Protein AF-0000000072291687 (afdb_homodimer)

pLDDT: mean 76.89, std 29.48, range [15.44, 98.45]

Foldseek 3Di:
DDDDDDDDDDDDDDDDDDDDDDPPDDPDPPPPPPPPPPPPVPPDPPPPQDDPCLVVADWEWEQEEPVRDIDIHGLVLLVVFVQSVVQCVVCVVPPPHHYHYHHQHDPVLVVQVSCCSNPVGGPQGWDQDPVVRDIATDDPPDDPPQQWDQHDVVRDIEGSLLSNLLVCVVRVNVSSNVVSLVNVVRDDDDDPLRLVVSLQVNQVRDDPPDCRVNVVSLVVCLVVVVVLVPDPNNVVDVVVDPGCSVVVSVVVVVVVVVVVVVVPPPPPPPD/DDDDDDDDDDDDDDDDDDDDDDDPPDPPPPPPPPPPPPPPVPDDPPPPQDDPCLVVADWEWEQEEPVRDIDIHGLVLLVVFVQSVVQCVVCVVPPPHHYHYHHQHDPVLVVQVSCCSNPVGGPQGWDQDPVVRDIATDDPPDDPPQQWDQHDVVRDIEGSLLSNLLVCVVRVNVSSNVVSLVRVVRDDDDDPLRLVVSLQVNQVRDDPPDCRVNVVSLVVCLVVVVVLVPDPNNVVDVVVDPGCSVVVSVVVVVVVVVVVVVVPPPPPPPD

Structure (mmCIF, N/CA/C/O backbone):
data_AF-0000000072291687-model_v1
#
loop_
_entity.id
_entity.type
_entity.pdbx_description
1 polymer 'BTB domain-containing protein'
#
loop_
_atom_site.group_PDB
_atom_site.id
_atom_site.type_symbol
_atom_site.label_atom_id
_atom_site.label_alt_id
_atom_site.label_comp_id
_atom_site.label_asym_id
_atom_site.label_entity_id
_atom_site.label_seq_id
_atom_site.pdbx_PDB_ins_code
_atom_site.Cartn_x
_atom_site.Cartn_y
_atom_site.Cartn_z
_atom_site.occupancy
_atom_site.B_iso_or_equiv
_atom_site.auth_seq_id
_atom_site.auth_comp_id
_atom_site.auth_asym_id
_atom_site.auth_atom_id
_atom_site.pdbx_PDB_model_num
ATOM 1 N N . MET A 1 1 ? -52.415 26.848 13.066 1 16.09 1 MET A N 1
ATOM 2 C CA . MET A 1 1 ? -53.725 26.246 12.83 1 16.09 1 MET A CA 1
ATOM 3 C C . MET A 1 1 ? -53.958 25.065 13.766 1 16.09 1 MET A C 1
ATOM 5 O O . MET A 1 1 ? -53.026 24.59 14.417 1 16.09 1 MET A O 1
ATOM 9 N N . PHE A 1 2 ? -54.597 23.696 13.298 1 17.64 2 PHE A N 1
ATOM 10 C CA . PHE A 1 2 ? -55.666 22.745 13.576 1 17.64 2 PHE A CA 1
ATOM 11 C C . PHE A 1 2 ? -55.208 21.695 14.582 1 17.64 2 PHE A C 1
ATOM 13 O O . PHE A 1 2 ? -54.086 21.193 14.495 1 17.64 2 PHE A O 1
ATOM 20 N N . THR A 1 3 ? -55.909 21.308 15.734 1 17.59 3 THR A N 1
ATOM 21 C CA . THR A 1 3 ? -56.22 20.593 16.967 1 17.59 3 THR A CA 1
ATOM 22 C C . THR A 1 3 ? -56.489 19.118 16.684 1 17.59 3 THR A C 1
ATOM 24 O O . THR A 1 3 ? -56.69 18.329 17.61 1 17.59 3 THR A O 1
ATOM 27 N N . LYS A 1 4 ? -56.872 18.709 15.518 1 16.57 4 LYS A N 1
ATOM 28 C CA . LYS A 1 4 ? -57.803 17.586 15.56 1 16.57 4 LYS A CA 1
ATOM 29 C C . LYS A 1 4 ? -57.243 16.439 16.397 1 16.57 4 LYS A C 1
ATOM 31 O O . LYS A 1 4 ? -56.049 16.141 16.332 1 16.57 4 LYS A O 1
ATOM 36 N N . SER A 1 5 ? -57.987 15.614 17.25 1 17.82 5 SER A N 1
ATOM 37 C CA . SER A 1 5 ? -58.426 14.696 18.296 1 17.82 5 SER A CA 1
ATOM 38 C C . SER A 1 5 ? -58.199 13.244 17.889 1 17.82 5 SER A C 1
ATOM 40 O O . SER A 1 5 ? -58.378 12.331 18.698 1 17.82 5 SER A O 1
ATOM 42 N N . PHE A 1 6 ? -57.964 12.847 16.653 1 17.03 6 PHE A N 1
ATOM 43 C CA . PHE A 1 6 ? -58.664 11.614 16.314 1 17.03 6 PHE A CA 1
ATOM 44 C C . PHE A 1 6 ? -58.152 10.452 17.157 1 17.03 6 PHE A C 1
ATOM 46 O O . PHE A 1 6 ? -56.945 10.32 17.374 1 17.03 6 PHE A O 1
ATOM 53 N N . ASN A 1 7 ? -58.977 9.404 17.735 1 16.18 7 ASN A N 1
ATOM 54 C CA . ASN A 1 7 ? -59.504 8.377 18.627 1 16.18 7 ASN A CA 1
ATOM 55 C C . ASN A 1 7 ? -58.896 7.009 18.33 1 16.18 7 ASN A C 1
ATOM 57 O O . ASN A 1 7 ? -58.738 6.186 19.233 1 16.18 7 ASN A O 1
ATOM 61 N N . LYS A 1 8 ? -58.891 6.444 17.078 1 16.14 8 LYS A N 1
ATOM 62 C CA . LYS A 1 8 ? -59.51 5.126 16.96 1 16.14 8 LYS A CA 1
ATOM 63 C C . LYS A 1 8 ? -58.697 4.069 17.701 1 16.14 8 LYS A C 1
ATOM 65 O O . LYS A 1 8 ? -57.499 4.248 17.931 1 16.14 8 LYS A O 1
ATOM 70 N N . SER A 1 9 ? -58.683 2.774 17.216 1 16.66 9 SER A N 1
ATOM 71 C CA . SER A 1 9 ? -59.31 1.509 17.586 1 16.66 9 SER A CA 1
ATOM 72 C C . SER A 1 9 ? -58.279 0.513 18.107 1 16.66 9 SER A C 1
ATOM 74 O O . SER A 1 9 ? -58.463 -0.078 19.173 1 16.66 9 SER A O 1
ATOM 76 N N . GLN A 1 10 ? -57.358 -0.099 17.217 1 16.01 10 GLN A N 1
ATOM 77 C CA . GLN A 1 10 ? -57.559 -1.537 17.075 1 16.01 10 GLN A CA 1
ATOM 78 C C . GLN A 1 10 ? -56.796 -2.308 18.148 1 16.01 10 GLN A C 1
ATOM 80 O O . GLN A 1 10 ? -57.378 -3.123 18.868 1 16.01 10 GLN A O 1
ATOM 85 N N . THR A 1 11 ? -55.622 -3.12 17.7 1 16.82 11 THR A N 1
ATOM 86 C CA . THR A 1 11 ? -55.753 -4.572 17.663 1 16.82 11 THR A CA 1
ATOM 87 C C . THR A 1 11 ? -55.253 -5.194 18.963 1 16.82 11 THR A C 1
ATOM 89 O O . THR A 1 11 ? -55.955 -5.993 19.586 1 16.82 11 THR A O 1
ATOM 92 N N . THR A 1 12 ? -54.041 -5.944 18.934 1 17.72 12 THR A N 1
ATOM 93 C CA . THR A 1 12 ? -53.848 -7.39 18.938 1 17.72 12 THR A CA 1
ATOM 94 C C . THR A 1 12 ? -53.255 -7.853 20.265 1 17.72 12 THR A C 1
ATOM 96 O O . THR A 1 12 ? -52.164 -7.425 20.646 1 17.72 12 THR A O 1
ATOM 99 N N . GLU A 1 13 ? -54.039 -8.499 21.06 1 16.94 13 GLU A N 1
ATOM 100 C CA . GLU A 1 13 ? -53.969 -8.944 22.449 1 16.94 13 GLU A CA 1
ATOM 101 C C . GLU A 1 13 ? -52.984 -10.099 22.609 1 16.94 13 GLU A C 1
ATOM 103 O O . GLU A 1 13 ? -52.506 -10.365 23.714 1 16.94 13 GLU A O 1
ATOM 108 N N . SER A 1 14 ? -52.532 -10.904 21.606 1 18.55 14 SER A N 1
ATOM 109 C CA . SER A 1 14 ? -52.694 -12.269 22.096 1 18.55 14 SER A CA 1
ATOM 110 C C . SER A 1 14 ? -51.606 -12.629 23.102 1 18.55 14 SER A C 1
ATOM 112 O O . SER A 1 14 ? -50.465 -12.18 22.977 1 18.55 14 SER A O 1
ATOM 114 N N . PHE A 1 15 ? -51.909 -13.488 24.141 1 17.69 15 PHE A N 1
ATOM 115 C CA . PHE A 1 15 ? -51.623 -13.839 25.527 1 17.69 15 PHE A CA 1
ATOM 116 C C . PHE A 1 15 ? -50.553 -14.922 25.602 1 17.69 15 PHE A C 1
ATOM 118 O O . PHE A 1 15 ? -49.91 -15.095 26.639 1 17.69 15 PHE A O 1
ATOM 125 N N . SER A 1 16 ? -50.178 -15.812 24.642 1 17.46 16 SER A N 1
ATOM 126 C CA . SER A 1 16 ? -50.197 -17.155 25.213 1 17.46 16 SER A CA 1
ATOM 127 C C . SER A 1 16 ? -48.937 -17.427 26.028 1 17.46 16 SER A C 1
ATOM 129 O O . SER A 1 16 ? -47.823 -17.203 25.551 1 17.46 16 SER A O 1
ATOM 131 N N . ARG A 1 17 ? -48.976 -17.828 27.346 1 17.62 17 ARG A N 1
ATOM 132 C CA . ARG A 1 17 ? -48.138 -17.861 28.541 1 17.62 17 ARG A CA 1
ATOM 133 C C . ARG A 1 17 ? -47.175 -19.043 28.502 1 17.62 17 ARG A C 1
ATOM 135 O O . ARG A 1 17 ? -45.973 -18.879 28.718 1 17.62 17 ARG A O 1
ATOM 142 N N . SER A 1 18 ? -47.614 -20.384 28.59 1 16.05 18 SER A N 1
ATOM 143 C CA . SER A 1 18 ? -47.315 -21.009 29.874 1 16.05 18 SER A CA 1
ATOM 144 C C . SER A 1 18 ? -45.963 -21.713 29.845 1 16.05 18 SER A C 1
ATOM 146 O O . SER A 1 18 ? -45.083 -21.414 30.655 1 16.05 18 SER A O 1
ATOM 148 N N . ARG A 1 19 ? -45.944 -23.186 29.878 1 16.29 19 ARG A N 1
ATOM 149 C CA . ARG A 1 19 ? -45.578 -24.125 30.933 1 16.29 19 ARG A CA 1
ATOM 150 C C . ARG A 1 19 ? -44.17 -24.669 30.719 1 16.29 19 ARG A C 1
ATOM 152 O O . ARG A 1 19 ? -43.694 -24.744 29.584 1 16.29 19 ARG A O 1
ATOM 159 N N . ARG A 1 20 ? -43.437 -25.2 31.852 1 17.71 20 ARG A N 1
ATOM 160 C CA . ARG A 1 20 ? -42.16 -25.392 32.532 1 17.71 20 ARG A CA 1
ATOM 161 C C . ARG A 1 20 ? -41.549 -26.743 32.179 1 17.71 20 ARG A C 1
ATOM 163 O O . ARG A 1 20 ? -40.347 -26.952 32.354 1 17.71 20 ARG A O 1
ATOM 170 N N . HIS A 1 21 ? -42.297 -27.806 31.681 1 17.1 21 HIS A N 1
ATOM 171 C CA . HIS A 1 21 ? -41.945 -29.037 32.379 1 17.1 21 HIS A CA 1
ATOM 172 C C . HIS A 1 21 ? -40.557 -29.523 31.974 1 17.1 21 HIS A C 1
ATOM 174 O O . HIS A 1 21 ? -40.084 -29.217 30.877 1 17.1 21 HIS A O 1
ATOM 180 N N . LYS A 1 22 ? -39.761 -30.319 32.892 1 21.1 22 LYS A N 1
ATOM 181 C CA . LYS A 1 22 ? -38.493 -30.751 33.473 1 21.1 22 LYS A CA 1
ATOM 182 C C . LYS A 1 22 ? -37.927 -31.956 32.726 1 21.1 22 LYS A C 1
ATOM 184 O O . LYS A 1 22 ? -36.855 -32.459 33.07 1 21.1 22 LYS A O 1
ATOM 189 N N . GLY A 1 23 ? -38.553 -32.471 31.663 1 16.73 23 GLY A N 1
ATOM 190 C CA . GLY A 1 23 ? -38.318 -33.905 31.612 1 16.73 23 GLY A CA 1
ATOM 191 C C . GLY A 1 23 ? -36.858 -34.264 31.408 1 16.73 23 GLY A C 1
ATOM 192 O O . GLY A 1 23 ? -36.159 -33.62 30.622 1 16.73 23 GLY A O 1
ATOM 193 N N . LYS A 1 24 ? -36.21 -34.952 32.377 1 21.79 24 LYS A N 1
ATOM 194 C CA . LYS A 1 24 ? -34.9 -35.467 32.763 1 21.79 24 LYS A CA 1
ATOM 195 C C . LYS A 1 24 ? -34.385 -36.479 31.745 1 21.79 24 LYS A C 1
ATOM 197 O O . LYS A 1 24 ? -33.36 -37.127 31.969 1 21.79 24 LYS A O 1
ATOM 202 N N . SER A 1 25 ? -34.918 -36.514 30.46 1 18.02 25 SER A N 1
ATOM 203 C CA . SER A 1 25 ? -34.762 -37.825 29.838 1 18.02 25 SER A CA 1
ATOM 204 C C . SER A 1 25 ? -33.294 -38.227 29.755 1 18.02 25 SER A C 1
ATOM 206 O O . SER A 1 25 ? -32.417 -37.371 29.625 1 18.02 25 SER A O 1
ATOM 208 N N . SER A 1 26 ? -32.973 -39.516 30.131 1 22.14 26 SER A N 1
ATOM 209 C CA . SER A 1 26 ? -31.995 -40.563 30.407 1 22.14 26 SER A CA 1
ATOM 210 C C . SER A 1 26 ? -31.094 -40.81 29.202 1 22.14 26 SER A C 1
ATOM 212 O O . SER A 1 26 ? -31.571 -41.187 28.13 1 22.14 26 SER A O 1
ATOM 214 N N . PHE A 1 27 ? -30.193 -39.816 28.911 1 20.43 27 PHE A N 1
ATOM 215 C CA . PHE A 1 27 ? -29.347 -39.843 27.724 1 20.43 27 PHE A CA 1
ATOM 216 C C . PHE A 1 27 ? -28.501 -41.11 27.689 1 20.43 27 PHE A C 1
ATOM 218 O O . PHE A 1 27 ? -27.635 -41.307 28.544 1 20.43 27 PHE A O 1
ATOM 225 N N . ARG A 1 28 ? -29.17 -42.215 27.197 1 23.21 28 ARG A N 1
ATOM 226 C CA . ARG A 1 28 ? -28.617 -43.546 26.972 1 23.21 28 ARG A CA 1
ATOM 227 C C . ARG A 1 28 ? -27.241 -43.464 26.318 1 23.21 28 ARG A C 1
ATOM 229 O O . ARG A 1 28 ? -27.001 -42.6 25.473 1 23.21 28 ARG A O 1
ATOM 236 N N . GLU A 1 29 ? -26.211 -44.117 26.957 1 23.95 29 GLU A N 1
ATOM 237 C CA . GLU A 1 29 ? -24.79 -44.447 26.906 1 23.95 29 GLU A CA 1
ATOM 238 C C . GLU A 1 29 ? -24.416 -45.069 25.563 1 23.95 29 GLU A C 1
ATOM 240 O O . GLU A 1 29 ? -24.541 -46.281 25.378 1 23.95 29 GLU A O 1
ATOM 245 N N . HIS A 1 30 ? -25.098 -44.599 24.373 1 21.49 30 HIS A N 1
ATOM 246 C CA . HIS A 1 30 ? -24.883 -45.456 23.212 1 21.49 30 HIS A CA 1
ATOM 247 C C . HIS A 1 30 ? -23.396 -45.69 22.968 1 21.49 30 HIS A C 1
ATOM 249 O O . HIS A 1 30 ? -22.607 -44.742 22.958 1 21.49 30 HIS A O 1
ATOM 255 N N . ALA A 1 31 ? -22.962 -46.947 23.197 1 21.84 31 ALA A N 1
ATOM 256 C CA . ALA A 1 31 ? -21.783 -47.801 23.079 1 21.84 31 ALA A CA 1
ATOM 257 C C . ALA A 1 31 ? -21.14 -47.66 21.702 1 21.84 31 ALA A C 1
ATOM 259 O O . ALA A 1 31 ? -21.715 -48.082 20.696 1 21.84 31 ALA A O 1
ATOM 260 N N . VAL A 1 32 ? -20.585 -46.447 21.451 1 24.54 32 VAL A N 1
ATOM 261 C CA . VAL A 1 32 ? -19.893 -46.127 20.206 1 24.54 32 VAL A CA 1
ATOM 262 C C . VAL A 1 32 ? -18.921 -47.25 19.852 1 24.54 32 VAL A C 1
ATOM 264 O O . VAL A 1 32 ? -17.992 -47.538 20.611 1 24.54 32 VAL A O 1
ATOM 267 N N . SER A 1 33 ? -19.518 -48.269 19.296 1 20.64 33 SER A N 1
ATOM 268 C CA . SER A 1 33 ? -18.748 -49.392 18.773 1 20.64 33 SER A CA 1
ATOM 269 C C . SER A 1 33 ? -17.505 -48.912 18.031 1 20.64 33 SER A C 1
ATOM 271 O O . SER A 1 33 ? -17.565 -47.944 17.27 1 20.64 33 SER A O 1
ATOM 273 N N . LYS A 1 34 ? -16.3 -49.202 18.607 1 24.32 34 LYS A N 1
ATOM 274 C CA . LYS A 1 34 ? -14.882 -49.11 18.272 1 24.32 34 LYS A CA 1
ATOM 275 C C . LYS A 1 34 ? -14.616 -49.622 16.859 1 24.32 34 LYS A C 1
ATOM 277 O O . LYS A 1 34 ? -14.283 -50.794 16.671 1 24.32 34 LYS A O 1
ATOM 282 N N . HIS A 1 35 ? -15.606 -49.395 15.905 1 23.59 35 HIS A N 1
ATOM 283 C CA . HIS A 1 35 ? -15.271 -50.088 14.666 1 23.59 35 HIS A CA 1
ATOM 284 C C . HIS A 1 35 ? -13.866 -49.728 14.195 1 23.59 35 HIS A C 1
ATOM 286 O O . HIS A 1 35 ? -13.499 -48.551 14.167 1 23.59 35 HIS A O 1
ATOM 292 N N . ARG A 1 36 ? -12.934 -50.627 14.453 1 25.16 36 ARG A N 1
ATOM 293 C CA . ARG A 1 36 ? -11.556 -50.821 14.013 1 25.16 36 ARG A CA 1
ATOM 294 C C . ARG A 1 36 ? -11.407 -50.512 12.527 1 25.16 36 ARG A C 1
ATOM 296 O O . ARG A 1 36 ? -11.949 -51.227 11.681 1 25.16 36 ARG A O 1
ATOM 303 N N . HIS A 1 37 ? -11.655 -49.228 12.253 1 23.78 37 HIS A N 1
ATOM 304 C CA . HIS A 1 37 ? -11.431 -48.965 10.836 1 23.78 37 HIS A CA 1
ATOM 305 C C . HIS A 1 37 ? -10.087 -49.521 10.378 1 23.78 37 HIS A C 1
ATOM 307 O O . HIS A 1 37 ? -9.054 -49.24 10.989 1 23.78 37 HIS A O 1
ATOM 313 N N . GLU A 1 38 ? -10.123 -50.685 9.908 1 25.28 38 GLU A N 1
ATOM 314 C CA . GLU A 1 38 ? -9.017 -51.324 9.202 1 25.28 38 GLU A CA 1
ATOM 315 C C . GLU A 1 38 ? -8.307 -50.336 8.28 1 25.28 38 GLU A C 1
ATOM 317 O O . GLU A 1 38 ? -8.951 -49.644 7.489 1 25.28 38 GLU A O 1
ATOM 322 N N . LYS A 1 39 ? -7.176 -49.889 8.746 1 24.25 39 LYS A N 1
ATOM 323 C CA . LYS A 1 39 ? -6.143 -49.101 8.079 1 24.25 39 LYS A CA 1
ATOM 324 C C . LYS A 1 39 ? -5.924 -49.581 6.648 1 24.25 39 LYS A C 1
ATOM 326 O O . LYS A 1 39 ? -5.343 -50.646 6.427 1 24.25 39 LYS A O 1
ATOM 331 N N . THR A 1 40 ? -7.038 -49.507 5.872 1 23.64 40 THR A N 1
ATOM 332 C CA . THR A 1 40 ? -6.625 -49.865 4.519 1 23.64 40 THR A CA 1
ATOM 333 C C . THR A 1 40 ? -5.348 -49.127 4.13 1 23.64 40 THR A C 1
ATOM 335 O O . THR A 1 40 ? -5.309 -47.895 4.14 1 23.64 40 THR A O 1
ATOM 338 N N . THR A 1 41 ? -4.22 -49.656 4.514 1 26.89 41 THR A N 1
ATOM 339 C CA . THR A 1 41 ? -2.889 -49.302 4.032 1 26.89 41 THR A CA 1
ATOM 340 C C . THR A 1 41 ? -2.923 -48.975 2.542 1 26.89 41 THR A C 1
ATOM 342 O O . THR A 1 41 ? -3.075 -49.871 1.708 1 26.89 41 THR A O 1
ATOM 345 N N . ARG A 1 42 ? -3.644 -47.997 2.229 1 26.99 42 ARG A N 1
ATOM 346 C CA . ARG A 1 42 ? -3.519 -47.708 0.804 1 26.99 42 ARG A CA 1
ATOM 347 C C . ARG A 1 42 ? -2.063 -47.775 0.357 1 26.99 42 ARG A C 1
ATOM 349 O O . ARG A 1 42 ? -1.194 -47.142 0.96 1 26.99 42 ARG A O 1
ATOM 356 N N . LYS A 1 43 ? -1.657 -48.797 -0.111 1 27.63 43 LYS A N 1
ATOM 357 C CA . LYS A 1 43 ? -0.358 -48.979 -0.751 1 27.63 43 LYS A CA 1
ATOM 358 C C . LYS A 1 43 ? 0.064 -47.722 -1.507 1 27.63 43 LYS A C 1
ATOM 360 O O . LYS A 1 43 ? -0.758 -47.084 -2.169 1 27.63 43 LYS A O 1
ATOM 365 N N . PRO A 1 44 ? 1.067 -47.063 -1.028 1 30.03 44 PRO A N 1
ATOM 366 C CA . PRO A 1 44 ? 1.581 -45.963 -1.848 1 30.03 44 PRO A CA 1
ATOM 367 C C . PRO A 1 44 ? 1.399 -46.207 -3.345 1 30.03 44 PRO A C 1
ATOM 369 O O . PRO A 1 44 ? 1.408 -47.357 -3.792 1 30.03 44 PRO A O 1
ATOM 372 N N . PRO A 1 45 ? 0.575 -45.44 -3.966 1 32.33 45 PRO A N 1
ATOM 373 C CA . PRO A 1 45 ? 0.493 -45.701 -5.405 1 32.33 45 PRO A CA 1
ATOM 374 C C . PRO A 1 45 ? 1.829 -46.135 -6.003 1 32.33 45 PRO A C 1
ATOM 376 O O . PRO A 1 45 ? 2.868 -45.547 -5.694 1 32.33 45 PRO A O 1
ATOM 379 N N . THR A 1 46 ? 2.167 -47.385 -6.085 1 31.73 46 THR A N 1
ATOM 380 C CA . THR A 1 46 ? 3.219 -47.88 -6.966 1 31.73 46 THR A CA 1
ATOM 381 C C . THR A 1 46 ? 3.413 -46.945 -8.156 1 31.73 46 THR A C 1
ATOM 383 O O . THR A 1 46 ? 2.443 -46.553 -8.808 1 31.73 46 THR A O 1
ATOM 386 N N . GLU A 1 47 ? 4.469 -46.215 -8.239 1 35.15 47 GLU A N 1
ATOM 387 C CA . GLU A 1 47 ? 4.986 -45.583 -9.449 1 35.15 47 GLU A CA 1
ATOM 388 C C . GLU A 1 47 ? 4.65 -46.406 -10.689 1 35.15 47 GLU A C 1
ATOM 390 O O . GLU A 1 47 ? 5.304 -47.412 -10.969 1 35.15 47 GLU A O 1
ATOM 395 N N . GLN A 1 48 ? 3.41 -46.872 -10.853 1 34.95 48 GLN A N 1
ATOM 396 C CA . GLN A 1 48 ? 3.106 -47.42 -12.17 1 34.95 48 GLN A CA 1
ATOM 397 C C . GLN A 1 48 ? 3.76 -46.594 -13.274 1 34.95 48 GLN A C 1
ATOM 399 O O . GLN A 1 48 ? 3.347 -45.463 -13.539 1 34.95 48 GLN A O 1
ATOM 404 N N . ILE A 1 49 ? 5.049 -46.544 -13.393 1 38.25 49 ILE A N 1
ATOM 405 C CA . ILE A 1 49 ? 5.655 -46.246 -14.686 1 38.25 49 ILE A CA 1
ATOM 406 C C . ILE A 1 49 ? 4.704 -46.658 -15.808 1 38.25 49 ILE A C 1
ATOM 408 O O . ILE A 1 49 ? 4.131 -47.749 -15.775 1 38.25 49 ILE A O 1
ATOM 412 N N . SER A 1 50 ? 4.236 -45.798 -16.679 1 39.06 50 SER A N 1
ATOM 413 C CA . SER A 1 50 ? 3.459 -45.853 -17.913 1 39.06 50 SER A CA 1
ATOM 414 C C . SER A 1 50 ? 3.723 -47.147 -18.675 1 39.06 50 SER A C 1
ATOM 416 O O . SER A 1 50 ? 4.86 -47.621 -18.73 1 39.06 50 SER A O 1
ATOM 418 N N . SER A 1 51 ? 2.755 -47.986 -18.879 1 42.12 51 SER A N 1
ATOM 419 C CA . SER A 1 51 ? 2.475 -49.098 -19.781 1 42.12 51 SER A CA 1
ATOM 420 C C . SER A 1 51 ? 3.191 -48.921 -21.116 1 42.12 51 SER A C 1
ATOM 422 O O . SER A 1 51 ? 3.377 -47.795 -21.582 1 42.12 51 SER A O 1
ATOM 424 N N . PRO A 1 52 ? 3.967 -49.824 -21.711 1 44.97 52 PRO A N 1
ATOM 425 C CA . PRO A 1 52 ? 4.442 -49.882 -23.095 1 44.97 52 PRO A CA 1
ATOM 426 C C . PRO A 1 52 ? 3.504 -49.177 -24.072 1 44.97 52 PRO A C 1
ATOM 428 O O . PRO A 1 52 ? 3.843 -49.007 -25.246 1 44.97 52 PRO A O 1
ATOM 431 N N . ASN A 1 53 ? 2.269 -49.018 -23.728 1 47.21 53 ASN A N 1
ATOM 432 C CA . ASN A 1 53 ? 1.244 -48.51 -24.633 1 47.21 53 ASN A CA 1
ATOM 433 C C . ASN A 1 53 ? 1.406 -47.013 -24.88 1 47.21 53 ASN A C 1
ATOM 435 O O . ASN A 1 53 ? 0.62 -46.411 -25.614 1 47.21 53 ASN A O 1
ATOM 439 N N . THR A 1 54 ? 2.112 -46.164 -24.063 1 55.24 54 THR A N 1
ATOM 440 C CA . THR A 1 54 ? 2.288 -44.745 -24.355 1 55.24 54 THR A CA 1
ATOM 441 C C . THR A 1 54 ? 2.996 -44.553 -25.693 1 55.24 54 THR A C 1
ATOM 443 O O . THR A 1 54 ? 2.676 -43.629 -26.444 1 55.24 54 THR A O 1
ATOM 446 N N . LEU A 1 55 ? 3.942 -45.55 -26.018 1 56.21 55 LEU A N 1
ATOM 447 C CA . LEU A 1 55 ? 4.726 -45.431 -27.243 1 56.21 55 LEU A CA 1
ATOM 448 C C . LEU A 1 55 ? 3.861 -45.697 -28.47 1 56.21 55 LEU A C 1
ATOM 450 O O . LEU A 1 55 ? 4.24 -45.348 -29.59 1 56.21 55 LEU A O 1
ATOM 454 N N . THR A 1 56 ? 2.678 -46.182 -28.232 1 64.77 56 THR A N 1
ATOM 455 C CA . THR A 1 56 ? 1.833 -46.455 -29.389 1 64.77 56 THR A CA 1
ATOM 456 C C . THR A 1 56 ? 0.831 -45.325 -29.607 1 64.77 56 THR A C 1
ATOM 458 O O . THR A 1 56 ? 0.138 -45.29 -30.626 1 64.77 56 THR A O 1
ATOM 461 N N . SER A 1 57 ? 0.92 -44.356 -28.656 1 75.57 57 SER A N 1
ATOM 462 C CA . SER A 1 57 ? -0.039 -43.265 -28.789 1 75.57 57 SER A CA 1
ATOM 463 C C . SER A 1 57 ? 0.4 -42.27 -29.859 1 75.57 57 SER A C 1
ATOM 465 O O . SER A 1 57 ? 1.594 -42.136 -30.136 1 75.57 57 SER A O 1
ATOM 467 N N . SER A 1 58 ? -0.618 -41.64 -30.624 1 85.82 58 SER A N 1
ATOM 468 C CA . SER A 1 58 ? -0.356 -40.649 -31.662 1 85.82 58 SER A CA 1
ATOM 469 C C . SER A 1 58 ? 0.487 -39.497 -31.127 1 85.82 58 SER A C 1
ATOM 471 O O . SER A 1 58 ? 0.363 -39.12 -29.959 1 85.82 58 SER A O 1
ATOM 473 N N . ILE A 1 59 ? 1.411 -39.083 -31.889 1 89.93 59 ILE A N 1
ATOM 474 C CA . ILE A 1 59 ? 2.267 -37.952 -31.549 1 89.93 59 ILE A CA 1
ATOM 475 C C . ILE A 1 59 ? 1.598 -36.65 -31.983 1 89.93 59 ILE A C 1
ATOM 477 O O . ILE A 1 59 ? 1.135 -36.531 -33.12 1 89.93 59 ILE A O 1
ATOM 481 N N . ILE A 1 60 ? 1.536 -35.78 -31.079 1 92.34 60 ILE A N 1
ATOM 482 C CA . ILE A 1 60 ? 0.953 -34.467 -31.333 1 92.34 60 ILE A CA 1
ATOM 483 C C . ILE A 1 60 ? 2.053 -33.408 -31.343 1 92.34 60 ILE A C 1
ATOM 485 O O . ILE A 1 60 ? 2.948 -33.425 -30.495 1 92.34 60 ILE A O 1
ATOM 489 N N . THR A 1 61 ? 2.015 -32.521 -32.332 1 94.3 61 THR A N 1
ATOM 490 C CA . THR A 1 61 ? 2.939 -31.395 -32.409 1 94.3 61 THR A CA 1
ATOM 491 C C . THR A 1 61 ? 2.357 -30.169 -31.712 1 94.3 61 THR A C 1
ATOM 493 O O . THR A 1 61 ? 1.224 -29.77 -31.989 1 94.3 61 THR A O 1
ATOM 496 N N . ILE A 1 62 ? 3.154 -29.61 -30.822 1 95.5 62 ILE A N 1
ATOM 497 C CA . ILE A 1 62 ? 2.725 -28.418 -30.099 1 95.5 62 ILE A CA 1
ATOM 498 C C . ILE A 1 62 ? 3.624 -27.24 -30.468 1 95.5 62 ILE A C 1
ATOM 500 O O . ILE A 1 62 ? 4.848 -27.322 -30.343 1 95.5 62 ILE A O 1
ATOM 504 N N . VAL A 1 63 ? 3.021 -26.155 -30.938 1 96.88 63 VAL A N 1
ATOM 505 C CA . VAL A 1 63 ? 3.736 -24.932 -31.288 1 96.88 63 VAL A CA 1
ATOM 506 C C . VAL A 1 63 ? 3.628 -23.926 -30.144 1 96.88 63 VAL A C 1
ATOM 508 O O . VAL A 1 63 ? 2.53 -23.479 -29.803 1 96.88 63 VAL A O 1
ATOM 511 N N . VAL A 1 64 ? 4.802 -23.517 -29.597 1 97.41 64 VAL A N 1
ATOM 512 C CA . VAL A 1 64 ? 4.752 -22.768 -28.346 1 97.41 64 VAL A CA 1
ATOM 513 C C . VAL A 1 64 ? 5.445 -21.419 -28.522 1 97.41 64 VAL A C 1
ATOM 515 O O . VAL A 1 64 ? 6.573 -21.354 -29.015 1 97.41 64 VAL A O 1
ATOM 518 N N . GLY A 1 65 ? 4.756 -20.336 -28.06 1 95.6 65 GLY A N 1
ATOM 519 C CA . GLY A 1 65 ? 5.357 -19.021 -27.898 1 95.6 65 GLY A CA 1
ATOM 520 C C . GLY A 1 65 ? 5.46 -18.248 -29.199 1 95.6 65 GLY A C 1
ATOM 521 O O . GLY A 1 65 ? 5 -18.715 -30.243 1 95.6 65 GLY A O 1
ATOM 522 N N . ARG A 1 66 ? 6.13 -17.125 -29.059 1 91.97 66 ARG A N 1
ATOM 523 C CA . ARG A 1 66 ? 6.307 -16.216 -30.187 1 91.97 66 ARG A CA 1
ATOM 524 C C . ARG A 1 66 ? 7.319 -16.771 -31.184 1 91.97 66 ARG A C 1
ATOM 526 O O . ARG A 1 66 ? 7.201 -16.541 -32.39 1 91.97 66 ARG A O 1
ATOM 533 N N . GLU A 1 67 ? 8.18 -17.509 -30.689 1 91.06 67 GLU A N 1
ATOM 534 C CA . GLU A 1 67 ? 9.207 -18.094 -31.546 1 91.06 67 GLU A CA 1
ATOM 535 C C . GLU A 1 67 ? 8.707 -19.373 -32.212 1 91.06 67 GLU A C 1
ATOM 537 O O . GLU A 1 67 ? 9.398 -19.953 -33.052 1 91.06 67 GLU A O 1
ATOM 542 N N . GLN A 1 68 ? 7.613 -19.846 -31.867 1 95.37 68 GLN A N 1
ATOM 543 C CA . GLN A 1 68 ? 6.973 -21.019 -32.452 1 95.37 68 GLN A CA 1
ATOM 544 C C . GLN A 1 68 ? 7.845 -22.261 -32.287 1 95.37 68 GLN A C 1
ATOM 546 O O . GLN A 1 68 ? 8.055 -23.01 -33.244 1 95.37 68 GLN A O 1
ATOM 551 N N . ARG A 1 69 ? 8.327 -22.423 -31.06 1 97.18 69 ARG A N 1
ATOM 552 C CA . ARG A 1 69 ? 9.106 -23.623 -30.77 1 97.18 69 ARG A CA 1
ATOM 553 C C . ARG A 1 69 ? 8.235 -24.872 -30.846 1 97.18 69 ARG A C 1
ATOM 555 O O . ARG A 1 69 ? 7.099 -24.874 -30.366 1 97.18 69 ARG A O 1
ATOM 562 N N . LEU A 1 70 ? 8.811 -25.925 -31.453 1 96.52 70 LEU A N 1
ATOM 563 C CA . LEU A 1 70 ? 8.041 -27.146 -31.666 1 96.52 70 LEU A CA 1
ATOM 564 C C . LEU A 1 70 ? 8.341 -28.174 -30.58 1 96.52 70 LEU A C 1
ATOM 566 O O . LEU A 1 70 ? 9.5 -28.371 -30.209 1 96.52 70 LEU A O 1
ATOM 570 N N . PHE A 1 71 ? 7.25 -28.716 -30.066 1 96.39 71 PHE A N 1
ATOM 571 C CA . PHE A 1 71 ? 7.33 -29.829 -29.127 1 96.39 71 PHE A CA 1
ATOM 572 C C . PHE A 1 71 ? 6.517 -31.017 -29.625 1 96.39 71 PHE A C 1
ATOM 574 O O . PHE A 1 71 ? 5.495 -30.841 -30.293 1 96.39 71 PHE A O 1
ATOM 581 N N . ALA A 1 72 ? 7.056 -32.161 -29.338 1 94.42 72 ALA A N 1
ATOM 582 C CA . ALA A 1 72 ? 6.326 -33.392 -29.633 1 94.42 72 ALA A CA 1
ATOM 583 C C . ALA A 1 72 ? 5.973 -34.141 -28.351 1 94.42 72 ALA A C 1
ATOM 585 O O . ALA A 1 72 ? 6.793 -34.237 -27.435 1 94.42 72 ALA A O 1
ATOM 586 N N . ALA A 1 73 ? 4.709 -34.525 -28.301 1 94.52 73 ALA A N 1
ATOM 587 C CA . ALA A 1 73 ? 4.273 -35.254 -27.112 1 94.52 73 ALA A CA 1
ATOM 588 C C . ALA A 1 73 ? 3.263 -36.339 -27.474 1 94.52 73 ALA A C 1
ATOM 590 O O . ALA A 1 73 ? 2.546 -36.222 -28.47 1 94.52 73 ALA A O 1
ATOM 591 N N . HIS A 1 74 ? 3.299 -37.382 -26.71 1 93.5 74 HIS A N 1
ATOM 592 C CA . HIS A 1 74 ? 2.293 -38.423 -26.889 1 93.5 74 HIS A CA 1
ATOM 593 C C . HIS A 1 74 ? 0.92 -37.948 -26.428 1 93.5 74 HIS A C 1
ATOM 595 O O . HIS A 1 74 ? 0.792 -37.349 -25.357 1 93.5 74 HIS A O 1
ATOM 601 N N . GLU A 1 75 ? -0.053 -38.227 -27.236 1 92.1 75 GLU A N 1
ATOM 602 C CA . GLU A 1 75 ? -1.418 -37.799 -26.944 1 92.1 75 GLU A CA 1
ATOM 603 C C . GLU A 1 75 ? -1.869 -38.289 -25.571 1 92.1 75 GLU A C 1
ATOM 605 O O . GLU A 1 75 ? -2.526 -37.556 -24.829 1 92.1 75 GLU A O 1
ATOM 610 N N . ASP A 1 76 ? -1.546 -39.509 -25.207 1 92.59 76 ASP A N 1
ATOM 611 C CA . ASP A 1 76 ? -1.97 -40.098 -23.94 1 92.59 76 ASP A CA 1
ATOM 612 C C . ASP A 1 76 ? -1.379 -39.336 -22.755 1 92.59 76 ASP A C 1
ATOM 614 O O . ASP A 1 76 ? -2.017 -39.217 -21.707 1 92.59 76 ASP A O 1
ATOM 618 N N . VAL A 1 77 ? -0.22 -38.884 -22.941 1 95.3 77 VAL A N 1
ATOM 619 C CA . VAL A 1 77 ? 0.455 -38.129 -21.89 1 95.3 77 VAL A CA 1
ATOM 620 C C . VAL A 1 77 ? -0.173 -36.742 -21.766 1 95.3 77 VAL A C 1
ATOM 622 O O . VAL A 1 77 ? -0.458 -36.28 -20.658 1 95.3 77 VAL A O 1
ATOM 625 N N . LEU A 1 78 ? -0.436 -36.132 -22.856 1 94.76 78 LEU A N 1
ATOM 626 C CA . LEU A 1 78 ? -1.038 -34.803 -22.871 1 94.76 78 LEU A CA 1
ATOM 627 C C . LEU A 1 78 ? -2.43 -34.83 -22.249 1 94.76 78 LEU A C 1
ATOM 629 O O . LEU A 1 78 ? -2.829 -33.882 -21.569 1 94.76 78 LEU A O 1
ATOM 633 N N . CYS A 1 79 ? -3.083 -35.915 -22.409 1 93.63 79 CYS A N 1
ATOM 634 C CA . CYS A 1 79 ? -4.484 -36 -22.014 1 93.63 79 CYS A CA 1
ATOM 635 C C . CYS A 1 79 ? -4.617 -36.172 -20.506 1 93.63 79 CYS A C 1
ATOM 637 O O . CYS A 1 79 ? -5.727 -36.161 -19.971 1 93.63 79 CYS A O 1
ATOM 639 N N . LEU A 1 80 ? -3.464 -36.244 -19.806 1 94.64 80 LEU A N 1
ATOM 640 C CA . LEU A 1 80 ? -3.487 -36.156 -18.35 1 94.64 80 LEU A CA 1
ATOM 641 C C . LEU A 1 80 ? -3.945 -34.774 -17.896 1 94.64 80 LEU A C 1
ATOM 643 O O . LEU A 1 80 ? -4.379 -34.603 -16.754 1 94.64 80 LEU A O 1
ATOM 647 N N . SER A 1 81 ? -3.831 -33.873 -18.743 1 96.57 81 SER A N 1
ATOM 648 C CA . SER A 1 81 ? -4.324 -32.512 -18.558 1 96.57 81 SER A CA 1
ATOM 649 C C . SER A 1 81 ? -5.701 -32.333 -19.189 1 96.57 81 SER A C 1
ATOM 651 O O . SER A 1 81 ? -5.91 -32.693 -20.349 1 96.57 81 SER A O 1
ATOM 653 N N . SER A 1 82 ? -6.614 -31.791 -18.423 1 95.33 82 SER A N 1
ATOM 654 C CA . SER A 1 82 ? -7.955 -31.56 -18.95 1 95.33 82 SER A CA 1
ATOM 655 C C . SER A 1 82 ? -7.931 -30.572 -20.111 1 95.33 82 SER A C 1
ATOM 657 O O . SER A 1 82 ? -8.734 -30.678 -21.04 1 95.33 82 SER A O 1
ATOM 659 N N . PHE A 1 83 ? -7.077 -29.626 -20.073 1 95.66 83 PHE A N 1
ATOM 660 C CA . PHE A 1 83 ? -6.922 -28.646 -21.142 1 95.66 83 PHE A CA 1
ATOM 661 C C . PHE A 1 83 ? -6.537 -29.328 -22.45 1 95.66 83 PHE A C 1
ATOM 663 O O . PHE A 1 83 ? -7.164 -29.095 -23.485 1 95.66 83 PHE A O 1
ATOM 670 N N . PHE A 1 84 ? -5.594 -30.215 -22.434 1 94.71 84 PHE A N 1
ATOM 671 C CA . PHE A 1 84 ? -5.091 -30.868 -23.636 1 94.71 84 PHE A CA 1
ATOM 672 C C . PHE A 1 84 ? -6.054 -31.952 -24.106 1 94.71 84 PHE A C 1
ATOM 674 O O . PHE A 1 84 ? -6.181 -32.199 -25.307 1 94.71 84 PHE A O 1
ATOM 681 N N . GLN A 1 85 ? -6.639 -32.507 -23.163 1 93.16 85 GLN A N 1
ATOM 682 C CA . GLN A 1 85 ? -7.677 -33.465 -23.527 1 93.16 85 GLN A CA 1
ATOM 683 C C . GLN A 1 85 ? -8.742 -32.815 -24.406 1 93.16 85 GLN A C 1
ATOM 685 O O . GLN A 1 85 ? -9.131 -33.372 -25.435 1 93.16 85 GLN A O 1
ATOM 690 N N . SER A 1 86 ? -9.187 -31.65 -23.985 1 93.15 86 SER A N 1
ATOM 691 C CA . SER A 1 86 ? -10.191 -30.908 -24.74 1 93.15 86 SER A CA 1
ATOM 692 C C . SER A 1 86 ? -9.643 -30.453 -26.089 1 93.15 86 SER A C 1
ATOM 694 O O . SER A 1 86 ? -10.345 -30.509 -27.101 1 93.15 86 SER A O 1
ATOM 696 N N . ALA A 1 87 ? -8.445 -30.056 -26.116 1 90.87 87 ALA A N 1
ATOM 697 C CA . ALA A 1 87 ? -7.814 -29.577 -27.344 1 90.87 87 ALA A CA 1
ATOM 698 C C . ALA A 1 87 ? -7.675 -30.703 -28.364 1 90.87 87 ALA A C 1
ATOM 700 O O . ALA A 1 87 ? -7.835 -30.482 -29.567 1 90.87 87 ALA A O 1
ATOM 701 N N . CYS A 1 88 ? -7.37 -31.919 -27.925 1 87.68 88 CYS A N 1
ATOM 702 C CA . CYS A 1 88 ? -7.206 -33.073 -28.802 1 87.68 88 CYS A CA 1
ATOM 703 C C . CYS A 1 88 ? -8.551 -33.545 -29.34 1 87.68 88 CYS A C 1
ATOM 705 O O . CYS A 1 88 ? -8.648 -33.976 -30.49 1 87.68 88 CYS A O 1
ATOM 707 N N . ARG A 1 89 ? -9.499 -33.441 -28.494 1 84.63 89 ARG A N 1
ATOM 708 C CA . ARG A 1 89 ? -10.84 -33.85 -28.9 1 84.63 89 ARG A CA 1
ATOM 709 C C . ARG A 1 89 ? -11.387 -32.929 -29.986 1 84.63 89 ARG A C 1
ATOM 711 O O . ARG A 1 89 ? -12.104 -33.377 -30.884 1 84.63 89 ARG A O 1
ATOM 718 N N . ASN A 1 90 ? -11.041 -31.689 -29.843 1 81.57 90 ASN A N 1
ATOM 719 C CA . ASN A 1 90 ? -11.507 -30.719 -30.829 1 81.57 90 ASN A CA 1
ATOM 720 C C . ASN A 1 90 ? -10.874 -30.962 -32.196 1 81.57 90 ASN A C 1
ATOM 722 O O . ASN A 1 90 ? -11.385 -30.493 -33.214 1 81.57 90 ASN A O 1
ATOM 726 N N . GLN A 1 91 ? -9.836 -31.653 -32.191 1 73.51 91 GLN A N 1
ATOM 727 C CA . GLN A 1 91 ? -9.156 -31.949 -33.447 1 73.51 91 GLN A CA 1
ATOM 728 C C . GLN A 1 91 ? -9.417 -33.386 -33.89 1 73.51 91 GLN A C 1
ATOM 730 O O . GLN A 1 91 ? -8.633 -33.96 -34.648 1 73.51 91 GLN A O 1
ATOM 735 N N . TYR A 1 92 ? -10.384 -33.954 -33.318 1 64.04 92 TYR A N 1
ATOM 736 C CA . TYR A 1 92 ? -10.651 -35.381 -33.459 1 64.04 92 TYR A CA 1
ATOM 737 C C . TYR A 1 92 ? -10.712 -35.782 -34.928 1 64.04 92 TYR A C 1
ATOM 739 O O . TYR A 1 92 ? -10.305 -36.887 -35.294 1 64.04 92 TYR A O 1
ATOM 747 N N . MET A 1 93 ? -11.123 -34.87 -35.61 1 60.07 93 MET A N 1
ATOM 748 C CA . MET A 1 93 ? -11.289 -35.244 -37.012 1 60.07 93 MET A CA 1
ATOM 749 C C . MET A 1 93 ? -9.941 -35.307 -37.721 1 60.07 93 MET A C 1
ATOM 751 O O . MET A 1 93 ? -9.831 -35.886 -38.804 1 60.07 93 MET A O 1
ATOM 755 N N . GLU A 1 94 ? -9 -34.723 -37.082 1 60.17 94 GLU A N 1
ATOM 756 C CA . GLU A 1 94 ? -7.688 -34.741 -37.722 1 60.17 94 GLU A CA 1
ATOM 757 C C . GLU A 1 94 ? -6.814 -35.859 -37.16 1 60.17 94 GLU A C 1
ATOM 759 O O . GLU A 1 94 ? -6.638 -35.964 -35.944 1 60.17 94 GLU A O 1
ATOM 764 N N . THR A 1 95 ? -6.9 -37.065 -37.78 1 57.77 95 THR A N 1
ATOM 765 C CA . THR A 1 95 ? -6.198 -38.257 -37.317 1 57.77 95 THR A CA 1
ATOM 766 C C . THR A 1 95 ? -4.688 -38.078 -37.442 1 57.77 95 THR A C 1
ATOM 768 O O . THR A 1 95 ? -3.924 -38.622 -36.642 1 57.77 95 THR A O 1
ATOM 771 N N . ILE A 1 96 ? -4.364 -37.297 -38.544 1 62.89 96 ILE A N 1
ATOM 772 C CA . ILE A 1 96 ? -2.94 -37.205 -38.847 1 62.89 96 ILE A CA 1
ATOM 773 C C . ILE A 1 96 ? -2.461 -35.769 -38.646 1 62.89 96 ILE A C 1
ATOM 775 O O . ILE A 1 96 ? -3.141 -34.82 -39.045 1 62.89 96 ILE A O 1
ATOM 779 N N . ASN A 1 97 ? -1.528 -35.55 -37.835 1 72.36 97 ASN A N 1
ATOM 780 C CA . ASN A 1 97 ? -0.779 -34.306 -37.693 1 72.36 97 ASN A CA 1
ATOM 781 C C . ASN A 1 97 ? -1.497 -33.32 -36.776 1 72.36 97 ASN A C 1
ATOM 783 O O . ASN A 1 97 ? -1.735 -32.173 -37.156 1 72.36 97 ASN A O 1
ATOM 787 N N . LYS A 1 98 ? -2.094 -33.865 -35.733 1 84.37 98 LYS A N 1
ATOM 788 C CA . LYS A 1 98 ? -2.707 -32.967 -34.758 1 84.37 98 LYS A CA 1
ATOM 789 C C . LYS A 1 98 ? -1.709 -31.92 -34.272 1 84.37 98 LYS A C 1
ATOM 791 O O . LYS A 1 98 ? -0.539 -32.231 -34.039 1 84.37 98 LYS A O 1
ATOM 796 N N . ARG A 1 99 ? -2.23 -30.672 -34.333 1 88.93 99 ARG A N 1
ATOM 797 C CA . ARG A 1 99 ? -1.363 -29.565 -33.943 1 88.93 99 ARG A CA 1
ATOM 798 C C . ARG A 1 99 ? -2.054 -28.66 -32.929 1 88.93 99 ARG A C 1
ATOM 800 O O . ARG A 1 99 ? -3.226 -28.315 -33.094 1 88.93 99 ARG A O 1
ATOM 807 N N . ILE A 1 100 ? -1.414 -28.427 -31.849 1 93.21 100 ILE A N 1
ATOM 808 C CA . ILE A 1 100 ? -1.907 -27.496 -30.84 1 93.21 100 ILE A CA 1
ATOM 809 C C . ILE A 1 100 ? -0.987 -26.279 -30.767 1 93.21 100 ILE A C 1
ATOM 811 O O . ILE A 1 100 ? 0.238 -26.419 -30.76 1 93.21 100 ILE A O 1
ATOM 815 N N . THR A 1 101 ? -1.534 -25.026 -30.745 1 94.55 101 THR A N 1
ATOM 816 C CA . THR A 1 101 ? -0.752 -23.796 -30.698 1 94.55 101 THR A CA 1
ATOM 817 C C . THR A 1 101 ? -0.954 -23.076 -29.368 1 94.55 101 THR A C 1
ATOM 819 O O . THR A 1 101 ? -2.09 -22.871 -28.934 1 94.55 101 THR A O 1
ATOM 822 N N . LEU A 1 102 ? 0.119 -22.796 -28.73 1 95.95 102 LEU A N 1
ATOM 823 C CA . LEU A 1 102 ? 0.141 -22.029 -27.489 1 95.95 102 LEU A CA 1
ATOM 824 C C . LEU A 1 102 ? 0.968 -20.758 -27.65 1 95.95 102 LEU A C 1
ATOM 826 O O . LEU A 1 102 ? 2.074 -20.659 -27.114 1 95.95 102 LEU A O 1
ATOM 830 N N . PRO A 1 103 ? 0.448 -19.711 -28.204 1 94.2 103 PRO A N 1
ATOM 831 C CA . PRO A 1 103 ? 1.221 -18.527 -28.584 1 94.2 103 PRO A CA 1
ATOM 832 C C . PRO A 1 103 ? 1.67 -17.704 -27.379 1 94.2 103 PRO A C 1
ATOM 834 O O . PRO A 1 103 ? 2.7 -17.028 -27.438 1 94.2 103 PRO A O 1
ATOM 837 N N . ASP A 1 104 ? 1.011 -17.809 -26.219 1 92.08 104 ASP A N 1
ATOM 838 C CA . ASP A 1 104 ? 1.309 -16.937 -25.087 1 92.08 104 ASP A CA 1
ATOM 839 C C . ASP A 1 104 ? 2.162 -17.66 -24.048 1 92.08 104 ASP A C 1
ATOM 841 O O . ASP A 1 104 ? 2.533 -17.076 -23.027 1 92.08 104 ASP A O 1
ATOM 845 N N . GLU A 1 105 ? 2.458 -18.898 -24.402 1 94.77 105 GLU A N 1
ATOM 846 C CA . GLU A 1 105 ? 3.217 -19.7 -23.447 1 94.77 105 GLU A CA 1
ATOM 847 C C . GLU A 1 105 ? 4.718 -19.569 -23.685 1 94.77 105 GLU A C 1
ATOM 849 O O . GLU A 1 105 ? 5.161 -19.429 -24.827 1 94.77 105 GLU A O 1
ATOM 854 N N . GLU A 1 106 ? 5.484 -19.597 -22.586 1 95.62 106 GLU A N 1
ATOM 855 C CA . GLU A 1 106 ? 6.939 -19.639 -22.699 1 95.62 106 GLU A CA 1
ATOM 856 C C . GLU A 1 106 ? 7.433 -21.061 -22.95 1 95.62 106 GLU A C 1
ATOM 858 O O . GLU A 1 106 ? 7.092 -21.982 -22.206 1 95.62 106 GLU A O 1
ATOM 863 N N . PRO A 1 107 ? 8.28 -21.193 -23.95 1 96.63 107 PRO A N 1
ATOM 864 C CA . PRO A 1 107 ? 8.763 -22.541 -24.26 1 96.63 107 PRO A CA 1
ATOM 865 C C . PRO A 1 107 ? 9.436 -23.215 -23.067 1 96.63 107 PRO A C 1
ATOM 867 O O . PRO A 1 107 ? 9.258 -24.417 -22.851 1 96.63 107 PRO A O 1
ATOM 870 N N . GLU A 1 108 ? 10.199 -22.473 -22.327 1 95.21 108 GLU A N 1
ATOM 871 C CA . GLU A 1 108 ? 10.886 -23.039 -21.17 1 95.21 108 GLU A CA 1
ATOM 872 C C . GLU A 1 108 ? 9.891 -23.56 -20.137 1 95.21 108 GLU A C 1
ATOM 874 O O . GLU A 1 108 ? 10.124 -24.596 -19.511 1 95.21 108 GLU A O 1
ATOM 879 N N . ILE A 1 109 ? 8.854 -22.9 -19.986 1 97.41 109 ILE A N 1
ATOM 880 C CA . ILE A 1 109 ? 7.828 -23.284 -19.023 1 97.41 109 ILE A CA 1
ATOM 881 C C . ILE A 1 109 ? 7.088 -24.522 -19.525 1 97.41 109 ILE A C 1
ATOM 883 O O . ILE A 1 109 ? 6.869 -25.471 -18.769 1 97.41 109 ILE A O 1
ATOM 887 N N . PHE A 1 110 ? 6.742 -24.506 -20.752 1 97.63 110 PHE A N 1
ATOM 888 C CA . PHE A 1 110 ? 6.038 -25.66 -21.3 1 97.63 110 PHE A CA 1
ATOM 889 C C . PHE A 1 110 ? 6.909 -26.908 -21.231 1 97.63 110 PHE A C 1
ATOM 891 O O . PHE A 1 110 ? 6.409 -28.009 -20.99 1 97.63 110 PHE A O 1
ATOM 898 N N . SER A 1 111 ? 8.185 -26.67 -21.506 1 97.29 111 SER A N 1
ATOM 899 C CA . SER A 1 111 ? 9.12 -27.783 -21.379 1 97.29 111 SER A CA 1
ATOM 900 C C . SER A 1 111 ? 9.061 -28.398 -19.985 1 97.29 111 SER A C 1
ATOM 902 O O . SER A 1 111 ? 9.094 -29.622 -19.839 1 97.29 111 SER A O 1
ATOM 904 N N . SER A 1 112 ? 8.963 -27.616 -18.996 1 97.48 112 SER A N 1
ATOM 905 C CA . SER A 1 112 ? 8.865 -28.089 -17.619 1 97.48 112 SER A CA 1
ATOM 906 C C . SER A 1 112 ? 7.543 -28.811 -17.376 1 97.48 112 SER A C 1
ATOM 908 O O . SER A 1 112 ? 7.504 -29.826 -16.677 1 97.48 112 SER A O 1
ATOM 910 N N . VAL A 1 113 ? 6.494 -28.313 -17.946 1 98.11 113 VAL A N 1
ATOM 911 C CA . VAL A 1 113 ? 5.184 -28.943 -17.818 1 98.11 113 VAL A CA 1
ATOM 912 C C . VAL A 1 113 ? 5.211 -30.329 -18.458 1 98.11 113 VAL A C 1
ATOM 914 O O . VAL A 1 113 ? 4.724 -31.299 -17.874 1 98.11 113 VAL A O 1
ATOM 917 N N . LEU A 1 114 ? 5.817 -30.362 -19.626 1 97.82 114 LEU A N 1
ATOM 918 C CA . LEU A 1 114 ? 5.924 -31.635 -20.33 1 97.82 114 LEU A CA 1
ATOM 919 C C . LEU A 1 114 ? 6.773 -32.625 -19.539 1 97.82 114 LEU A C 1
ATOM 921 O O . LEU A 1 114 ? 6.431 -33.806 -19.446 1 97.82 114 LEU A O 1
ATOM 925 N N . GLU A 1 115 ? 7.851 -32.103 -19.039 1 97.8 115 GLU A N 1
ATOM 926 C CA . GLU A 1 115 ? 8.702 -32.947 -18.206 1 97.8 115 GLU A CA 1
ATOM 927 C C . GLU A 1 115 ? 7.917 -33.54 -17.039 1 97.8 115 GLU A C 1
ATOM 929 O O . GLU A 1 115 ? 8.054 -34.726 -16.731 1 97.8 115 GLU A O 1
ATOM 934 N N . TYR A 1 116 ? 7.192 -32.754 -16.417 1 98.14 116 TYR A N 1
ATOM 935 C CA . TYR A 1 116 ? 6.351 -33.21 -15.316 1 98.14 116 TYR A CA 1
ATOM 936 C C . TYR A 1 116 ? 5.375 -34.284 -15.784 1 98.14 116 TYR A C 1
ATOM 938 O O . TYR A 1 116 ? 5.164 -35.283 -15.093 1 98.14 116 TYR A O 1
ATOM 946 N N . LEU A 1 117 ? 4.729 -34.116 -16.887 1 97.61 117 LEU A N 1
ATOM 947 C CA . LEU A 1 117 ? 3.739 -35.062 -17.39 1 97.61 117 LEU A CA 1
ATOM 948 C C . LEU A 1 117 ? 4.375 -36.422 -17.659 1 97.61 117 LEU A C 1
ATOM 950 O O . LEU A 1 117 ? 3.735 -37.46 -17.469 1 97.61 117 LEU A O 1
ATOM 954 N N . TYR A 1 118 ? 5.647 -36.363 -17.987 1 96.99 118 TYR A N 1
ATOM 955 C CA . TYR A 1 118 ? 6.32 -37.612 -18.327 1 96.99 118 TYR A CA 1
ATOM 956 C C . TYR A 1 118 ? 6.982 -38.227 -17.1 1 96.99 118 TYR A C 1
ATOM 958 O O . TYR A 1 118 ? 7.055 -39.451 -16.974 1 96.99 118 TYR A O 1
ATOM 966 N N . LYS A 1 119 ? 7.514 -37.358 -16.173 1 96.37 119 LYS A N 1
ATOM 967 C CA . LYS A 1 119 ? 8.407 -37.86 -15.133 1 96.37 119 LYS A CA 1
ATOM 968 C C . LYS A 1 119 ? 7.825 -37.617 -13.744 1 96.37 119 LYS A C 1
ATOM 970 O O . LYS A 1 119 ? 8.347 -38.123 -12.748 1 96.37 119 LYS A O 1
ATOM 975 N N . GLY A 1 120 ? 6.766 -36.811 -13.638 1 96.72 120 GLY A N 1
ATOM 976 C CA . GLY A 1 120 ? 6.154 -36.515 -12.353 1 96.72 120 GLY A CA 1
ATOM 977 C C . GLY A 1 120 ? 6.84 -35.384 -11.611 1 96.72 120 GLY A C 1
ATOM 978 O O . GLY A 1 120 ? 6.463 -35.055 -10.484 1 96.72 120 GLY A O 1
ATOM 979 N N . ASP A 1 121 ? 7.917 -34.881 -12.214 1 97.25 121 ASP A N 1
ATOM 980 C CA . ASP A 1 121 ? 8.683 -33.765 -11.669 1 97.25 121 ASP A CA 1
ATOM 981 C C . ASP A 1 121 ? 9.357 -32.966 -12.782 1 97.25 121 ASP A C 1
ATOM 983 O O . ASP A 1 121 ? 9.281 -33.339 -13.955 1 97.25 121 ASP A O 1
ATOM 987 N N . TYR A 1 122 ? 9.75 -31.766 -12.502 1 96.19 122 TYR A N 1
ATOM 988 C CA . TYR A 1 122 ? 10.505 -30.955 -13.449 1 96.19 122 TYR A CA 1
ATOM 989 C C . TYR A 1 122 ? 11.787 -30.428 -12.816 1 96.19 122 TYR A C 1
ATOM 991 O O . TYR A 1 122 ? 11.929 -30.432 -11.591 1 96.19 122 TYR A O 1
ATOM 999 N N . TYR A 1 123 ? 12.65 -30.043 -13.609 1 93.06 123 TYR A N 1
ATOM 1000 C CA . TYR A 1 123 ? 13.943 -29.578 -13.119 1 93.06 123 TYR A CA 1
ATOM 1001 C C . TYR A 1 123 ? 13.837 -28.166 -12.556 1 93.06 123 TYR A C 1
ATOM 1003 O O . TYR A 1 123 ? 13.231 -27.288 -13.174 1 93.06 123 TYR A O 1
ATOM 1011 N N . PRO A 1 124 ? 14.496 -27.793 -11.493 1 93.39 124 PRO A N 1
ATOM 1012 C CA . PRO A 1 124 ? 15.238 -28.68 -10.594 1 93.39 124 PRO A CA 1
ATOM 1013 C C . PRO A 1 124 ? 14.323 -29.572 -9.758 1 93.39 124 PRO A C 1
ATOM 1015 O O . PRO A 1 124 ? 13.277 -29.12 -9.285 1 93.39 124 PRO A O 1
ATOM 1018 N N . ARG A 1 125 ? 14.724 -30.809 -9.525 1 94.02 125 ARG A N 1
ATOM 1019 C CA . ARG A 1 125 ? 13.878 -31.809 -8.882 1 94.02 125 ARG A CA 1
ATOM 1020 C C . ARG A 1 125 ? 13.978 -31.717 -7.363 1 94.02 125 ARG A C 1
ATOM 1022 O O . ARG A 1 125 ? 14.954 -31.183 -6.831 1 94.02 125 ARG A O 1
ATOM 1029 N N . LEU A 1 126 ? 12.92 -32.174 -6.747 1 93.19 126 LEU A N 1
ATOM 1030 C CA . LEU A 1 126 ? 12.927 -32.29 -5.293 1 93.19 126 LEU A CA 1
ATOM 1031 C C . LEU A 1 126 ? 13.722 -33.514 -4.85 1 93.19 126 LEU A C 1
ATOM 1033 O O . LEU A 1 126 ? 13.462 -34.628 -5.311 1 93.19 126 LEU A O 1
ATOM 1037 N N . VAL A 1 127 ? 14.717 -33.225 -4.036 1 92.98 127 VAL A N 1
ATOM 1038 C CA . VAL A 1 127 ? 15.55 -34.306 -3.52 1 92.98 127 VAL A CA 1
ATOM 1039 C C . VAL A 1 127 ? 15.468 -34.34 -1.996 1 92.98 127 VAL A C 1
ATOM 1041 O O . VAL A 1 127 ? 15.548 -33.299 -1.34 1 92.98 127 VAL A O 1
ATOM 1044 N N . HIS A 1 128 ? 15.231 -35.491 -1.515 1 92.34 128 HIS A N 1
ATOM 1045 C CA . HIS A 1 128 ? 15.157 -35.649 -0.067 1 92.34 128 HIS A CA 1
ATOM 1046 C C . HIS A 1 128 ? 16.545 -35.824 0.54 1 92.34 128 HIS A C 1
ATOM 1048 O O . HIS A 1 128 ? 17.297 -36.713 0.135 1 92.34 128 HIS A O 1
ATOM 1054 N N . ASN A 1 129 ? 16.912 -34.966 1.414 1 91.22 129 ASN A N 1
ATOM 1055 C CA . ASN A 1 129 ? 18.133 -35.092 2.203 1 91.22 129 ASN A CA 1
ATOM 1056 C C . ASN A 1 129 ? 17.927 -35.996 3.414 1 91.22 129 ASN A C 1
ATOM 1058 O O . ASN A 1 129 ? 17.353 -35.574 4.419 1 91.22 129 ASN A O 1
ATOM 1062 N N . LYS A 1 130 ? 18.42 -37.141 3.427 1 92.45 130 LYS A N 1
ATOM 1063 C CA . LYS A 1 130 ? 18.183 -38.155 4.451 1 92.45 130 LYS A CA 1
ATOM 1064 C C . LYS A 1 130 ? 18.83 -37.76 5.776 1 92.45 130 LYS A C 1
ATOM 1066 O O . LYS A 1 130 ? 18.263 -37.997 6.845 1 92.45 130 LYS A O 1
ATOM 1071 N N . ARG A 1 131 ? 20.012 -37.188 5.69 1 93.63 131 ARG A N 1
ATOM 1072 C CA . ARG A 1 131 ? 20.738 -36.797 6.894 1 93.63 131 ARG A CA 1
ATOM 1073 C C . ARG A 1 131 ? 19.962 -35.748 7.685 1 93.63 131 ARG A C 1
ATOM 1075 O O . ARG A 1 131 ? 19.831 -35.855 8.906 1 93.63 131 ARG A O 1
ATOM 1082 N N . LYS A 1 132 ? 19.388 -34.789 6.992 1 92.35 132 LYS A N 1
ATOM 1083 C CA . LYS A 1 132 ? 18.681 -33.685 7.636 1 92.35 132 LYS A CA 1
ATOM 1084 C C . LYS A 1 132 ? 17.175 -33.928 7.646 1 92.35 132 LYS A C 1
ATOM 1086 O O . LYS A 1 132 ? 16.425 -33.185 8.284 1 92.35 132 LYS A O 1
ATOM 1091 N N . ASN A 1 133 ? 16.73 -34.973 6.954 1 93.96 133 ASN A N 1
ATOM 1092 C CA . ASN A 1 133 ? 15.318 -35.29 6.773 1 93.96 133 ASN A CA 1
ATOM 1093 C C . ASN A 1 133 ? 14.539 -34.094 6.234 1 93.96 133 ASN A C 1
ATOM 1095 O O . ASN A 1 133 ? 13.485 -33.744 6.766 1 93.96 133 ASN A O 1
ATOM 1099 N N . THR A 1 134 ? 15.095 -33.4 5.279 1 92.8 134 THR A N 1
ATOM 1100 C CA . THR A 1 134 ? 14.472 -32.251 4.632 1 92.8 134 THR A CA 1
ATOM 1101 C C . THR A 1 134 ? 14.467 -32.421 3.115 1 92.8 134 THR A C 1
ATOM 1103 O O . THR A 1 134 ? 15.229 -33.223 2.573 1 92.8 134 THR A O 1
ATOM 1106 N N . TRP A 1 135 ? 13.541 -31.769 2.527 1 92.11 135 TRP A N 1
ATOM 1107 C CA . TRP A 1 135 ? 13.506 -31.726 1.069 1 92.11 135 TRP A CA 1
ATOM 1108 C C . TRP A 1 135 ? 14.263 -30.513 0.541 1 92.11 135 TRP A C 1
ATOM 1110 O O . TRP A 1 135 ? 14.191 -29.427 1.122 1 92.11 135 TRP A O 1
ATOM 1120 N N . GLU A 1 136 ? 14.999 -30.739 -0.558 1 92.63 136 GLU A N 1
ATOM 1121 C CA . GLU A 1 136 ? 15.78 -29.677 -1.184 1 92.63 136 GLU A CA 1
ATOM 1122 C C . GLU A 1 136 ? 15.713 -29.767 -2.706 1 92.63 136 GLU A C 1
ATOM 1124 O O . GLU A 1 136 ? 15.293 -30.788 -3.255 1 92.63 136 GLU A O 1
ATOM 1129 N N . LEU A 1 137 ? 16.072 -28.713 -3.335 1 90.83 137 LEU A N 1
ATOM 1130 C CA . LEU A 1 137 ? 16.13 -28.716 -4.792 1 90.83 137 LEU A CA 1
ATOM 1131 C C . LEU A 1 137 ? 17.48 -29.232 -5.281 1 90.83 137 LEU A C 1
ATOM 1133 O O . LEU A 1 137 ? 18.519 -28.913 -4.699 1 90.83 137 LEU A O 1
ATOM 1137 N N . GLU A 1 138 ? 17.415 -30.019 -6.252 1 87.86 138 GLU A N 1
ATOM 1138 C CA . GLU A 1 138 ? 18.63 -30.583 -6.832 1 87.86 138 GLU A CA 1
ATOM 1139 C C . GLU A 1 138 ? 19.571 -29.484 -7.318 1 87.86 138 GLU A C 1
ATOM 1141 O O . GLU A 1 138 ? 19.128 -28.494 -7.904 1 87.86 138 GLU A O 1
ATOM 1146 N N . SER A 1 139 ? 20.852 -29.401 -6.716 1 74.81 139 SER A N 1
ATOM 1147 C CA . SER A 1 139 ? 21.846 -28.401 -7.09 1 74.81 139 SER A CA 1
ATOM 1148 C C . SER A 1 139 ? 22.509 -28.749 -8.418 1 74.81 139 SER A C 1
ATOM 1150 O O . SER A 1 139 ? 22.996 -29.867 -8.601 1 74.81 139 SER A O 1
ATOM 1152 N N . GLY A 1 140 ? 22.035 -28.583 -9.519 1 57.76 140 GLY A N 1
ATOM 1153 C CA . GLY A 1 140 ? 22.77 -28.916 -10.729 1 57.76 140 GLY A CA 1
ATOM 1154 C C . GLY A 1 140 ? 24.18 -28.357 -10.743 1 57.76 140 GLY A C 1
ATOM 1155 O O . GLY A 1 140 ? 24.515 -27.481 -9.941 1 57.76 140 GLY A O 1
ATOM 1156 N N . ASP A 1 141 ? 25.233 -29.139 -11.19 1 52.14 141 ASP A N 1
ATOM 1157 C CA . ASP A 1 141 ? 26.607 -28.679 -11.371 1 52.14 141 ASP A CA 1
ATOM 1158 C C . ASP A 1 141 ? 26.653 -27.174 -11.626 1 52.14 141 ASP A C 1
ATOM 1160 O O . ASP A 1 141 ? 27.725 -26.567 -11.592 1 52.14 141 ASP A O 1
ATOM 1164 N N . GLY A 1 142 ? 25.836 -26.558 -12.472 1 45.26 142 GLY A N 1
ATOM 1165 C CA . GLY A 1 142 ? 25.995 -25.179 -12.906 1 45.26 142 GLY A CA 1
ATOM 1166 C C . GLY A 1 142 ? 25.364 -24.178 -11.957 1 45.26 142 GLY A C 1
ATOM 1167 O O . GLY A 1 142 ? 24.628 -24.559 -11.044 1 45.26 142 GLY A O 1
ATOM 1168 N N . ASP A 1 143 ? 25.72 -22.818 -11.987 1 46.32 143 ASP A N 1
ATOM 1169 C CA . ASP A 1 143 ? 25.445 -21.596 -11.238 1 46.32 143 ASP A CA 1
ATOM 1170 C C . ASP A 1 143 ? 23.975 -21.521 -10.832 1 46.32 143 ASP A C 1
ATOM 1172 O O . ASP A 1 143 ? 23.111 -22.097 -11.496 1 46.32 143 ASP A O 1
ATOM 1176 N N . GLY A 1 144 ? 23.466 -20.846 -9.654 1 49.12 144 GLY A N 1
ATOM 1177 C CA . GLY A 1 144 ? 22.384 -20.185 -8.942 1 49.12 144 GLY A CA 1
ATOM 1178 C C . GLY A 1 144 ? 21.183 -19.891 -9.82 1 49.12 144 GLY A C 1
ATOM 1179 O O . GLY A 1 144 ? 20.291 -19.136 -9.429 1 49.12 144 GLY A O 1
ATOM 1180 N N . LYS A 1 145 ? 21.319 -20.047 -11.194 1 53.63 145 LYS A N 1
ATOM 1181 C CA . LYS A 1 145 ? 20.675 -19.372 -12.317 1 53.63 145 LYS A CA 1
ATOM 1182 C C . LYS A 1 145 ? 19.28 -19.936 -12.571 1 53.63 145 LYS A C 1
ATOM 1184 O O . LYS A 1 145 ? 18.468 -19.312 -13.258 1 53.63 145 LYS A O 1
ATOM 1189 N N . GLU A 1 146 ? 18.793 -21.097 -11.874 1 69 146 GLU A N 1
ATOM 1190 C CA . GLU A 1 146 ? 17.639 -21.766 -12.467 1 69 146 GLU A CA 1
ATOM 1191 C C . GLU A 1 146 ? 16.349 -21.386 -11.746 1 69 146 GLU A C 1
ATOM 1193 O O . GLU A 1 146 ? 15.26 -21.801 -12.149 1 69 146 GLU A O 1
ATOM 1198 N N . SER A 1 147 ? 16.393 -20.466 -10.97 1 86.64 147 SER A N 1
ATOM 1199 C CA . SER A 1 147 ? 15.19 -20.177 -10.196 1 86.64 147 SER A CA 1
ATOM 1200 C C . SER A 1 147 ? 14.336 -19.113 -10.877 1 86.64 147 SER A C 1
ATOM 1202 O O . SER A 1 147 ? 13.147 -18.979 -10.58 1 86.64 147 SER A O 1
ATOM 1204 N N . THR A 1 148 ? 14.918 -18.534 -11.947 1 93.65 148 THR A N 1
ATOM 1205 C CA . THR A 1 148 ? 14.186 -17.453 -12.597 1 93.65 148 THR A CA 1
ATOM 1206 C C . THR A 1 148 ? 14.146 -17.658 -14.108 1 93.65 148 THR A C 1
ATOM 1208 O O . THR A 1 148 ? 14.943 -18.421 -14.658 1 93.65 148 THR A O 1
ATOM 1211 N N . ILE A 1 149 ? 13.212 -17.09 -14.73 1 94.32 149 ILE A N 1
ATOM 1212 C CA . ILE A 1 149 ? 13.082 -17.098 -16.183 1 94.32 149 ILE A CA 1
ATOM 1213 C C . ILE A 1 149 ? 12.747 -15.693 -16.679 1 94.32 149 ILE A C 1
ATOM 1215 O O . ILE A 1 149 ? 12.152 -14.896 -15.95 1 94.32 149 ILE A O 1
ATOM 1219 N N . HIS A 1 150 ? 13.269 -15.459 -17.838 1 93.22 150 HIS A N 1
ATOM 1220 C CA . HIS A 1 150 ? 12.822 -14.242 -18.506 1 93.22 150 HIS A CA 1
ATOM 1221 C C . HIS A 1 150 ? 11.438 -14.427 -19.12 1 93.22 150 HIS A C 1
ATOM 1223 O O . HIS A 1 150 ? 11.196 -15.403 -19.833 1 93.22 150 HIS A O 1
ATOM 1229 N N . HIS A 1 151 ? 10.559 -13.572 -18.87 1 94.07 151 HIS A N 1
ATOM 1230 C CA . HIS A 1 151 ? 9.198 -13.669 -19.386 1 94.07 151 HIS A CA 1
ATOM 1231 C C . HIS A 1 151 ? 8.858 -12.474 -20.27 1 94.07 151 HIS A C 1
ATOM 1233 O O . HIS A 1 151 ? 9.081 -11.325 -19.882 1 94.07 151 HIS A O 1
ATOM 1239 N N . HIS A 1 152 ? 8.229 -12.666 -21.335 1 91.02 152 HIS A N 1
ATOM 1240 C CA . HIS A 1 152 ? 8.018 -11.657 -22.368 1 91.02 152 HIS A CA 1
ATOM 1241 C C . HIS A 1 152 ? 6.98 -10.629 -21.93 1 91.02 152 HIS A C 1
ATOM 1243 O O . HIS A 1 152 ? 7.05 -9.463 -22.324 1 91.02 152 HIS A O 1
ATOM 1249 N N . SER A 1 153 ? 6.022 -11.017 -21.156 1 89.2 153 SER A N 1
ATOM 1250 C CA . SER A 1 153 ? 4.919 -10.132 -20.795 1 89.2 153 SER A CA 1
ATOM 1251 C C . SER A 1 153 ? 5.393 -8.995 -19.896 1 89.2 153 SER A C 1
ATOM 1253 O O . SER A 1 153 ? 4.793 -7.918 -19.88 1 89.2 153 SER A O 1
ATOM 1255 N N . ILE A 1 154 ? 6.431 -9.22 -19.143 1 89.69 154 ILE A N 1
ATOM 1256 C CA . ILE A 1 154 ? 6.865 -8.181 -18.215 1 89.69 154 ILE A CA 1
ATOM 1257 C C . ILE A 1 154 ? 8.267 -7.707 -18.591 1 89.69 154 ILE A C 1
ATOM 1259 O O . ILE A 1 154 ? 8.797 -6.774 -17.983 1 89.69 154 ILE A O 1
ATOM 1263 N N . ASP A 1 155 ? 8.846 -8.308 -19.607 1 88.85 155 ASP A N 1
ATOM 1264 C CA . ASP A 1 155 ? 10.207 -8.006 -20.041 1 88.85 155 ASP A CA 1
ATOM 1265 C C . ASP A 1 155 ? 11.167 -7.972 -18.854 1 88.85 155 ASP A C 1
ATOM 1267 O O . ASP A 1 155 ? 11.89 -6.992 -18.662 1 88.85 155 ASP A O 1
ATOM 1271 N N . GLY A 1 156 ? 11.075 -9.015 -18.04 1 91.97 156 GLY A N 1
ATOM 1272 C CA . GLY A 1 156 ? 11.882 -9.127 -16.835 1 91.97 156 GLY A CA 1
ATOM 1273 C C . GLY A 1 156 ? 11.95 -10.542 -16.292 1 91.97 156 GLY A C 1
ATOM 1274 O O . GLY A 1 156 ? 11.587 -11.496 -16.983 1 91.97 156 GLY A O 1
ATOM 1275 N N . GLU A 1 157 ? 12.493 -10.64 -15.038 1 94.75 157 GLU A N 1
ATOM 1276 C CA . GLU A 1 157 ? 12.723 -11.954 -14.445 1 94.75 157 GLU A CA 1
ATOM 1277 C C . GLU A 1 157 ? 11.603 -12.328 -13.478 1 94.75 157 GLU A C 1
ATOM 1279 O O . GLU A 1 157 ? 11.125 -11.483 -12.717 1 94.75 157 GLU A O 1
ATOM 1284 N N . LEU A 1 158 ? 11.166 -13.578 -13.667 1 97 158 LEU A N 1
ATOM 1285 C CA . LEU A 1 158 ? 10.185 -14.164 -12.76 1 97 158 LEU A CA 1
ATOM 1286 C C . LEU A 1 158 ? 10.705 -15.468 -12.165 1 97 158 LEU A C 1
ATOM 1288 O O . LEU A 1 158 ? 11.595 -16.103 -12.734 1 97 158 LEU A O 1
ATOM 1292 N N . LEU A 1 159 ? 10.175 -15.743 -11.062 1 97.1 159 LEU A N 1
ATOM 1293 C CA . LEU A 1 159 ? 10.461 -17.071 -10.53 1 97.1 159 LEU A CA 1
ATOM 1294 C C . LEU A 1 159 ? 9.828 -18.153 -11.4 1 97.1 159 LEU A C 1
ATOM 1296 O O . LEU A 1 159 ? 8.637 -18.085 -11.713 1 97.1 159 LEU A O 1
ATOM 1300 N N . LYS A 1 160 ? 10.639 -19.1 -11.716 1 96.76 160 LYS A N 1
ATOM 1301 C CA . LYS A 1 160 ? 10.213 -20.17 -12.613 1 96.76 160 LYS A CA 1
ATOM 1302 C C . LYS A 1 160 ? 9.009 -20.916 -12.046 1 96.76 160 LYS A C 1
ATOM 1304 O O . LYS A 1 160 ? 8.024 -21.143 -12.751 1 96.76 160 LYS A O 1
ATOM 1309 N N . ASP A 1 161 ? 9.051 -21.264 -10.786 1 97.46 161 ASP A N 1
ATOM 1310 C CA . ASP A 1 161 ? 8.004 -22.056 -10.148 1 97.46 161 ASP A CA 1
ATOM 1311 C C . ASP A 1 161 ? 6.688 -21.284 -10.091 1 97.46 161 ASP A C 1
ATOM 1313 O O . ASP A 1 161 ? 5.61 -21.882 -10.096 1 97.46 161 ASP A O 1
ATOM 1317 N N . THR A 1 162 ? 6.775 -19.969 -10.072 1 98.18 162 THR A N 1
ATOM 1318 C CA . THR A 1 162 ? 5.57 -19.149 -10.109 1 98.18 162 THR A CA 1
ATOM 1319 C C . THR A 1 162 ? 4.865 -19.284 -11.455 1 98.18 162 THR A C 1
ATOM 1321 O O . THR A 1 162 ? 3.651 -19.492 -11.508 1 98.18 162 THR A O 1
ATOM 1324 N N . VAL A 1 163 ? 5.627 -19.166 -12.46 1 98.24 163 VAL A N 1
ATOM 1325 C CA . VAL A 1 163 ? 5.064 -19.254 -13.803 1 98.24 163 VAL A CA 1
ATOM 1326 C C . VAL A 1 163 ? 4.516 -20.659 -14.043 1 98.24 163 VAL A C 1
ATOM 1328 O O . VAL A 1 163 ? 3.452 -20.823 -14.644 1 98.24 163 VAL A O 1
ATOM 1331 N N . ILE A 1 164 ? 5.193 -21.662 -13.501 1 98.26 164 ILE A N 1
ATOM 1332 C CA . ILE A 1 164 ? 4.742 -23.041 -13.647 1 98.26 164 ILE A CA 1
ATOM 1333 C C . ILE A 1 164 ? 3.445 -23.245 -12.867 1 98.26 164 ILE A C 1
ATOM 1335 O O . ILE A 1 164 ? 2.524 -23.912 -13.345 1 98.26 164 ILE A O 1
ATOM 1339 N N . TYR A 1 165 ? 3.41 -22.677 -11.727 1 98.45 165 TYR A N 1
ATOM 1340 C CA . TYR A 1 165 ? 2.189 -22.744 -10.932 1 98.45 165 TYR A CA 1
ATOM 1341 C C . TYR A 1 165 ? 0.997 -22.208 -11.715 1 98.45 165 TYR A C 1
ATOM 1343 O O . TYR A 1 165 ? -0.061 -22.84 -11.757 1 98.45 165 TYR A O 1
ATOM 1351 N N . CYS A 1 166 ? 1.163 -21.123 -12.321 1 98.07 166 CYS A N 1
ATOM 1352 C CA . CYS A 1 166 ? 0.08 -20.483 -13.06 1 98.07 166 CYS A CA 1
ATOM 1353 C C . CYS A 1 166 ? -0.283 -21.288 -14.302 1 98.07 166 CYS A C 1
ATOM 1355 O O . CYS A 1 166 ? -1.463 -21.462 -14.612 1 98.07 166 CYS A O 1
ATOM 1357 N N . ALA A 1 167 ? 0.703 -21.79 -14.96 1 97.58 167 ALA A N 1
ATOM 1358 C CA . ALA A 1 167 ? 0.462 -22.635 -16.126 1 97.58 167 ALA A CA 1
ATOM 1359 C C . ALA A 1 167 ? -0.286 -23.907 -15.736 1 97.58 167 ALA A C 1
ATOM 1361 O O . ALA A 1 167 ? -1.187 -24.349 -16.454 1 97.58 167 ALA A O 1
ATOM 1362 N N . ALA A 1 168 ? 0.145 -24.479 -14.634 1 97.96 168 ALA A N 1
ATOM 1363 C CA . ALA A 1 168 ? -0.508 -25.689 -14.141 1 97.96 168 ALA A CA 1
ATOM 1364 C C . ALA A 1 168 ? -1.997 -25.452 -13.904 1 97.96 168 ALA A C 1
ATOM 1366 O O . ALA A 1 168 ? -2.823 -26.323 -14.185 1 97.96 168 ALA A O 1
ATOM 1367 N N . GLY A 1 169 ? -2.28 -24.285 -13.359 1 96.61 169 GLY A N 1
ATOM 1368 C CA . GLY A 1 169 ? -3.679 -23.924 -13.191 1 96.61 169 GLY A CA 1
ATOM 1369 C C . GLY A 1 169 ? -4.435 -23.841 -14.504 1 96.61 169 GLY A C 1
ATOM 1370 O O . GLY A 1 169 ? -5.544 -24.366 -14.622 1 96.61 169 GLY A O 1
ATOM 1371 N N . LYS A 1 170 ? -3.834 -23.27 -15.45 1 95.79 170 LYS A N 1
ATOM 1372 C CA . LYS A 1 170 ? -4.414 -23.117 -16.782 1 95.79 170 LYS A CA 1
ATOM 1373 C C . LYS A 1 170 ? -4.641 -24.474 -17.441 1 95.79 170 LYS A C 1
ATOM 1375 O O . LYS A 1 170 ? -5.647 -24.678 -18.125 1 95.79 170 LYS A O 1
ATOM 1380 N N . TYR A 1 171 ? -3.75 -25.418 -17.203 1 97.24 171 TYR A N 1
ATOM 1381 C CA . TYR A 1 171 ? -3.787 -26.708 -17.883 1 97.24 171 TYR A CA 1
ATOM 1382 C C . TYR A 1 171 ? -4.527 -27.744 -17.046 1 97.24 171 TYR A C 1
ATOM 1384 O O . TYR A 1 171 ? -4.613 -28.914 -17.428 1 97.24 171 TYR A O 1
ATOM 1392 N N . GLY A 1 172 ? -4.997 -27.354 -15.883 1 96.84 172 GLY A N 1
ATOM 1393 C CA . GLY A 1 172 ? -5.767 -28.259 -15.045 1 96.84 172 GLY A CA 1
ATOM 1394 C C . GLY A 1 172 ? -4.918 -29.334 -14.392 1 96.84 172 GLY A C 1
ATOM 1395 O O . GLY A 1 172 ? -5.334 -30.491 -14.3 1 96.84 172 GLY A O 1
ATOM 1396 N N . LEU A 1 173 ? -3.736 -29.004 -14.046 1 97.88 173 LEU A N 1
ATOM 1397 C CA . LEU A 1 173 ? -2.816 -29.935 -13.401 1 97.88 173 LEU A CA 1
ATOM 1398 C C . LEU A 1 173 ? -2.628 -29.582 -11.929 1 97.88 173 LEU A C 1
ATOM 1400 O O . LEU A 1 173 ? -1.633 -28.955 -11.559 1 97.88 173 LEU A O 1
ATOM 1404 N N . GLU A 1 174 ? -3.42 -30.079 -11.075 1 96.68 174 GLU A N 1
ATOM 1405 C CA . GLU A 1 174 ? -3.457 -29.71 -9.663 1 96.68 174 GLU A CA 1
ATOM 1406 C C . GLU A 1 174 ? -2.205 -30.189 -8.934 1 96.68 174 GLU A C 1
ATOM 1408 O O . GLU A 1 174 ? -1.647 -29.465 -8.107 1 96.68 174 GLU A O 1
ATOM 1413 N N . GLU A 1 175 ? -1.839 -31.393 -9.257 1 97.72 175 GLU A N 1
ATOM 1414 C CA . GLU A 1 175 ? -0.675 -31.943 -8.569 1 97.72 175 GLU A CA 1
ATOM 1415 C C . GLU A 1 175 ? 0.595 -31.18 -8.936 1 97.72 175 GLU A C 1
ATOM 1417 O O . GLU A 1 175 ? 1.496 -31.031 -8.109 1 97.72 175 GLU A O 1
ATOM 1422 N N . LEU A 1 176 ? 0.638 -30.73 -10.185 1 98.24 176 LEU A N 1
ATOM 1423 C CA . LEU A 1 176 ? 1.769 -29.9 -10.584 1 98.24 176 LEU A CA 1
ATOM 1424 C C . LEU A 1 176 ? 1.756 -28.569 -9.839 1 98.24 176 LEU A C 1
ATOM 1426 O O . LEU A 1 176 ? 2.811 -28.053 -9.463 1 98.24 176 LEU A O 1
ATOM 1430 N N . GLN A 1 177 ? 0.627 -27.989 -9.636 1 97.47 177 GLN A N 1
ATOM 1431 C CA . GLN A 1 177 ? 0.506 -26.761 -8.857 1 97.47 177 GLN A CA 1
ATOM 1432 C C . GLN A 1 177 ? 1.056 -26.949 -7.446 1 97.47 177 GLN A C 1
ATOM 1434 O O . GLN A 1 177 ? 1.798 -26.101 -6.945 1 97.47 177 GLN A O 1
ATOM 1439 N N . ARG A 1 178 ? 0.671 -28.024 -6.874 1 97.67 178 ARG A N 1
ATOM 1440 C CA . ARG A 1 178 ? 1.135 -28.328 -5.524 1 97.67 178 ARG A CA 1
ATOM 1441 C C . ARG A 1 178 ? 2.652 -28.473 -5.486 1 97.67 178 ARG A C 1
ATOM 1443 O O . ARG A 1 178 ? 3.307 -27.964 -4.575 1 97.67 178 ARG A O 1
ATOM 1450 N N . LEU A 1 179 ? 3.11 -29.174 -6.469 1 97.85 179 LEU A N 1
ATOM 1451 C CA . LEU A 1 179 ? 4.552 -29.375 -6.567 1 97.85 179 LEU A CA 1
ATOM 1452 C C . LEU A 1 179 ? 5.278 -28.043 -6.721 1 97.85 179 LEU A C 1
ATOM 1454 O O . LEU A 1 179 ? 6.289 -27.802 -6.057 1 97.85 179 LEU A O 1
ATOM 1458 N N . ALA A 1 180 ? 4.784 -27.201 -7.62 1 97.97 180 ALA A N 1
ATOM 1459 C CA . ALA A 1 180 ? 5.389 -25.894 -7.863 1 97.97 180 ALA A CA 1
ATOM 1460 C C . ALA A 1 180 ? 5.384 -25.043 -6.597 1 97.97 180 ALA A C 1
ATOM 1462 O O . ALA A 1 180 ? 6.351 -24.33 -6.317 1 97.97 180 ALA A O 1
ATOM 1463 N N . LEU A 1 181 ? 4.298 -25.131 -5.884 1 97.47 181 LEU A N 1
ATOM 1464 C CA . LEU A 1 181 ? 4.182 -24.371 -4.644 1 97.47 181 LEU A CA 1
ATOM 1465 C C . LEU A 1 181 ? 5.216 -24.836 -3.624 1 97.47 181 LEU A C 1
ATOM 1467 O O . LEU A 1 181 ? 5.841 -24.014 -2.949 1 97.47 181 LEU A O 1
ATOM 1471 N N . ARG A 1 182 ? 5.372 -26.088 -3.509 1 96.49 182 ARG A N 1
ATOM 1472 C CA . ARG A 1 182 ? 6.375 -26.645 -2.607 1 96.49 182 ARG A CA 1
ATOM 1473 C C . ARG A 1 182 ? 7.775 -26.172 -2.986 1 96.49 182 ARG A C 1
ATOM 1475 O O . ARG A 1 182 ? 8.563 -25.791 -2.117 1 96.49 182 ARG A O 1
ATOM 1482 N N . LYS A 1 183 ? 8.072 -26.197 -4.209 1 95.66 183 LYS A N 1
ATOM 1483 C CA . LYS A 1 183 ? 9.387 -25.778 -4.686 1 95.66 183 LYS A CA 1
ATOM 1484 C C . LYS A 1 183 ? 9.603 -24.284 -4.463 1 95.66 183 LYS A C 1
ATOM 1486 O O . LYS A 1 183 ? 10.717 -23.85 -4.163 1 95.66 183 LYS A O 1
ATOM 1491 N N . GLN A 1 184 ? 8.519 -23.543 -4.643 1 94.36 184 GLN A N 1
ATOM 1492 C CA . GLN A 1 184 ? 8.57 -22.108 -4.386 1 94.36 184 GLN A CA 1
ATOM 1493 C C . GLN A 1 184 ? 9.041 -21.82 -2.963 1 94.36 184 GLN A C 1
ATOM 1495 O O . GLN A 1 184 ? 9.803 -20.878 -2.735 1 94.36 184 GLN A O 1
ATOM 1500 N N . GLY A 1 185 ? 8.571 -22.617 -2.063 1 93.37 185 GLY A N 1
ATOM 1501 C CA . GLY A 1 185 ? 8.89 -22.434 -0.656 1 93.37 185 GLY A CA 1
ATOM 1502 C C . GLY A 1 185 ? 10.342 -22.73 -0.331 1 93.37 185 GLY A C 1
ATOM 1503 O O . GLY A 1 185 ? 10.833 -22.355 0.736 1 93.37 185 GLY A O 1
ATOM 1504 N N . LEU A 1 186 ? 11.031 -23.381 -1.2 1 92.74 186 LEU A N 1
ATOM 1505 C CA . LEU A 1 186 ? 12.401 -23.817 -0.952 1 92.74 186 LEU A CA 1
ATOM 1506 C C . LEU A 1 186 ? 13.401 -22.826 -1.536 1 92.74 186 LEU A C 1
ATOM 1508 O O . LEU A 1 186 ? 14.607 -22.946 -1.307 1 92.74 186 LEU A O 1
ATOM 1512 N N . GLN A 1 187 ? 12.87 -21.783 -2.244 1 89.33 187 GLN A N 1
ATOM 1513 C CA . GLN A 1 187 ? 13.745 -20.793 -2.864 1 89.33 187 GLN A CA 1
ATOM 1514 C C . GLN A 1 187 ? 14.263 -19.794 -1.833 1 89.33 187 GLN A C 1
ATOM 1516 O O . GLN A 1 187 ? 13.527 -19.387 -0.932 1 89.33 187 GLN A O 1
ATOM 1521 N N . SER A 1 188 ? 15.504 -19.463 -1.939 1 87.23 188 SER A N 1
ATOM 1522 C CA . SER A 1 188 ? 16.128 -18.5 -1.038 1 87.23 188 SER A CA 1
ATOM 1523 C C . SER A 1 188 ? 17.022 -17.527 -1.8 1 87.23 188 SER A C 1
ATOM 1525 O O . SER A 1 188 ? 17.339 -17.754 -2.97 1 87.23 188 SER A O 1
ATOM 1527 N N . GLY A 1 189 ? 17.317 -16.448 -1.164 1 86.65 189 GLY A N 1
ATOM 1528 C CA . GLY A 1 189 ? 18.256 -15.498 -1.739 1 86.65 189 GLY A CA 1
ATOM 1529 C C . GLY A 1 189 ? 17.711 -14.79 -2.965 1 86.65 189 GLY A C 1
ATOM 1530 O O . GLY A 1 189 ? 18.459 -14.485 -3.897 1 86.65 189 GLY A O 1
ATOM 1531 N N . ILE A 1 190 ? 16.397 -14.626 -3.029 1 91.54 190 ILE A N 1
ATOM 1532 C CA . ILE A 1 190 ? 15.767 -13.984 -4.177 1 91.54 190 ILE A CA 1
ATOM 1533 C C . ILE A 1 190 ? 15.712 -12.474 -3.957 1 91.54 190 ILE A C 1
ATOM 1535 O O . ILE A 1 190 ? 15.421 -12.012 -2.852 1 91.54 190 ILE A O 1
ATOM 1539 N N . GLN A 1 191 ? 15.991 -11.732 -5.002 1 93.34 191 GLN A N 1
ATOM 1540 C CA . GLN A 1 191 ? 15.949 -10.275 -4.929 1 93.34 191 GLN A CA 1
ATOM 1541 C C . GLN A 1 191 ? 14.52 -9.775 -4.739 1 93.34 191 GLN A C 1
ATOM 1543 O O . GLN A 1 191 ? 13.57 -10.393 -5.226 1 93.34 191 GLN A O 1
ATOM 1548 N N . CYS A 1 192 ? 14.421 -8.571 -4.113 1 94.49 192 CYS A N 1
ATOM 1549 C CA . CYS A 1 192 ? 13.116 -7.973 -3.855 1 94.49 192 CYS A CA 1
ATOM 1550 C C . CYS A 1 192 ? 12.374 -7.701 -5.158 1 94.49 192 CYS A C 1
ATOM 1552 O O . CYS A 1 192 ? 11.166 -7.929 -5.248 1 94.49 192 CYS A O 1
ATOM 1554 N N . SER A 1 193 ? 13.08 -7.26 -6.117 1 95.2 193 SER A N 1
ATOM 1555 C CA . SER A 1 193 ? 12.467 -6.936 -7.4 1 95.2 193 SER A CA 1
ATOM 1556 C C . SER A 1 193 ? 11.833 -8.168 -8.037 1 95.2 193 SER A C 1
ATOM 1558 O O . SER A 1 193 ? 10.717 -8.101 -8.556 1 95.2 193 SER A O 1
ATO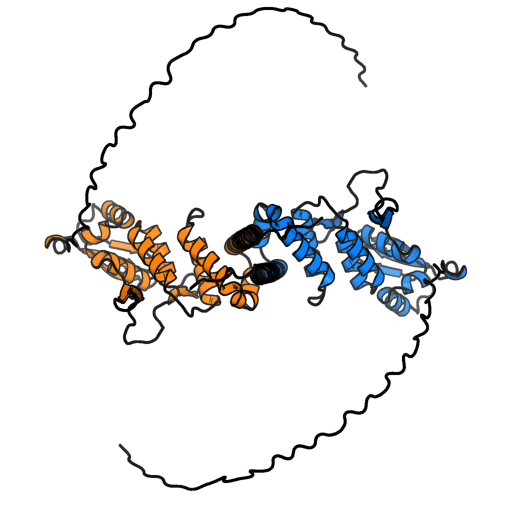M 1560 N N . THR A 1 194 ? 12.513 -9.302 -7.949 1 96.36 194 THR A N 1
ATOM 1561 C CA . THR A 1 194 ? 12.011 -10.548 -8.517 1 96.36 194 THR A CA 1
ATOM 1562 C C . THR A 1 194 ? 10.793 -11.043 -7.742 1 96.36 194 THR A C 1
ATOM 1564 O O . THR A 1 194 ? 9.828 -11.529 -8.337 1 96.36 194 THR A O 1
ATOM 1567 N N . ILE A 1 195 ? 10.884 -10.916 -6.48 1 97.01 195 ILE A N 1
ATOM 1568 C CA . ILE A 1 195 ? 9.761 -11.326 -5.643 1 97.01 195 ILE A CA 1
ATOM 1569 C C . ILE A 1 195 ? 8.523 -10.508 -6.005 1 97.01 195 ILE A C 1
ATOM 1571 O O . ILE A 1 195 ? 7.443 -11.066 -6.214 1 97.01 195 ILE A O 1
ATOM 1575 N N . LEU A 1 196 ? 8.697 -9.247 -6.142 1 97.27 196 LEU A N 1
ATOM 1576 C CA . LEU A 1 196 ? 7.567 -8.365 -6.409 1 97.27 196 LEU A CA 1
ATOM 1577 C C . LEU A 1 196 ? 7.01 -8.603 -7.809 1 97.27 196 LEU A C 1
ATOM 1579 O O . LEU A 1 196 ? 5.792 -8.652 -7.997 1 97.27 196 LEU A O 1
ATOM 1583 N N . SER A 1 197 ? 7.908 -8.72 -8.769 1 97.15 197 SER A N 1
ATOM 1584 C CA . SER A 1 197 ? 7.45 -9.006 -10.125 1 97.15 197 SER A CA 1
ATOM 1585 C C . SER A 1 197 ? 6.708 -10.337 -10.189 1 97.15 197 SER A C 1
ATOM 1587 O O . SER A 1 197 ? 5.688 -10.453 -10.871 1 97.15 197 SER A O 1
ATOM 1589 N N . SER A 1 198 ? 7.211 -11.315 -9.488 1 98.04 198 SER A N 1
ATOM 1590 C CA . SER A 1 198 ? 6.577 -12.629 -9.458 1 98.04 198 SER A CA 1
ATOM 1591 C C . SER A 1 198 ? 5.233 -12.578 -8.74 1 98.04 198 SER A C 1
ATOM 1593 O O . SER A 1 198 ? 4.276 -13.236 -9.155 1 98.04 198 SER A O 1
ATOM 1595 N N . ALA A 1 199 ? 5.208 -11.821 -7.689 1 98.02 199 ALA A N 1
ATOM 1596 C CA . ALA A 1 199 ? 3.947 -11.658 -6.971 1 98.02 199 ALA A CA 1
ATOM 1597 C C . ALA A 1 199 ? 2.894 -10.996 -7.855 1 98.02 199 ALA A C 1
ATOM 1599 O O . ALA A 1 199 ? 1.748 -11.447 -7.91 1 98.02 199 ALA A O 1
ATOM 1600 N N . ARG A 1 200 ? 3.26 -9.957 -8.513 1 97.49 200 ARG A N 1
ATOM 1601 C CA . ARG A 1 200 ? 2.333 -9.274 -9.41 1 97.49 200 ARG A CA 1
ATOM 1602 C C . ARG A 1 200 ? 1.859 -10.206 -10.521 1 97.49 200 ARG A C 1
ATOM 1604 O O . ARG A 1 200 ? 0.686 -10.184 -10.899 1 97.49 200 ARG A O 1
ATOM 1611 N N . TYR A 1 201 ? 2.78 -10.963 -11.043 1 97.32 201 TYR A N 1
ATOM 1612 C CA . TYR A 1 201 ? 2.421 -11.951 -12.054 1 97.32 201 TYR A CA 1
ATOM 1613 C C . TYR A 1 201 ? 1.403 -12.945 -11.508 1 97.32 201 TYR A C 1
ATOM 1615 O O . TYR A 1 201 ? 0.437 -13.292 -12.192 1 97.32 201 TYR A O 1
ATOM 1623 N N . ALA A 1 202 ? 1.647 -13.427 -10.306 1 97.66 202 ALA A N 1
ATOM 1624 C CA . ALA A 1 202 ? 0.725 -14.355 -9.658 1 97.66 202 ALA A CA 1
ATOM 1625 C C . ALA A 1 202 ? -0.669 -13.747 -9.535 1 97.66 202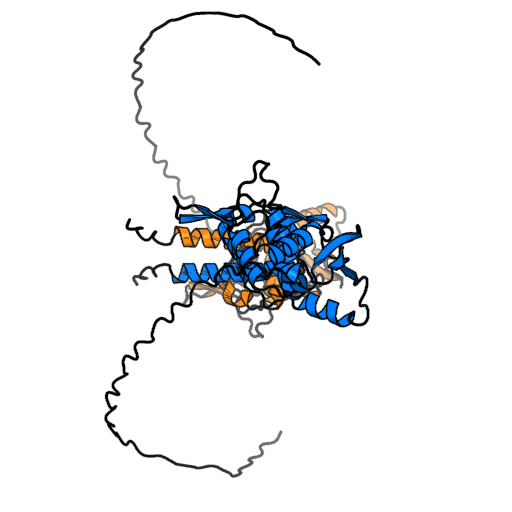 ALA A C 1
ATOM 1627 O O . ALA A 1 202 ? -1.667 -14.396 -9.856 1 97.66 202 ALA A O 1
ATOM 1628 N N . TYR A 1 203 ? -0.721 -12.529 -9.16 1 97.41 203 TYR A N 1
ATOM 1629 C CA . TYR A 1 203 ? -2.004 -11.861 -8.974 1 97.41 203 TYR A CA 1
ATOM 1630 C C . TYR A 1 203 ? -2.717 -11.668 -10.307 1 97.41 203 TYR A C 1
ATOM 1632 O O . TYR A 1 203 ? -3.948 -11.71 -10.372 1 97.41 203 TYR A O 1
ATOM 1640 N N . ALA A 1 204 ? -1.985 -11.524 -11.345 1 96.45 204 ALA A N 1
ATOM 1641 C CA . ALA A 1 204 ? -2.56 -11.269 -12.663 1 96.45 204 ALA A CA 1
ATOM 1642 C C . ALA A 1 204 ? -2.996 -12.569 -13.332 1 96.45 204 ALA A C 1
ATOM 1644 O O . ALA A 1 204 ? -3.815 -12.556 -14.254 1 96.45 204 ALA A O 1
ATOM 1645 N N . ASN A 1 205 ? -2.419 -13.68 -12.835 1 96.47 205 ASN A N 1
ATOM 1646 C CA . ASN A 1 205 ? -2.625 -14.909 -13.593 1 96.47 205 ASN A CA 1
ATOM 1647 C C . ASN A 1 205 ? -3.266 -15.996 -12.735 1 96.47 205 ASN A C 1
ATOM 1649 O O . ASN A 1 205 ? -3.215 -17.177 -13.082 1 96.47 205 ASN A O 1
ATOM 1653 N N . THR A 1 206 ? -3.785 -15.603 -11.574 1 96.69 206 THR A N 1
ATOM 1654 C CA . THR A 1 206 ? -4.592 -16.49 -10.744 1 96.69 206 THR A CA 1
ATOM 1655 C C . THR A 1 206 ? -5.938 -15.85 -10.418 1 96.69 206 THR A C 1
ATOM 1657 O O . THR A 1 206 ? -6.061 -14.623 -10.402 1 96.69 206 THR A O 1
ATOM 1660 N N . PRO A 1 207 ? -6.896 -16.759 -10.275 1 94.17 207 PRO A N 1
ATOM 1661 C CA . PRO A 1 207 ? -8.182 -16.194 -9.86 1 94.17 207 PRO A CA 1
ATOM 1662 C C . PRO A 1 207 ? -8.124 -15.547 -8.478 1 94.17 207 PRO A C 1
ATOM 1664 O O . PRO A 1 207 ? -7.227 -15.85 -7.688 1 94.17 2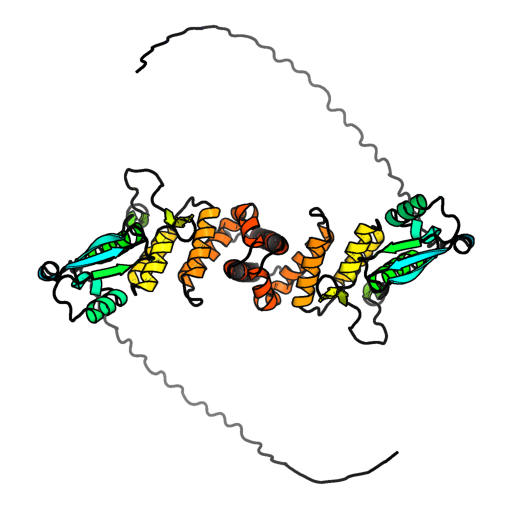07 PRO A O 1
ATOM 1667 N N . ASP A 1 208 ? -9.035 -14.703 -8.14 1 90.82 208 ASP A N 1
ATOM 1668 C CA . ASP A 1 208 ? -9.083 -13.988 -6.869 1 90.82 208 ASP A CA 1
ATOM 1669 C C . ASP A 1 208 ? -9.255 -14.956 -5.7 1 90.82 208 ASP A C 1
ATOM 1671 O O . ASP A 1 208 ? -8.901 -14.635 -4.564 1 90.82 208 ASP A O 1
ATOM 1675 N N . THR A 1 209 ? -9.669 -16.088 -5.991 1 89.6 209 THR A N 1
ATOM 1676 C CA . THR A 1 209 ? -9.953 -17.077 -4.958 1 89.6 209 THR A CA 1
ATOM 1677 C C . THR A 1 209 ? -8.699 -17.876 -4.614 1 89.6 209 THR A C 1
ATOM 1679 O O . THR A 1 209 ? -8.694 -18.653 -3.658 1 89.6 209 THR A O 1
ATOM 1682 N N . ASP A 1 210 ? -7.709 -17.69 -5.4 1 91.19 210 ASP A N 1
ATOM 1683 C CA . ASP A 1 210 ? -6.482 -18.432 -5.123 1 91.19 210 ASP A CA 1
ATOM 1684 C C . ASP A 1 210 ? -5.808 -17.924 -3.851 1 91.19 210 ASP A C 1
ATOM 1686 O O . ASP A 1 210 ? -5.273 -16.814 -3.826 1 91.19 210 ASP A O 1
ATOM 1690 N N . SER A 1 211 ? -5.711 -18.718 -2.863 1 90.4 211 SER A N 1
ATOM 1691 C CA . SER A 1 211 ? -5.146 -18.267 -1.595 1 90.4 211 SER A CA 1
ATOM 1692 C C . SER A 1 211 ? -3.802 -18.933 -1.321 1 90.4 211 SER A C 1
ATOM 1694 O O . SER A 1 211 ? -3.16 -18.653 -0.306 1 90.4 211 SER A O 1
ATOM 1696 N N . LYS A 1 212 ? -3.373 -19.797 -2.25 1 96.19 212 LYS A N 1
ATOM 1697 C CA . LYS A 1 212 ? -2.149 -20.544 -1.975 1 96.19 212 LYS A CA 1
ATOM 1698 C C . LYS A 1 212 ? -0.913 -19.738 -2.365 1 96.19 212 LYS A C 1
ATOM 1700 O O . LYS A 1 212 ? -0.219 -19.199 -1.501 1 96.19 212 LYS A O 1
ATOM 1705 N N . LEU A 1 213 ? -0.826 -19.522 -3.698 1 97.14 213 LEU A N 1
ATOM 1706 C CA . LEU A 1 213 ? 0.366 -18.832 -4.177 1 97.14 213 LEU A CA 1
ATOM 1707 C C . LEU A 1 213 ? 0.377 -17.38 -3.713 1 97.14 213 LEU A C 1
ATOM 1709 O O . LEU A 1 213 ? 1.425 -16.854 -3.328 1 97.14 213 LEU A O 1
ATOM 1713 N N . ARG A 1 214 ? -0.788 -16.752 -3.704 1 97.43 214 ARG A N 1
ATOM 1714 C CA . ARG A 1 214 ? -0.882 -15.37 -3.245 1 97.43 214 ARG A CA 1
ATOM 1715 C C . ARG A 1 214 ? -0.488 -15.253 -1.776 1 97.43 214 ARG A C 1
ATOM 1717 O O . ARG A 1 214 ? 0.298 -14.378 -1.406 1 97.43 214 ARG A O 1
ATOM 1724 N N . ALA A 1 215 ? -1.028 -16.178 -0.998 1 97.39 215 ALA A N 1
ATOM 1725 C CA . ALA A 1 215 ? -0.699 -16.192 0.425 1 97.39 215 ALA A CA 1
ATOM 1726 C C . ALA A 1 215 ? 0.794 -16.423 0.641 1 97.39 215 ALA A C 1
ATOM 1728 O O . ALA A 1 215 ? 1.387 -15.868 1.569 1 97.39 215 ALA A O 1
ATOM 1729 N N . HIS A 1 216 ? 1.337 -17.229 -0.168 1 97.33 216 HIS A N 1
ATOM 1730 C CA . HIS A 1 216 ? 2.768 -17.495 -0.078 1 97.33 216 HIS A CA 1
ATOM 1731 C C . HIS A 1 216 ? 3.577 -16.21 -0.218 1 97.33 216 HIS A C 1
ATOM 1733 O O . HIS A 1 216 ? 4.481 -15.951 0.58 1 97.33 216 HIS A O 1
ATOM 1739 N N . TYR A 1 217 ? 3.258 -15.397 -1.169 1 97.79 217 TYR A N 1
ATOM 1740 C CA . TYR A 1 217 ? 4.007 -14.167 -1.404 1 97.79 217 TYR A CA 1
ATOM 1741 C C . TYR A 1 217 ? 3.774 -13.164 -0.281 1 97.79 217 TYR A C 1
ATOM 1743 O O . TYR A 1 217 ? 4.701 -12.469 0.141 1 97.79 217 TYR A O 1
ATOM 1751 N N . LEU A 1 218 ? 2.538 -13.054 0.151 1 97.75 218 LEU A N 1
ATOM 1752 C CA . LEU A 1 218 ? 2.247 -12.15 1.259 1 97.75 218 LEU A CA 1
ATOM 1753 C C . LEU A 1 218 ? 3.042 -12.539 2.501 1 97.75 218 LEU A C 1
ATOM 1755 O O . LEU A 1 218 ? 3.66 -11.685 3.14 1 97.75 218 LEU A O 1
ATOM 1759 N N . ALA A 1 219 ? 3.057 -13.819 2.79 1 96.99 219 ALA A N 1
ATOM 1760 C CA . ALA A 1 219 ? 3.803 -14.322 3.94 1 96.99 219 ALA A CA 1
ATOM 1761 C C . ALA A 1 219 ? 5.298 -14.061 3.781 1 96.99 219 ALA A C 1
ATOM 1763 O O . ALA A 1 219 ? 5.974 -13.682 4.74 1 96.99 219 ALA A O 1
ATOM 1764 N N . LEU A 1 220 ? 5.758 -14.257 2.653 1 97 220 LEU A N 1
ATOM 1765 C CA . LEU A 1 220 ? 7.172 -14.044 2.368 1 97 220 LEU A CA 1
ATOM 1766 C C . LEU A 1 220 ? 7.558 -12.586 2.593 1 97 220 LEU A C 1
ATOM 1768 O O . LEU A 1 220 ? 8.576 -12.3 3.228 1 97 220 LEU A O 1
ATOM 1772 N N . ILE A 1 221 ? 6.764 -11.661 2.107 1 97.41 221 ILE A N 1
ATOM 1773 C CA . ILE A 1 221 ? 7.05 -10.236 2.231 1 97.41 221 ILE A CA 1
ATOM 1774 C C . ILE A 1 221 ? 6.985 -9.823 3.7 1 97.41 221 ILE A C 1
ATOM 1776 O O . ILE A 1 221 ? 7.823 -9.051 4.172 1 97.41 221 ILE A O 1
ATOM 1780 N N . ILE A 1 222 ? 6.008 -10.305 4.415 1 97.28 222 ILE A N 1
ATOM 1781 C CA . ILE A 1 222 ? 5.856 -9.98 5.829 1 97.28 222 ILE A CA 1
ATOM 1782 C C . ILE A 1 222 ? 7.047 -10.525 6.615 1 97.28 222 ILE A C 1
ATOM 1784 O O . ILE A 1 222 ? 7.61 -9.829 7.463 1 97.28 222 ILE A O 1
ATOM 1788 N N . ARG A 1 223 ? 7.501 -11.706 6.3 1 95.08 223 ARG A N 1
ATOM 1789 C CA . ARG A 1 223 ? 8.646 -12.319 6.966 1 95.08 223 ARG A CA 1
ATOM 1790 C C . ARG A 1 223 ? 9.926 -11.54 6.683 1 95.08 223 ARG A C 1
ATOM 1792 O O . ARG A 1 223 ? 10.783 -11.404 7.559 1 95.08 223 ARG A O 1
ATOM 1799 N N . SER A 1 224 ? 9.996 -11.127 5.533 1 96.42 224 SER A N 1
ATOM 1800 C CA . SER A 1 224 ? 11.185 -10.385 5.126 1 96.42 224 SER A CA 1
ATOM 1801 C C . SER A 1 224 ? 10.94 -8.88 5.174 1 96.42 224 SER A C 1
ATOM 1803 O O . SER A 1 224 ? 11.507 -8.128 4.379 1 96.42 224 SER A O 1
ATOM 1805 N N . ARG A 1 225 ? 10.114 -8.382 6.01 1 96.28 225 ARG A N 1
ATOM 1806 C CA . ARG A 1 225 ? 9.665 -6.993 6.037 1 96.28 225 ARG A CA 1
ATOM 1807 C C . ARG A 1 225 ? 10.837 -6.043 6.262 1 96.28 225 ARG A C 1
ATOM 1809 O O . ARG A 1 225 ? 10.843 -4.924 5.746 1 96.28 225 ARG A O 1
ATOM 1816 N N . SER A 1 226 ? 11.842 -6.447 6.957 1 96.48 226 SER A N 1
ATOM 1817 C CA . SER A 1 226 ? 13.002 -5.599 7.211 1 96.48 226 SER A CA 1
ATOM 1818 C C . SER A 1 226 ? 13.71 -5.227 5.913 1 96.48 226 SER A C 1
ATOM 1820 O O . SER A 1 226 ? 14.232 -4.118 5.781 1 96.48 226 SER A O 1
ATOM 1822 N N . THR A 1 227 ? 13.69 -6.138 5.033 1 96.81 227 THR A N 1
ATOM 1823 C CA . THR A 1 227 ? 14.303 -5.895 3.732 1 96.81 227 THR A CA 1
ATOM 1824 C C . THR A 1 227 ? 13.393 -5.036 2.857 1 96.81 227 THR A C 1
ATOM 1826 O O . THR A 1 227 ? 13.851 -4.081 2.227 1 96.81 227 THR A O 1
ATOM 1829 N N . PHE A 1 228 ? 12.165 -5.312 2.84 1 97.67 228 PHE A N 1
ATOM 1830 C CA . PHE A 1 228 ? 11.224 -4.67 1.93 1 97.67 228 PHE A CA 1
ATOM 1831 C C . PHE A 1 228 ? 10.952 -3.233 2.357 1 97.67 228 PHE A C 1
ATOM 1833 O O . PHE A 1 228 ? 10.709 -2.365 1.516 1 97.67 228 PHE A O 1
ATOM 1840 N N . LYS A 1 229 ? 10.931 -2.944 3.664 1 97.39 229 LYS A N 1
ATOM 1841 C CA . LYS A 1 229 ? 10.64 -1.581 4.099 1 97.39 229 LYS A CA 1
ATOM 1842 C C . LYS A 1 229 ? 11.78 -0.633 3.737 1 97.39 229 LYS A C 1
ATOM 1844 O O . LYS A 1 229 ? 11.621 0.588 3.797 1 97.39 229 LYS A O 1
ATOM 1849 N N . ARG A 1 230 ? 12.979 -1.163 3.313 1 96.96 230 ARG A N 1
ATOM 1850 C CA . ARG A 1 230 ? 14.121 -0.368 2.874 1 96.96 230 ARG A CA 1
ATOM 1851 C C . ARG A 1 230 ? 14.292 -0.444 1.361 1 96.96 230 ARG A C 1
ATOM 1853 O O . ARG A 1 230 ? 15.249 0.105 0.81 1 96.96 230 ARG A O 1
ATOM 1860 N N . SER A 1 231 ? 13.416 -1.093 0.753 1 96.83 231 SER A N 1
ATOM 1861 C CA . SER A 1 231 ? 13.554 -1.387 -0.67 1 96.83 231 SER A CA 1
ATOM 1862 C C . SER A 1 231 ? 13.021 -0.242 -1.525 1 96.83 231 SER A C 1
ATOM 1864 O O . SER A 1 231 ? 11.826 0.061 -1.49 1 96.83 231 SER A O 1
ATOM 1866 N N . GLY A 1 232 ? 13.861 0.308 -2.374 1 97.05 232 GLY A N 1
ATOM 1867 C CA . GLY A 1 232 ? 13.423 1.308 -3.335 1 97.05 232 GLY A CA 1
ATOM 1868 C C . GLY A 1 232 ? 12.444 0.765 -4.358 1 97.05 232 GLY A C 1
ATOM 1869 O O . GLY A 1 232 ? 11.546 1.48 -4.807 1 97.05 232 GLY A O 1
ATOM 1870 N N . THR A 1 233 ? 12.58 -0.482 -4.708 1 96.79 233 THR A N 1
ATOM 1871 C CA . THR A 1 233 ? 11.673 -1.124 -5.653 1 96.79 233 THR A CA 1
ATOM 1872 C C . THR A 1 233 ? 10.257 -1.184 -5.089 1 96.79 233 THR A C 1
ATOM 1874 O O . THR A 1 233 ? 9.289 -0.888 -5.793 1 96.79 233 THR A O 1
ATOM 1877 N N . MET A 1 234 ? 10.206 -1.567 -3.846 1 97.62 234 MET A N 1
ATOM 1878 C CA . MET A 1 234 ? 8.905 -1.627 -3.187 1 97.62 234 MET A CA 1
ATOM 1879 C C . MET A 1 234 ? 8.243 -0.254 -3.164 1 97.62 234 MET A C 1
ATOM 1881 O O . MET A 1 234 ? 7.049 -0.13 -3.443 1 97.62 234 MET A O 1
ATOM 1885 N N . GLN A 1 235 ? 9.002 0.713 -2.863 1 97.67 235 GLN A N 1
ATOM 1886 C CA . GLN A 1 235 ? 8.509 2.086 -2.829 1 97.67 235 GLN A CA 1
ATOM 1887 C C . GLN A 1 235 ? 7.945 2.502 -4.184 1 97.67 235 GLN A C 1
ATOM 1889 O O . GLN A 1 235 ? 6.835 3.033 -4.264 1 97.67 235 GLN A O 1
ATOM 1894 N N . LEU A 1 236 ? 8.677 2.259 -5.209 1 97.73 236 LEU A N 1
ATOM 1895 C CA . LEU A 1 236 ? 8.28 2.644 -6.559 1 97.73 236 LEU A CA 1
ATOM 1896 C C . LEU A 1 236 ? 7.026 1.893 -6.992 1 97.73 236 LEU A C 1
ATOM 1898 O O . LEU A 1 236 ? 6.115 2.482 -7.578 1 97.73 236 LEU A O 1
ATOM 1902 N N . GLU A 1 237 ? 6.956 0.677 -6.722 1 96.4 237 GLU A N 1
ATOM 1903 C CA . GLU A 1 237 ? 5.813 -0.137 -7.126 1 96.4 237 GLU A CA 1
ATOM 1904 C C . GLU A 1 237 ? 4.542 0.302 -6.406 1 96.4 237 GLU A C 1
ATOM 1906 O O . GLU A 1 237 ? 3.463 0.33 -7.001 1 96.4 237 GLU A O 1
ATOM 1911 N N . MET A 1 238 ? 4.697 0.576 -5.159 1 97.44 238 MET A N 1
ATOM 1912 C CA . MET A 1 238 ? 3.534 1.023 -4.397 1 97.44 238 MET A CA 1
ATOM 1913 C C . MET A 1 238 ? 3.065 2.393 -4.874 1 97.44 238 MET A C 1
ATOM 1915 O O . MET A 1 238 ? 1.868 2.684 -4.856 1 97.44 238 MET A O 1
ATOM 1919 N N . LEU A 1 239 ? 3.993 3.175 -5.262 1 97.46 239 LEU A N 1
ATOM 1920 C CA . LEU A 1 239 ? 3.658 4.485 -5.808 1 97.46 239 LEU A CA 1
ATOM 1921 C C . LEU A 1 239 ? 2.892 4.348 -7.119 1 97.46 239 LEU A C 1
ATOM 1923 O O . LEU A 1 239 ? 1.933 5.085 -7.362 1 97.46 239 LEU A O 1
ATOM 1927 N N . GLN A 1 240 ? 3.238 3.415 -7.899 1 95.88 240 GLN A N 1
ATOM 1928 C CA . GLN A 1 240 ? 2.627 3.21 -9.208 1 95.88 240 GLN A CA 1
ATOM 1929 C C . GLN A 1 240 ? 1.271 2.522 -9.081 1 95.88 240 GLN A C 1
ATOM 1931 O O . GLN A 1 240 ? 0.36 2.781 -9.871 1 95.88 240 GLN A O 1
ATOM 1936 N N . GLY A 1 241 ? 1.154 1.669 -8.081 1 95.92 241 GLY A N 1
ATOM 1937 C CA . GLY A 1 241 ? -0.077 0.911 -7.921 1 95.92 241 GLY A CA 1
ATOM 1938 C C . GLY A 1 241 ? -0.323 -0.072 -9.05 1 95.92 241 GLY A C 1
ATOM 1939 O O . GLY A 1 241 ? 0.605 -0.736 -9.516 1 95.92 241 GLY A O 1
ATOM 1940 N N . GLY A 1 242 ? -1.623 -0.385 -9.349 1 94.63 242 GLY A N 1
ATOM 1941 C CA . GLY A 1 242 ? -1.971 -1.203 -10.499 1 94.63 242 GLY A CA 1
ATOM 1942 C C . GLY A 1 242 ? -2.164 -2.668 -10.153 1 94.63 242 GLY A C 1
ATOM 1943 O O . GLY A 1 242 ? -2.282 -3.511 -11.045 1 94.63 242 GLY A O 1
ATOM 1944 N N . SER A 1 243 ? -2.046 -2.99 -8.884 1 95.95 243 SER A N 1
ATOM 1945 C CA . SER A 1 243 ? -2.203 -4.379 -8.464 1 95.95 243 SER A CA 1
ATOM 1946 C C . SER A 1 243 ? -2.93 -4.473 -7.127 1 95.95 243 SER A C 1
ATOM 1948 O O . SER A 1 243 ? -2.687 -3.67 -6.224 1 95.95 243 SER A O 1
ATOM 1950 N N . PRO A 1 244 ? -3.751 -5.481 -6.999 1 96.52 244 PRO A N 1
ATOM 1951 C CA . PRO A 1 244 ? -4.403 -5.7 -5.706 1 96.52 244 PRO A CA 1
ATOM 1952 C C . PRO A 1 244 ? -3.439 -6.218 -4.64 1 96.52 244 PRO A C 1
ATOM 1954 O O . PRO A 1 244 ? -3.802 -6.304 -3.464 1 96.52 244 PRO A O 1
ATOM 1957 N N . LEU A 1 245 ? -2.281 -6.472 -5.035 1 97.59 245 LEU A N 1
ATOM 1958 C CA . LEU A 1 245 ? -1.258 -7.041 -4.165 1 97.59 245 LEU A CA 1
ATOM 1959 C C . LEU A 1 245 ? -1.065 -6.182 -2.92 1 97.59 245 LEU A C 1
ATOM 1961 O O . LEU A 1 245 ? -0.979 -6.706 -1.807 1 97.59 245 LEU A O 1
ATOM 1965 N N . PHE A 1 246 ? -1.117 -4.928 -3.085 1 98.06 246 PHE A N 1
ATOM 1966 C CA . PHE A 1 246 ? -0.695 -4.038 -2.01 1 98.06 246 PHE A CA 1
ATOM 1967 C C . PHE A 1 246 ? -1.796 -3.887 -0.968 1 98.06 246 PHE A C 1
ATOM 1969 O O . PHE A 1 246 ? -1.514 -3.752 0.225 1 98.06 246 PHE A O 1
ATOM 1976 N N . PHE A 1 247 ? -3.03 -3.905 -1.398 1 98.31 247 PHE A N 1
ATOM 1977 C CA . PHE A 1 247 ? -4.104 -3.894 -0.411 1 98.31 247 PHE A CA 1
ATOM 1978 C C . PHE A 1 247 ? -4.137 -5.205 0.366 1 98.31 247 PHE A C 1
ATOM 1980 O O . PHE A 1 247 ? -4.341 -5.206 1.582 1 98.31 247 PHE A O 1
ATOM 1987 N N . ASP A 1 248 ? -3.985 -6.274 -0.339 1 98.01 248 ASP A N 1
ATOM 1988 C CA . ASP A 1 248 ? -3.929 -7.561 0.346 1 98.01 248 ASP A CA 1
ATOM 1989 C C . ASP A 1 248 ? -2.772 -7.604 1.341 1 98.01 248 ASP A C 1
ATOM 1991 O O . ASP A 1 248 ? -2.885 -8.213 2.407 1 98.01 248 ASP A O 1
ATOM 1995 N N . LEU A 1 249 ? -1.668 -7.043 0.947 1 98.25 249 LEU A N 1
ATOM 1996 C CA . LEU A 1 249 ? -0.519 -6.973 1.844 1 98.25 249 LEU A CA 1
ATOM 1997 C C . LEU A 1 249 ? -0.852 -6.162 3.092 1 98.25 249 LEU A C 1
ATOM 1999 O O . LEU A 1 249 ? -0.498 -6.554 4.206 1 98.25 249 LEU A O 1
ATOM 2003 N N . PHE A 1 250 ? -1.519 -5.046 2.948 1 98.38 250 PHE A N 1
ATOM 2004 C CA . PHE A 1 250 ? -1.974 -4.227 4.066 1 98.38 250 PHE A CA 1
ATOM 2005 C C . PHE A 1 250 ? -2.865 -5.036 5.001 1 98.38 250 PHE A C 1
ATOM 2007 O O . PHE A 1 250 ? -2.681 -5.009 6.22 1 98.38 250 PHE A O 1
ATOM 2014 N N . VAL A 1 251 ? -3.837 -5.714 4.413 1 98.25 251 VAL A N 1
ATOM 2015 C CA . VAL A 1 251 ? -4.764 -6.528 5.192 1 98.25 251 VAL A CA 1
ATOM 2016 C C . VAL A 1 251 ? -3.995 -7.61 5.946 1 98.25 251 VAL A C 1
ATOM 2018 O O . VAL A 1 251 ? -4.225 -7.827 7.138 1 98.25 251 VAL A O 1
ATOM 2021 N N . ALA A 1 252 ? -3.082 -8.272 5.265 1 97.79 252 ALA A N 1
ATOM 2022 C CA . ALA A 1 252 ? -2.3 -9.348 5.867 1 97.79 252 ALA A CA 1
ATOM 2023 C C . ALA A 1 252 ? -1.445 -8.828 7.018 1 97.79 252 ALA A C 1
ATOM 2025 O O . ALA A 1 252 ? -1.325 -9.483 8.056 1 97.79 252 ALA A O 1
ATOM 2026 N N . LEU A 1 253 ? -0.863 -7.684 6.823 1 97.16 253 LEU A N 1
ATOM 2027 C CA . LEU A 1 253 ? -0.05 -7.071 7.869 1 97.16 253 LEU A CA 1
ATOM 2028 C C . LEU A 1 253 ? -0.91 -6.681 9.067 1 97.16 253 LEU A C 1
ATOM 2030 O O . LEU A 1 253 ? -0.519 -6.904 10.215 1 97.16 253 LEU A O 1
ATOM 2034 N N . ALA A 1 254 ? -2.029 -6.047 8.765 1 97 254 ALA A N 1
ATOM 2035 C CA . ALA A 1 254 ? -2.961 -5.67 9.825 1 97 254 ALA A CA 1
ATOM 2036 C C . ALA A 1 254 ? -3.393 -6.89 10.634 1 97 254 ALA A C 1
ATOM 2038 O O . ALA A 1 254 ? -3.444 -6.839 11.865 1 97 254 ALA A O 1
ATOM 2039 N N . ASN A 1 255 ? -3.721 -7.938 9.958 1 96.35 255 ASN A N 1
ATOM 2040 C CA . ASN A 1 255 ? -4.095 -9.176 10.633 1 96.35 255 ASN A CA 1
ATOM 2041 C C . ASN A 1 255 ? -2.943 -9.728 11.469 1 96.35 255 ASN A C 1
ATOM 2043 O O . ASN A 1 255 ? -3.159 -10.238 12.569 1 96.35 255 ASN A O 1
ATOM 2047 N N . HIS A 1 256 ? -1.791 -9.668 10.911 1 94.8 256 HIS A N 1
ATOM 2048 C CA . HIS A 1 256 ? -0.611 -10.126 11.636 1 94.8 256 HIS A CA 1
ATOM 2049 C C . HIS A 1 256 ? -0.414 -9.334 12.924 1 94.8 256 HIS A C 1
ATOM 2051 O O . HIS A 1 256 ? -0.078 -9.905 13.964 1 94.8 256 HIS A O 1
ATOM 2057 N N . VAL A 1 257 ? -0.568 -8.056 12.869 1 93.39 257 VAL A N 1
ATOM 2058 C CA . VAL A 1 257 ? -0.497 -7.205 14.052 1 93.39 257 VAL A CA 1
ATOM 2059 C C . VAL A 1 257 ? -1.526 -7.666 15.082 1 93.39 257 VAL A C 1
ATOM 2061 O O . VAL A 1 257 ? -1.206 -7.815 16.264 1 93.39 257 VAL A O 1
ATOM 2064 N N . ASP A 1 258 ? -2.691 -7.88 14.649 1 93.17 258 ASP A N 1
ATOM 2065 C CA . ASP A 1 258 ? -3.765 -8.306 15.541 1 93.17 258 ASP A CA 1
ATOM 2066 C C . ASP A 1 258 ? -3.425 -9.632 16.217 1 93.17 258 ASP A C 1
ATOM 2068 O O . ASP A 1 258 ? -3.698 -9.816 17.405 1 93.17 258 ASP A O 1
ATOM 2072 N N . ASP A 1 259 ? -2.827 -10.476 15.512 1 91.36 259 ASP A N 1
ATOM 2073 C CA . ASP A 1 259 ? -2.448 -11.78 16.045 1 91.36 259 ASP A CA 1
ATOM 2074 C C . ASP A 1 259 ? -1.36 -11.644 17.107 1 91.36 259 ASP A C 1
ATOM 2076 O O . ASP A 1 259 ? -1.407 -12.313 18.142 1 91.36 259 ASP A O 1
ATOM 2080 N N . VAL A 1 260 ? -0.435 -10.8 16.858 1 87.99 260 VAL A N 1
ATOM 2081 C CA . VAL A 1 260 ? 0.672 -10.61 17.789 1 87.99 260 VAL A CA 1
ATOM 2082 C C . VAL A 1 260 ? 0.172 -9.913 19.052 1 87.99 260 VAL A C 1
ATOM 2084 O O . VAL A 1 260 ? 0.574 -10.266 20.164 1 87.99 260 VAL A O 1
ATOM 2087 N N . VAL A 1 261 ? -0.662 -8.935 18.879 1 84.81 261 VAL A N 1
ATOM 2088 C CA . VAL A 1 261 ? -1.225 -8.203 20.009 1 84.81 261 VAL A CA 1
ATOM 2089 C C . VAL A 1 261 ? -2.078 -9.141 20.86 1 84.81 261 VAL A C 1
ATOM 2091 O O . VAL A 1 261 ? -2.026 -9.093 22.091 1 84.81 261 VAL A O 1
ATOM 2094 N N . ALA A 1 262 ? -2.796 -9.98 20.214 1 82.34 262 ALA A N 1
ATOM 2095 C CA . ALA A 1 262 ? -3.644 -10.934 20.926 1 82.34 262 ALA A CA 1
ATOM 2096 C C . ALA A 1 262 ? -2.803 -11.956 21.684 1 82.34 262 ALA A C 1
ATOM 2098 O O . ALA A 1 262 ? -3.206 -12.436 22.746 1 82.34 262 ALA A O 1
ATOM 2099 N N . ALA A 1 263 ? -1.679 -12.297 21.107 1 76.9 263 ALA A N 1
ATOM 2100 C CA . ALA A 1 263 ? -0.807 -13.303 21.71 1 76.9 263 ALA A CA 1
ATOM 2101 C C . ALA A 1 263 ? 0.025 -12.701 22.839 1 76.9 263 ALA A C 1
ATOM 2103 O O . ALA A 1 263 ? 0.57 -13.428 23.672 1 76.9 263 ALA A O 1
ATOM 2104 N N . SER A 1 264 ? 0.202 -11.41 22.886 1 70.87 264 SER A N 1
ATOM 2105 C CA . SER A 1 264 ? 0.985 -10.742 23.92 1 70.87 264 SER A CA 1
ATOM 2106 C C . SER A 1 264 ? 0.228 -10.694 25.243 1 70.87 264 SER A C 1
ATOM 2108 O O . SER A 1 264 ? -0.98 -10.448 25.265 1 70.87 264 SER A O 1
ATOM 2110 N N . PRO A 1 265 ? 0.842 -11.449 26.292 1 61.33 265 PRO A N 1
ATOM 2111 C CA . PRO A 1 265 ? 0.17 -11.474 27.594 1 61.33 265 PRO A CA 1
ATOM 2112 C C . PRO A 1 265 ? -0.317 -10.096 28.034 1 61.33 265 PRO A C 1
ATOM 2114 O O . PRO A 1 265 ? 0.367 -9.094 27.808 1 61.33 265 PRO A O 1
ATOM 2117 N N . LYS A 1 266 ? -1.591 -9.894 28.1 1 54.66 266 LYS A N 1
ATOM 2118 C CA . LYS A 1 266 ? -2.172 -8.673 28.65 1 54.66 266 LYS A CA 1
ATOM 2119 C C . LYS A 1 266 ? -1.451 -8.247 29.926 1 54.66 266 LYS A C 1
ATOM 2121 O O . LYS A 1 266 ? -1.34 -9.029 30.873 1 54.66 266 LYS A O 1
ATOM 2126 N N . SER A 1 267 ? -0.345 -7.565 29.957 1 44.23 267 SER A N 1
ATOM 2127 C CA . SER A 1 267 ? 0.037 -7.06 31.272 1 44.23 267 SER A CA 1
ATOM 2128 C C . SER A 1 267 ? -1.19 -6.693 32.1 1 44.23 267 SER A C 1
ATOM 2130 O O . SER A 1 267 ? -2.18 -6.191 31.565 1 44.23 267 SER A O 1
ATOM 2132 N N . PHE A 1 268 ? -1.436 -7.325 33.283 1 38.98 268 PHE A N 1
ATOM 2133 C CA . PHE A 1 268 ? -2.331 -6.926 34.363 1 38.98 268 PHE A CA 1
ATOM 2134 C C . PHE A 1 268 ? -2.392 -5.407 34.481 1 38.98 268 PHE A C 1
ATOM 2136 O O . PHE A 1 268 ? -1.39 -4.764 34.8 1 38.98 268 PHE A O 1
ATOM 2143 N N . ARG A 1 269 ? -3.051 -4.671 33.831 1 36.75 269 ARG A N 1
ATOM 2144 C CA . ARG A 1 269 ? -3.418 -3.357 34.348 1 36.75 269 ARG A CA 1
ATOM 2145 C C . ARG A 1 269 ? -3.74 -3.424 35.837 1 36.75 269 ARG A C 1
ATOM 2147 O O . ARG A 1 269 ? -4.752 -4.007 36.233 1 36.75 269 ARG A O 1
ATOM 2154 N N . THR A 1 270 ? -2.706 -3.667 36.686 1 31.22 270 THR A N 1
ATOM 2155 C CA . THR A 1 270 ? -2.884 -3.253 38.073 1 31.22 270 THR A CA 1
ATOM 2156 C C . THR A 1 270 ? -3.58 -1.897 38.148 1 31.22 270 THR A C 1
ATOM 2158 O O . THR A 1 270 ? -3.02 -0.883 37.727 1 31.22 270 THR A O 1
ATOM 2161 N N . HIS A 1 271 ? -4.871 -1.747 37.857 1 26.31 271 HIS A N 1
ATOM 2162 C CA . HIS A 1 271 ? -5.449 -0.805 38.81 1 26.31 271 HIS A CA 1
ATOM 2163 C C . HIS A 1 271 ? -5.239 -1.275 40.245 1 26.31 271 HIS A C 1
ATOM 2165 O O . HIS A 1 271 ? -5.359 -2.467 40.537 1 26.31 271 HIS A O 1
ATOM 2171 N N . MET B 1 1 ? 46.808 -15.843 -24.76 1 16.21 1 MET B N 1
ATOM 2172 C CA . MET B 1 1 ? 48.222 -15.541 -24.96 1 16.21 1 MET B CA 1
ATOM 2173 C C . MET B 1 1 ? 49.015 -15.775 -23.679 1 16.21 1 MET B C 1
ATOM 2175 O O . MET B 1 1 ? 50.037 -16.463 -23.693 1 16.21 1 MET B O 1
ATOM 2179 N N . PHE B 1 2 ? 49.289 -14.664 -22.809 1 16.84 2 PHE B N 1
ATOM 2180 C CA . PHE B 1 2 ? 50.521 -14.234 -22.159 1 16.84 2 PHE B CA 1
ATOM 2181 C C . PHE B 1 2 ? 50.695 -14.931 -20.815 1 16.84 2 PHE B C 1
ATOM 2183 O O . PHE B 1 2 ? 49.757 -14.998 -20.018 1 16.84 2 PHE B O 1
ATOM 2190 N N . THR B 1 3 ? 51.888 -15.488 -20.47 1 16.65 3 THR B N 1
ATOM 2191 C CA . THR B 1 3 ? 52.696 -16.357 -19.622 1 16.65 3 THR B CA 1
ATOM 2192 C C . THR B 1 3 ? 53.108 -15.633 -18.343 1 16.65 3 THR B C 1
ATOM 2194 O O . THR B 1 3 ? 53.323 -16.266 -17.307 1 16.65 3 THR B O 1
ATOM 2197 N N . LYS B 1 4 ? 53.509 -14.337 -18.421 1 16.24 4 LYS B N 1
ATOM 2198 C CA . LYS B 1 4 ? 54.772 -14.158 -17.71 1 16.24 4 LYS B CA 1
ATOM 2199 C C . LYS B 1 4 ? 54.593 -14.375 -16.21 1 16.24 4 LYS B C 1
ATOM 2201 O O . LYS B 1 4 ? 53.532 -14.079 -15.656 1 16.24 4 LYS B O 1
ATOM 2206 N N . SER B 1 5 ? 55.699 -14.611 -15.453 1 16.96 5 SER B N 1
ATOM 2207 C CA . SER B 1 5 ? 56.503 -15.234 -14.407 1 16.96 5 SER B CA 1
ATOM 2208 C C . SER B 1 5 ? 56.646 -14.315 -13.198 1 16.96 5 SER B C 1
ATOM 2210 O O . SER B 1 5 ? 57.003 -14.766 -12.108 1 16.96 5 SER B O 1
ATOM 2212 N N . PHE B 1 6 ? 56.448 -12.949 -13.272 1 16.49 6 PHE B N 1
ATOM 2213 C CA . PHE B 1 6 ? 57.541 -12.262 -12.595 1 16.49 6 PHE B CA 1
ATOM 2214 C C . PHE B 1 6 ? 57.463 -12.474 -11.088 1 16.49 6 PHE B C 1
ATOM 2216 O O . PHE B 1 6 ? 56.372 -12.492 -10.514 1 16.49 6 PHE B O 1
ATOM 2223 N N . ASN B 1 7 ? 58.659 -12.381 -10.302 1 15.5 7 ASN B N 1
ATOM 2224 C CA . ASN B 1 7 ? 59.599 -12.797 -9.266 1 15.5 7 ASN B CA 1
ATOM 2225 C C . ASN B 1 7 ? 59.47 -11.935 -8.014 1 15.5 7 ASN B C 1
ATOM 2227 O O . ASN B 1 7 ? 59.859 -12.355 -6.923 1 15.5 7 ASN B O 1
ATOM 2231 N N . LYS B 1 8 ? 59.339 -10.573 -8.051 1 15.8 8 LYS B N 1
ATOM 2232 C CA . LYS B 1 8 ? 60.363 -9.865 -7.289 1 15.8 8 LYS B CA 1
ATOM 2233 C C . LYS B 1 8 ? 60.217 -10.129 -5.793 1 15.8 8 LYS B C 1
ATOM 2235 O O . LYS B 1 8 ? 59.119 -10.416 -5.313 1 15.8 8 LYS B O 1
ATOM 2240 N N . SER B 1 9 ? 60.856 -9.199 -5.006 1 15.91 9 SER B N 1
ATOM 2241 C CA . SER B 1 9 ? 61.973 -9.162 -4.068 1 15.91 9 SER B CA 1
ATOM 2242 C C . SER B 1 9 ? 61.483 -9.022 -2.631 1 15.91 9 SER B C 1
ATOM 2244 O O . SER B 1 9 ? 61.882 -9.794 -1.756 1 15.91 9 SER B O 1
ATOM 2246 N N . GLN B 1 10 ? 61.265 -7.72 -2.17 1 15.88 10 GLN B N 1
ATOM 2247 C CA . GLN B 1 10 ? 62.163 -7.153 -1.17 1 15.88 10 GLN B CA 1
ATOM 2248 C C . GLN B 1 10 ? 61.738 -7.55 0.24 1 15.88 10 GLN B C 1
ATOM 2250 O O . GLN B 1 10 ? 60.545 -7.699 0.516 1 15.88 10 GLN B O 1
ATOM 2255 N N . THR B 1 11 ? 62.692 -7.45 1.137 1 16.12 11 THR B N 1
ATOM 2256 C CA . THR B 1 11 ? 63.265 -8.078 2.323 1 16.12 11 THR B CA 1
ATOM 2257 C C . THR B 1 11 ? 62.618 -7.53 3.592 1 16.12 11 THR B C 1
ATOM 2259 O O . THR B 1 11 ? 62.249 -8.294 4.486 1 16.12 11 THR B O 1
ATOM 2262 N N . THR B 1 12 ? 62.853 -6.217 3.945 1 16.22 12 THR B N 1
ATOM 2263 C CA . THR B 1 12 ? 63.694 -6.017 5.12 1 16.22 12 THR B CA 1
ATOM 2264 C C . THR B 1 12 ? 62.892 -6.223 6.401 1 16.22 12 THR B C 1
ATOM 2266 O O . THR B 1 12 ? 61.667 -6.084 6.403 1 16.22 12 THR B O 1
ATOM 2269 N N . GLU B 1 13 ? 63.574 -5.813 7.572 1 16.02 13 GLU B N 1
ATOM 2270 C CA . GLU B 1 13 ? 64.051 -6.335 8.849 1 16.02 13 GLU B CA 1
ATOM 2271 C C . GLU B 1 13 ? 63.085 -5.993 9.98 1 16.02 13 GLU B C 1
ATOM 2273 O O . GLU B 1 13 ? 62.504 -6.887 10.599 1 16.02 13 GLU B O 1
ATOM 2278 N N . SER B 1 14 ? 63.512 -5.006 10.866 1 17.17 14 SER B N 1
ATOM 2279 C CA . SER B 1 14 ? 64.017 -5.251 12.213 1 17.17 14 SER B CA 1
ATOM 2280 C C . SER B 1 14 ? 62.917 -5.083 13.255 1 17.17 14 SER B C 1
ATOM 2282 O O . SER B 1 14 ? 61.882 -4.472 12.98 1 17.17 14 SER B O 1
ATOM 2284 N N . PHE B 1 15 ? 63.377 -5.11 14.55 1 16.99 15 PHE B N 1
ATOM 2285 C CA . PHE B 1 15 ? 63.248 -5.738 15.859 1 16.99 15 PHE B CA 1
ATOM 2286 C C . PHE B 1 15 ? 62.372 -4.897 16.78 1 16.99 15 PHE B C 1
ATOM 2288 O O . PHE B 1 15 ? 61.425 -5.407 17.382 1 16.99 15 PHE B O 1
ATOM 2295 N N . SER B 1 16 ? 62.917 -3.718 17.324 1 15.44 16 SER B N 1
ATOM 2296 C CA . SER B 1 16 ? 63.282 -3.757 18.736 1 15.44 16 SER B CA 1
ATOM 2297 C C . SER B 1 16 ? 62.098 -3.389 19.624 1 15.44 16 SER B C 1
ATOM 2299 O O . SER B 1 16 ? 61.741 -4.14 20.534 1 15.44 16 SER B O 1
ATOM 2301 N N . ARG B 1 17 ? 62.178 -2.141 20.354 1 17.04 17 ARG B N 1
ATOM 2302 C CA . ARG B 1 17 ? 62.464 -1.821 21.749 1 17.04 17 ARG B CA 1
ATOM 2303 C C . ARG B 1 17 ? 61.176 -1.656 22.548 1 17.04 17 ARG B C 1
ATOM 2305 O O . ARG B 1 17 ? 60.12 -1.364 21.981 1 17.04 17 ARG B O 1
ATOM 2312 N N . SER B 1 18 ? 61.311 -1.238 23.831 1 15.77 18 SER B N 1
ATOM 2313 C CA . SER B 1 18 ? 61.097 -1.56 25.238 1 15.77 18 SER B CA 1
ATOM 2314 C C . SER B 1 18 ? 59.885 -0.821 25.796 1 15.77 18 SER B C 1
ATOM 2316 O O . SER B 1 18 ? 59.006 -1.432 26.407 1 15.77 18 SER B O 1
ATOM 2318 N N . ARG B 1 19 ? 60.01 0.535 26.078 1 16.36 19 ARG B N 1
ATOM 2319 C CA . ARG B 1 19 ? 59.977 1.009 27.458 1 16.36 19 ARG B CA 1
ATOM 2320 C C . ARG B 1 19 ? 58.546 1.279 27.91 1 16.36 19 ARG B C 1
ATOM 2322 O O . ARG B 1 19 ? 57.711 1.719 27.117 1 16.36 19 ARG B O 1
ATOM 2329 N N . ARG B 1 20 ? 58.291 1.069 29.238 1 17.47 20 ARG B N 1
ATOM 2330 C CA . ARG B 1 20 ? 57.347 0.721 30.295 1 17.47 20 ARG B CA 1
ATOM 2331 C C . ARG B 1 20 ? 56.556 1.943 30.747 1 17.47 20 ARG B C 1
ATOM 2333 O O . ARG B 1 20 ? 55.602 1.822 31.519 1 17.47 20 ARG B O 1
ATOM 2340 N N . HIS B 1 21 ? 56.975 3.205 30.325 1 16.44 21 HIS B N 1
ATOM 2341 C CA . HIS B 1 21 ? 56.838 4.103 31.467 1 16.44 21 HIS B CA 1
ATOM 2342 C C . HIS B 1 21 ? 55.38 4.237 31.891 1 16.44 21 HIS B C 1
ATOM 2344 O O . HIS B 1 21 ? 54.474 4.109 31.064 1 16.44 21 HIS B O 1
ATOM 2350 N N . LYS B 1 22 ? 55.144 4.479 33.218 1 18.3 22 LYS B N 1
ATOM 2351 C CA . LYS B 1 22 ? 54.386 4.383 34.463 1 18.3 22 LYS B CA 1
ATOM 2352 C C . LYS B 1 22 ? 53.293 5.446 34.524 1 18.3 22 LYS B C 1
ATOM 2354 O O . LYS B 1 22 ? 52.392 5.369 35.362 1 18.3 22 LYS B O 1
ATOM 2359 N N . GLY B 1 23 ? 53.304 6.525 33.673 1 17.06 23 GLY B N 1
ATOM 2360 C CA . GLY B 1 23 ? 52.917 7.688 34.456 1 17.06 23 GLY B CA 1
ATOM 2361 C C . GLY B 1 23 ? 51.473 7.643 34.918 1 17.06 23 GLY B C 1
ATOM 2362 O O . GLY B 1 23 ? 50.593 7.198 34.178 1 17.06 23 GLY B O 1
ATOM 2363 N N . LYS B 1 24 ? 51.268 7.759 36.224 1 19.5 24 LYS B N 1
ATOM 2364 C CA . LYS B 1 24 ? 50.262 7.673 37.278 1 19.5 24 LYS B CA 1
ATOM 2365 C C . LYS B 1 24 ? 49.188 8.743 37.101 1 19.5 24 LYS B C 1
ATOM 2367 O O . LYS B 1 24 ? 48.309 8.894 37.952 1 19.5 24 LYS B O 1
ATOM 2372 N N . SER B 1 25 ? 49.133 9.477 35.916 1 18.75 25 SER B N 1
ATOM 2373 C CA . SER B 1 25 ? 48.584 10.79 36.236 1 18.75 25 SER B CA 1
ATOM 2374 C C . SER B 1 25 ? 47.194 10.673 36.853 1 18.75 25 SER B C 1
ATOM 2376 O O . SER B 1 25 ? 46.428 9.772 36.504 1 18.75 25 SER B O 1
ATOM 2378 N N . SER B 1 26 ? 46.992 11.452 37.984 1 20.99 26 SER B N 1
ATOM 2379 C CA . SER B 1 26 ? 46.118 11.814 39.096 1 20.99 26 SER B CA 1
ATOM 2380 C C . SER B 1 26 ? 44.758 12.292 38.598 1 20.99 26 SER B C 1
ATOM 2382 O O . SER B 1 26 ? 44.681 13.168 37.734 1 20.99 26 SER B O 1
ATOM 2384 N N . PHE B 1 27 ? 43.731 11.44 38.608 1 19.9 27 PHE B N 1
ATOM 2385 C CA . PHE B 1 27 ? 42.333 11.491 38.197 1 19.9 27 PHE B CA 1
ATOM 2386 C C . PHE B 1 27 ? 41.571 12.539 39 1 19.9 27 PHE B C 1
ATOM 2388 O O . PHE B 1 27 ? 41.206 12.3 40.153 1 19.9 27 PHE B O 1
ATOM 2395 N N . ARG B 1 28 ? 42.161 13.856 38.992 1 21.74 28 ARG B N 1
ATOM 2396 C CA . ARG B 1 28 ? 41.504 14.865 39.817 1 21.74 28 ARG B CA 1
ATOM 2397 C C . ARG B 1 28 ? 39.998 14.874 39.575 1 21.74 28 ARG B C 1
ATOM 2399 O O . ARG B 1 28 ? 39.544 14.678 38.446 1 21.74 28 ARG B O 1
ATOM 2406 N N . GLU B 1 29 ? 39.245 14.794 40.695 1 22.41 29 GLU B N 1
ATOM 2407 C CA . GLU B 1 29 ? 37.873 14.774 41.194 1 22.41 29 GLU B CA 1
ATOM 2408 C C . GLU B 1 29 ? 37.083 15.975 40.684 1 22.41 29 GLU B C 1
ATOM 2410 O O . GLU B 1 29 ? 37.288 17.101 41.144 1 22.41 29 GLU B O 1
ATOM 2415 N N . HIS B 1 30 ? 37.192 16.354 39.322 1 21.31 30 HIS B N 1
ATOM 2416 C CA . HIS B 1 30 ? 36.607 17.64 38.96 1 21.31 30 HIS B CA 1
ATOM 2417 C C . HIS B 1 30 ? 35.174 17.756 39.468 1 21.31 30 HIS B C 1
ATOM 2419 O O . HIS B 1 30 ? 34.349 16.874 39.217 1 21.31 30 HIS B O 1
ATOM 2425 N N . ALA B 1 31 ? 34.988 18.518 40.582 1 20.58 31 ALA B N 1
ATOM 2426 C CA . ALA B 1 31 ? 33.905 19.082 41.384 1 20.58 31 ALA B CA 1
ATOM 2427 C C . ALA B 1 31 ? 32.821 19.683 40.495 1 20.58 31 ALA B C 1
ATOM 2429 O O . ALA B 1 31 ? 33.061 20.669 39.793 1 20.58 31 ALA B O 1
ATOM 2430 N N . VAL B 1 32 ? 32 18.882 39.882 1 23.73 32 VAL B N 1
ATOM 2431 C CA . VAL B 1 32 ? 30.823 19.198 39.08 1 23.73 32 VAL B CA 1
ATOM 2432 C C . VAL B 1 32 ? 29.981 20.255 39.792 1 23.73 32 VAL B C 1
ATOM 2434 O O . VAL B 1 32 ? 29.441 20.003 40.871 1 23.73 32 VAL B O 1
ATOM 2437 N N . SER B 1 33 ? 30.585 21.481 39.836 1 21.21 33 SER B N 1
ATOM 2438 C CA . SER B 1 33 ? 29.838 22.588 40.423 1 21.21 33 SER B CA 1
ATOM 2439 C C . SER B 1 33 ? 28.38 22.571 39.974 1 21.21 33 SER B C 1
ATOM 2441 O O . SER B 1 33 ? 28.088 22.306 38.806 1 21.21 33 SER B O 1
ATOM 2443 N N . LYS B 1 34 ? 27.433 22.412 40.964 1 25.18 34 LYS B N 1
ATOM 2444 C CA . LYS B 1 34 ? 25.984 22.455 41.138 1 25.18 34 LYS B CA 1
ATOM 2445 C C . LYS B 1 34 ? 25.399 23.743 40.566 1 25.18 34 LYS B C 1
ATOM 2447 O O . LYS B 1 34 ? 25.295 24.75 41.269 1 25.18 34 LYS B O 1
ATOM 2452 N N . HIS B 1 35 ? 25.995 24.264 39.414 1 26.09 35 HIS B N 1
ATOM 2453 C CA . HIS B 1 35 ? 25.403 25.559 39.097 1 26.09 35 HIS B CA 1
ATOM 2454 C C . HIS B 1 35 ? 23.885 25.46 38.995 1 26.09 35 HIS B C 1
ATOM 2456 O O . HIS B 1 35 ? 23.36 24.576 38.314 1 26.09 35 HIS B O 1
ATOM 2462 N N . ARG B 1 36 ? 23.189 25.887 40.041 1 23.77 36 ARG B N 1
ATOM 2463 C CA . ARG B 1 36 ? 21.774 26.163 40.265 1 23.77 36 ARG B CA 1
ATOM 2464 C C . ARG B 1 36 ? 21.171 26.923 39.088 1 23.77 36 ARG B C 1
ATOM 2466 O O . ARG B 1 36 ? 21.556 28.062 38.815 1 23.77 36 ARG B O 1
ATOM 2473 N N . HIS B 1 37 ? 21.081 26.237 37.994 1 23.86 37 HIS B N 1
ATOM 2474 C CA . HIS B 1 37 ? 20.41 26.959 36.919 1 23.86 37 HIS B CA 1
ATOM 2475 C C . HIS B 1 37 ? 19.132 27.626 37.416 1 23.86 37 HIS B C 1
ATOM 2477 O O . HIS B 1 37 ? 18.27 26.967 38.001 1 23.86 37 HIS B O 1
ATOM 2483 N N . GLU B 1 38 ? 19.219 28.82 37.859 1 24.34 38 GLU B N 1
ATOM 2484 C CA . GLU B 1 38 ? 18.089 29.685 38.181 1 24.34 38 GLU B CA 1
ATOM 2485 C C . GLU B 1 38 ? 16.972 29.54 37.151 1 24.34 38 GLU B C 1
ATOM 2487 O O . GLU B 1 38 ? 17.219 29.611 35.945 1 24.34 38 GLU B O 1
ATOM 2492 N N . LYS B 1 39 ? 15.946 28.92 37.537 1 26.32 39 LYS B N 1
ATOM 2493 C CA . LYS B 1 39 ? 14.639 28.734 36.913 1 26.32 39 LYS B CA 1
ATOM 2494 C C . LYS B 1 39 ? 14.109 30.048 36.346 1 26.32 39 LYS B C 1
ATOM 2496 O O . LYS B 1 39 ? 13.709 30.939 37.099 1 26.32 39 LYS B O 1
ATOM 2501 N N . THR B 1 40 ? 14.848 30.678 35.386 1 24.47 40 THR B N 1
ATOM 2502 C CA . THR B 1 40 ? 14.171 31.859 34.862 1 24.47 40 THR B CA 1
ATOM 2503 C C . THR B 1 40 ? 12.711 31.549 34.545 1 24.47 40 THR B C 1
ATOM 2505 O O . THR B 1 40 ? 12.42 30.701 33.698 1 24.47 40 THR B O 1
ATOM 2508 N N . THR B 1 41 ? 11.826 31.571 35.503 1 27.26 41 THR B N 1
ATOM 2509 C CA . THR B 1 41 ? 10.371 31.568 35.397 1 27.26 41 THR B CA 1
ATOM 2510 C C . THR B 1 41 ? 9.912 32.449 34.239 1 27.26 41 THR B C 1
ATOM 2512 O O . THR B 1 41 ? 9.995 33.676 34.314 1 27.26 41 THR B O 1
ATOM 2515 N N . ARG B 1 42 ? 10.216 32.04 33.016 1 29.78 42 ARG B N 1
ATOM 2516 C CA . ARG B 1 42 ? 9.656 32.855 31.943 1 29.78 42 ARG B CA 1
ATOM 2517 C C . ARG B 1 42 ? 8.157 33.058 32.134 1 29.78 42 ARG B C 1
ATOM 2519 O O . ARG B 1 42 ? 7.416 32.094 32.337 1 29.78 42 ARG B O 1
ATOM 2526 N N . LYS B 1 43 ? 7.764 34.175 32.683 1 31.98 43 LYS B N 1
ATOM 2527 C CA . LYS B 1 43 ? 6.403 34.693 32.789 1 31.98 43 LYS B CA 1
ATOM 2528 C C . LYS B 1 43 ? 5.58 34.333 31.556 1 31.98 43 LYS B C 1
ATOM 2530 O O . LYS B 1 43 ? 6.089 34.361 30.434 1 31.98 43 LYS B O 1
ATOM 2535 N N . PRO B 1 44 ? 4.559 33.573 31.724 1 31.68 44 PRO B N 1
ATOM 2536 C CA . PRO B 1 44 ? 3.654 33.312 30.603 1 31.68 44 PRO B CA 1
ATOM 2537 C C . PRO B 1 44 ? 3.457 34.533 29.707 1 31.68 44 PRO B C 1
ATOM 2539 O O . PRO B 1 44 ? 3.507 35.669 30.186 1 31.68 44 PRO B O 1
ATOM 2542 N N . PRO B 1 45 ? 3.853 34.518 28.491 1 31.33 45 PRO B N 1
ATOM 2543 C CA . PRO B 1 45 ? 3.574 35.704 27.677 1 31.33 45 PRO B CA 1
ATOM 2544 C C . PRO B 1 45 ? 2.217 36.329 27.992 1 31.33 45 PRO B C 1
ATOM 2546 O O . PRO B 1 45 ? 1.214 35.618 28.097 1 31.33 45 PRO B O 1
ATOM 2549 N N . THR B 1 46 ? 2.056 37.263 28.931 1 31.5 46 THR B N 1
ATOM 2550 C CA . THR B 1 46 ? 0.884 38.126 29.022 1 31.5 46 THR B CA 1
ATOM 2551 C C . THR B 1 46 ? 0.237 38.305 27.651 1 31.5 46 THR B C 1
ATOM 2553 O O . THR B 1 46 ? 0.922 38.601 26.669 1 31.5 46 THR B O 1
ATOM 2556 N N . GLU B 1 47 ? -0.932 37.769 27.387 1 34.86 47 GLU B N 1
ATOM 2557 C CA . GLU B 1 47 ? -1.825 38.115 26.286 1 34.86 47 GLU B CA 1
ATOM 2558 C C . GLU B 1 47 ? -1.74 39.602 25.952 1 34.86 47 GLU B C 1
ATOM 2560 O O . GLU B 1 47 ? -2.34 40.433 26.636 1 34.86 47 GLU B O 1
ATOM 2565 N N . GLN B 1 48 ? -0.569 40.227 25.907 1 33.88 48 GLN B N 1
ATOM 2566 C CA . GLN B 1 48 ? -0.578 41.567 25.329 1 33.88 48 GLN B CA 1
ATOM 2567 C C . GLN B 1 48 ? -1.536 41.649 24.144 1 33.88 48 GLN B C 1
ATOM 2569 O O . GLN B 1 48 ? -1.268 41.084 23.082 1 33.88 48 GLN B O 1
ATOM 2574 N N . ILE B 1 49 ? -2.835 41.51 24.325 1 38.01 49 ILE B N 1
ATOM 2575 C CA . ILE B 1 49 ? -3.745 42.131 23.37 1 38.01 49 ILE B CA 1
ATOM 2576 C C . ILE B 1 49 ? -3.065 43.33 22.713 1 38.01 49 ILE B C 1
ATOM 2578 O O . ILE B 1 49 ? -2.476 44.169 23.398 1 38.01 49 ILE B O 1
ATOM 2582 N N . SER B 1 50 ? -2.78 43.375 21.493 1 38.5 50 SER B N 1
ATOM 2583 C CA . SER B 1 50 ? -2.288 44.381 20.558 1 38.5 50 SER B CA 1
ATOM 2584 C C . SER B 1 50 ? -2.708 45.784 20.982 1 38.5 50 SER B C 1
ATOM 2586 O O . SER B 1 50 ? -3.801 45.974 21.519 1 38.5 50 SER B O 1
ATOM 2588 N N . SER B 1 51 ? -1.799 46.696 21.157 1 41.22 51 SER B N 1
ATOM 2589 C CA . SER B 1 51 ? -1.641 48.145 21.225 1 41.22 51 SER B CA 1
ATOM 2590 C C . SER B 1 51 ? -2.69 48.855 20.376 1 41.22 51 SER B C 1
ATOM 2592 O O . SER B 1 51 ? -3.091 48.35 19.325 1 41.22 51 SER B O 1
ATOM 2594 N N . PRO B 1 52 ? -3.522 49.826 20.792 1 44.36 52 PRO B N 1
ATOM 2595 C CA . PRO B 1 52 ? -4.317 50.776 20.01 1 44.36 52 PRO B CA 1
ATOM 2596 C C . PRO B 1 52 ? -3.734 51.03 18.622 1 44.36 52 PRO B C 1
ATOM 2598 O O . PRO B 1 52 ? -4.356 51.711 17.802 1 44.36 52 PRO B O 1
ATOM 2601 N N . ASN B 1 53 ? -2.476 50.759 18.445 1 46.54 53 ASN B N 1
ATOM 2602 C CA . ASN B 1 53 ? -1.758 51.122 17.228 1 46.54 53 ASN B CA 1
ATOM 2603 C C . ASN B 1 53 ? -2.129 50.205 16.065 1 46.54 53 ASN B C 1
ATOM 2605 O O . ASN B 1 53 ? -1.59 50.342 14.965 1 46.54 53 ASN B O 1
ATOM 2609 N N . THR B 1 54 ? -2.674 48.94 16.219 1 54.4 54 THR B N 1
ATOM 2610 C CA . THR B 1 54 ? -3.064 48.117 15.08 1 54.4 54 THR B CA 1
ATOM 2611 C C . THR B 1 54 ? -4.088 48.844 14.213 1 54.4 54 THR B C 1
ATOM 2613 O O . THR B 1 54 ? -4.053 48.742 12.985 1 54.4 54 THR B O 1
ATOM 2616 N N . LEU B 1 55 ? -5 49.655 14.911 1 55.38 55 LEU B N 1
ATOM 2617 C CA . LEU B 1 55 ? -6.054 50.357 14.187 1 55.38 55 LEU B CA 1
ATOM 2618 C C . LEU B 1 55 ? -5.476 51.491 13.348 1 55.38 55 LEU B C 1
ATOM 2620 O O . LEU B 1 55 ? -6.146 52.01 12.452 1 55.38 55 LEU B O 1
ATOM 2624 N N . THR B 1 56 ? -4.226 51.759 13.589 1 64.3 56 THR B N 1
ATOM 2625 C CA . THR B 1 56 ? -3.649 52.844 12.804 1 64.3 56 THR B CA 1
ATOM 2626 C C . THR B 1 56 ? -2.844 52.294 11.63 1 64.3 56 THR B C 1
ATOM 2628 O O . THR B 1 56 ? -2.414 53.05 10.756 1 64.3 56 THR B O 1
ATOM 2631 N N . SER B 1 57 ? -2.812 50.921 11.619 1 75.31 57 SER B N 1
ATOM 2632 C CA . SER B 1 57 ? -2.023 50.333 10.542 1 75.31 57 SER B CA 1
ATOM 2633 C C . SER B 1 57 ? -2.794 50.334 9.226 1 75.31 57 SER B C 1
ATOM 2635 O O . SER B 1 57 ? -4.026 50.304 9.223 1 75.31 57 SER B O 1
ATOM 2637 N N . SER B 1 58 ? -2.051 50.508 8.054 1 85.74 58 SER B N 1
ATOM 2638 C CA . SER B 1 58 ? -2.642 50.515 6.72 1 85.74 58 SER B CA 1
ATOM 2639 C C . SER B 1 58 ? -3.443 49.243 6.463 1 85.74 58 SER B C 1
ATOM 2641 O O . SER B 1 58 ? -3.087 48.17 6.954 1 85.74 58 SER B O 1
ATOM 2643 N N . ILE B 1 59 ? -4.551 49.385 5.877 1 89.96 59 ILE B N 1
ATOM 2644 C CA . ILE B 1 59 ? -5.411 48.266 5.509 1 89.96 59 ILE B CA 1
ATOM 2645 C C . ILE B 1 59 ? -4.992 47.719 4.147 1 89.96 59 ILE B C 1
ATOM 2647 O O . ILE B 1 59 ? -4.818 48.48 3.192 1 89.96 59 ILE B O 1
ATOM 2651 N N . ILE B 1 60 ? -4.809 46.471 4.13 1 92.4 60 ILE B N 1
ATOM 2652 C CA . ILE B 1 60 ? -4.431 45.783 2.9 1 92.4 60 ILE B CA 1
ATOM 2653 C C . ILE B 1 60 ? -5.597 44.929 2.408 1 92.4 60 ILE B C 1
ATOM 2655 O O . ILE B 1 60 ? -6.261 44.256 3.201 1 92.4 60 ILE B O 1
ATOM 2659 N N . THR B 1 61 ? -5.879 44.999 1.114 1 94.29 61 THR B N 1
ATOM 2660 C CA . THR B 1 61 ? -6.899 44.164 0.49 1 94.29 61 THR B CA 1
ATOM 2661 C C . THR B 1 61 ? -6.29 42.866 -0.033 1 94.29 61 THR B C 1
ATOM 2663 O O . THR B 1 61 ? -5.295 42.891 -0.762 1 94.29 61 THR B O 1
ATOM 2666 N N . ILE B 1 62 ? -6.908 41.771 0.363 1 95.54 62 ILE B N 1
ATOM 2667 C CA . ILE B 1 62 ? -6.439 40.464 -0.086 1 95.54 62 ILE B CA 1
ATOM 2668 C C . ILE B 1 62 ? -7.509 39.801 -0.952 1 95.54 62 ILE B C 1
ATOM 2670 O O . ILE B 1 62 ? -8.657 39.654 -0.527 1 95.54 62 ILE B O 1
ATOM 2674 N N . VAL B 1 63 ? -7.124 39.424 -2.158 1 96.91 63 VAL B N 1
ATOM 2675 C CA . VAL B 1 63 ? -8.016 38.735 -3.084 1 96.91 63 VAL B CA 1
ATOM 2676 C C . VAL B 1 63 ? -7.742 37.233 -3.044 1 96.91 63 VAL B C 1
ATOM 2678 O O . VAL B 1 63 ? -6.643 36.787 -3.381 1 96.91 63 VAL B O 1
ATOM 2681 N N . VAL B 1 64 ? -8.798 36.446 -2.691 1 97.4 64 VAL B N 1
ATOM 2682 C CA . VAL B 1 64 ? -8.53 35.046 -2.383 1 97.4 64 VAL B CA 1
ATOM 2683 C C . VAL B 1 64 ? -9.372 34.147 -3.286 1 97.4 64 VAL B C 1
ATOM 2685 O O . VAL B 1 64 ? -10.585 34.335 -3.403 1 97.4 64 VAL B O 1
ATOM 2688 N N . GLY B 1 65 ? -8.695 33.122 -3.893 1 95.54 65 GLY B N 1
ATOM 2689 C CA . GLY B 1 65 ? -9.366 32.02 -4.564 1 95.54 65 GLY B CA 1
ATOM 2690 C C . GLY B 1 65 ? -9.842 32.373 -5.961 1 95.54 65 GLY B C 1
ATOM 2691 O O . GLY B 1 65 ? -9.588 33.477 -6.448 1 95.54 65 GLY B O 1
ATOM 2692 N N . ARG B 1 66 ? -10.578 31.417 -6.486 1 91.94 66 ARG B N 1
ATOM 2693 C CA . ARG B 1 66 ? -11.098 31.546 -7.843 1 91.94 66 ARG B CA 1
ATOM 2694 C C . ARG B 1 66 ? -12.254 32.539 -7.894 1 91.94 66 ARG B C 1
ATOM 2696 O O . ARG B 1 66 ? -12.443 33.229 -8.898 1 91.94 66 ARG B O 1
ATOM 2703 N N . GLU B 1 67 ? -12.9 32.629 -6.849 1 91.07 67 GLU B N 1
ATOM 2704 C CA . GLU B 1 67 ? -14.037 33.542 -6.784 1 91.07 67 GLU B CA 1
ATOM 2705 C C . GLU B 1 67 ? -13.586 34.962 -6.453 1 91.07 67 GLU B C 1
ATOM 2707 O O . GLU B 1 67 ? -14.396 35.891 -6.448 1 91.07 67 GLU B O 1
ATOM 2712 N N . GLN B 1 68 ? -12.4 35.157 -6.15 1 95.33 68 GLN B N 1
ATOM 2713 C CA . GLN B 1 68 ? -11.806 36.46 -5.873 1 95.33 68 GLN B CA 1
ATOM 2714 C C . GLN B 1 68 ? -12.493 37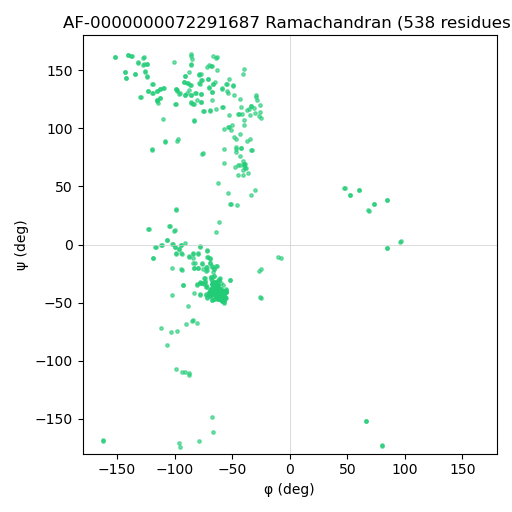.138 -4.691 1 95.33 68 GLN B C 1
ATOM 2716 O O . GLN B 1 68 ? -12.845 38.317 -4.764 1 95.33 68 GLN B O 1
ATOM 2721 N N . ARG B 1 69 ? -12.654 36.339 -3.638 1 97.18 69 ARG B N 1
ATOM 2722 C CA . ARG B 1 69 ? -13.227 36.908 -2.423 1 97.18 69 ARG B CA 1
ATOM 2723 C C . ARG B 1 69 ? -12.284 37.931 -1.799 1 97.18 69 ARG B C 1
ATOM 2725 O O . ARG B 1 69 ? -11.073 37.709 -1.736 1 97.18 69 ARG B O 1
ATOM 2732 N N . LEU B 1 70 ? -12.875 39.05 -1.336 1 96.47 70 LEU B N 1
ATOM 2733 C CA . LEU B 1 70 ? -12.064 40.138 -0.801 1 96.47 70 LEU B CA 1
ATOM 2734 C C . LEU B 1 70 ? -12.003 40.073 0.721 1 96.47 70 LEU B C 1
ATOM 2736 O O . LEU B 1 70 ? -13.019 39.835 1.378 1 96.47 70 LEU B O 1
ATOM 2740 N N . PHE B 1 71 ? -10.776 40.199 1.191 1 96.4 71 PHE B N 1
ATOM 2741 C CA . PHE B 1 71 ? -10.53 40.321 2.623 1 96.4 71 PHE B CA 1
ATOM 2742 C C . PHE B 1 71 ? -9.745 41.59 2.932 1 96.4 71 PHE B C 1
ATOM 2744 O O . PHE B 1 71 ? -8.933 42.037 2.119 1 96.4 71 PHE B O 1
ATOM 2751 N N . ALA B 1 72 ? -10.084 42.153 4.063 1 94.35 72 ALA B N 1
ATOM 2752 C CA . ALA B 1 72 ? -9.327 43.3 4.558 1 94.35 72 ALA B CA 1
ATOM 2753 C C . ALA B 1 72 ? -8.61 42.963 5.862 1 94.35 72 ALA B C 1
ATOM 2755 O O . ALA B 1 72 ? -9.175 42.301 6.736 1 94.35 72 ALA B O 1
ATOM 2756 N N . ALA B 1 73 ? -7.338 43.33 5.856 1 94.48 73 ALA B N 1
ATOM 2757 C CA . ALA B 1 73 ? -6.567 43.053 7.065 1 94.48 73 ALA B CA 1
ATOM 2758 C C . ALA B 1 73 ? -5.569 44.172 7.348 1 94.48 73 ALA B C 1
ATOM 2760 O O . ALA B 1 73 ? -5.127 44.865 6.429 1 94.48 73 ALA B O 1
ATOM 2761 N N . HIS B 1 74 ? -5.324 44.361 8.607 1 93.55 74 HIS B N 1
ATOM 2762 C CA . HIS B 1 74 ? -4.291 45.319 8.984 1 93.55 74 HIS B CA 1
ATOM 2763 C C . HIS B 1 74 ? -2.902 44.796 8.635 1 93.55 74 HIS B C 1
ATOM 2765 O O . HIS B 1 74 ? -2.586 43.634 8.901 1 93.55 74 HIS B O 1
ATOM 2771 N N . GLU B 1 75 ? -2.11 45.655 8.068 1 92.03 75 GLU B N 1
ATOM 2772 C CA . GLU B 1 75 ? -0.764 45.282 7.643 1 92.03 75 GLU B CA 1
ATOM 2773 C C . GLU B 1 75 ? 0.042 44.71 8.805 1 92.03 75 GLU B C 1
ATOM 2775 O O . GLU B 1 75 ? 0.782 43.738 8.635 1 92.03 75 GLU B O 1
ATOM 2780 N N . ASP B 1 76 ? -0.074 45.29 9.979 1 92.53 76 ASP B N 1
ATOM 2781 C CA . ASP B 1 76 ? 0.691 44.86 11.145 1 92.53 76 ASP B CA 1
ATOM 2782 C C . ASP B 1 76 ? 0.323 43.434 11.549 1 92.53 76 ASP B C 1
ATOM 2784 O O . ASP B 1 76 ? 1.173 42.679 12.026 1 92.53 76 ASP B O 1
ATOM 2788 N N . VAL B 1 77 ? -0.884 43.124 11.386 1 95.28 77 VAL B N 1
ATOM 2789 C CA . VAL B 1 77 ? -1.363 41.787 11.72 1 95.28 77 VAL B CA 1
ATOM 2790 C C . VAL B 1 77 ? -0.863 40.784 10.682 1 95.28 77 VAL B C 1
ATOM 2792 O O . VAL B 1 77 ? -0.376 39.708 11.034 1 95.28 77 VAL B O 1
ATOM 2795 N N . LEU B 1 78 ? -0.92 41.149 9.46 1 94.75 78 LEU B N 1
ATOM 2796 C CA . LEU B 1 78 ? -0.471 40.282 8.376 1 94.75 78 LEU B CA 1
ATOM 2797 C C . LEU B 1 78 ? 1.023 40.001 8.489 1 94.75 78 LEU B C 1
ATOM 2799 O O . LEU B 1 78 ? 1.475 38.893 8.189 1 94.75 78 LEU B O 1
ATOM 2803 N N . CYS B 1 79 ? 1.73 40.947 9 1 93.55 79 CYS B N 1
ATOM 2804 C CA . CYS B 1 79 ? 3.187 40.866 8.999 1 93.55 79 CYS B CA 1
ATOM 2805 C C . CYS B 1 79 ? 3.683 39.938 10.102 1 93.55 79 CYS B C 1
ATOM 2807 O O . CYS B 1 79 ? 4.879 39.66 10.193 1 93.55 79 CYS B O 1
ATOM 2809 N N . LEU B 1 80 ? 2.732 39.395 10.893 1 94.62 80 LEU B N 1
ATOM 2810 C CA . LEU B 1 80 ? 3.086 38.316 11.809 1 94.62 80 LEU B CA 1
ATOM 2811 C C . LEU B 1 80 ? 3.495 37.063 11.041 1 94.62 80 LEU B C 1
ATOM 2813 O O . LEU B 1 80 ? 4.164 36.185 11.588 1 94.62 80 LEU B O 1
ATOM 2817 N N . SER B 1 81 ? 3.096 37.001 9.87 1 96.56 81 SER B N 1
ATOM 2818 C CA . SER B 1 81 ? 3.483 35.959 8.924 1 96.56 81 SER B CA 1
ATOM 2819 C C . SER B 1 81 ? 4.649 36.411 8.052 1 96.56 81 SER B C 1
ATOM 2821 O O . SER B 1 81 ? 4.614 37.498 7.473 1 96.56 81 SER B O 1
ATOM 2823 N N . SER B 1 82 ? 5.662 35.581 7.969 1 95.25 82 SER B N 1
ATOM 2824 C CA . SER B 1 82 ? 6.811 35.922 7.137 1 95.25 82 SER B CA 1
ATOM 2825 C C . SER B 1 82 ? 6.418 36.033 5.668 1 95.25 82 SER B C 1
ATOM 2827 O O . SER B 1 82 ? 6.986 36.837 4.927 1 95.25 82 SER B O 1
ATOM 2829 N N . PHE B 1 83 ? 5.519 35.25 5.233 1 95.56 83 PHE B N 1
ATOM 2830 C CA . PHE B 1 83 ? 5.02 35.29 3.863 1 95.56 83 PHE B CA 1
ATOM 2831 C C . PHE B 1 83 ? 4.407 36.65 3.55 1 95.56 83 PHE B C 1
ATOM 2833 O O . PHE B 1 83 ? 4.748 37.272 2.542 1 95.56 83 PHE B O 1
ATOM 2840 N N . PHE B 1 84 ? 3.575 37.171 4.393 1 94.65 84 PHE B N 1
ATOM 2841 C CA . PHE B 1 84 ? 2.869 38.425 4.16 1 94.65 84 PHE B CA 1
ATOM 2842 C C . PHE B 1 84 ? 3.794 39.617 4.377 1 94.65 84 PHE B C 1
ATOM 2844 O O . PHE B 1 84 ? 3.659 40.644 3.71 1 94.65 84 PHE B O 1
ATOM 2851 N N . GLN B 1 85 ? 4.637 39.403 5.268 1 93.16 85 GLN B N 1
ATOM 2852 C CA . GLN B 1 85 ? 5.645 40.44 5.453 1 93.16 85 GLN B CA 1
ATOM 2853 C C . GLN B 1 85 ? 6.409 40.703 4.158 1 93.16 85 GLN B C 1
ATOM 2855 O O . GLN B 1 85 ? 6.598 41.856 3.766 1 93.16 85 GLN B O 1
ATOM 2860 N N . SER B 1 86 ? 6.822 39.631 3.514 1 93.13 86 SER B N 1
ATOM 2861 C CA . SER B 1 86 ? 7.544 39.737 2.25 1 93.13 86 SER B CA 1
ATOM 2862 C C . SER B 1 86 ? 6.654 40.307 1.151 1 93.13 86 SER B C 1
ATOM 2864 O O . SER B 1 86 ? 7.101 41.125 0.345 1 93.13 86 SER B O 1
ATOM 2866 N N . ALA B 1 87 ? 5.452 39.934 1.143 1 90.69 87 ALA B N 1
ATOM 2867 C CA . ALA B 1 87 ? 4.508 40.395 0.128 1 90.69 87 ALA B CA 1
ATOM 2868 C C . ALA B 1 87 ? 4.243 41.891 0.264 1 90.69 87 ALA B C 1
ATOM 2870 O O . ALA B 1 87 ? 4.093 42.595 -0.738 1 90.69 87 ALA B O 1
ATOM 2871 N N . CYS B 1 88 ? 4.166 42.404 1.478 1 87.55 88 CYS B N 1
ATOM 2872 C CA . CYS B 1 88 ? 3.914 43.817 1.737 1 87.55 88 CYS B CA 1
ATOM 2873 C C . CYS B 1 88 ? 5.135 44.661 1.39 1 87.55 88 CYS B C 1
ATOM 2875 O O . CYS B 1 88 ? 5 45.781 0.894 1 87.55 88 CYS B O 1
ATOM 2877 N N . ARG B 1 89 ? 6.24 44.094 1.666 1 84.41 89 ARG B N 1
ATOM 2878 C CA . ARG B 1 89 ? 7.481 44.802 1.368 1 84.41 89 ARG B CA 1
ATOM 2879 C C . ARG B 1 89 ? 7.668 44.97 -0.136 1 84.41 89 ARG B C 1
ATOM 2881 O O . ARG B 1 89 ? 8.197 45.986 -0.591 1 84.41 89 ARG B O 1
ATOM 2888 N N . ASN B 1 90 ? 7.235 43.967 -0.826 1 81.28 90 ASN B N 1
ATOM 2889 C CA . ASN B 1 90 ? 7.36 44.023 -2.279 1 81.28 90 ASN B CA 1
ATOM 2890 C C . ASN B 1 90 ? 6.452 45.092 -2.879 1 81.28 90 ASN B C 1
ATOM 2892 O O . ASN B 1 90 ? 6.659 45.523 -4.015 1 81.28 90 ASN B O 1
ATOM 2896 N N . GLN B 1 91 ? 5.53 45.477 -2.16 1 73.41 91 GLN B N 1
ATOM 2897 C CA . GLN B 1 91 ? 4.607 46.502 -2.635 1 73.41 91 GLN B CA 1
ATOM 2898 C C . GLN B 1 91 ? 4.894 47.849 -1.977 1 73.41 91 GLN B C 1
ATOM 2900 O O . GLN B 1 91 ? 4.015 48.71 -1.903 1 73.41 91 GLN B O 1
ATOM 2905 N N . TYR B 1 92 ? 6.014 47.938 -1.413 1 63.81 92 TYR B N 1
ATOM 2906 C CA . TYR B 1 92 ? 6.38 49.066 -0.563 1 63.81 92 TYR B CA 1
ATOM 2907 C C . TYR B 1 92 ? 6.141 50.389 -1.281 1 63.81 92 TYR B C 1
ATOM 2909 O O . TYR B 1 92 ? 5.771 51.385 -0.654 1 63.81 92 TYR B O 1
ATOM 2917 N N . MET B 1 93 ? 6.285 50.27 -2.477 1 60.1 93 MET B N 1
ATOM 2918 C CA . MET B 1 93 ? 6.156 51.538 -3.191 1 60.1 93 MET B CA 1
ATOM 2919 C C . MET B 1 93 ? 4.693 51.951 -3.307 1 60.1 93 MET B C 1
ATOM 2921 O O . MET B 1 93 ? 4.391 53.111 -3.591 1 60.1 93 MET B O 1
ATOM 2925 N N . GLU B 1 94 ? 3.884 50.985 -3.082 1 60.44 94 GLU B N 1
ATOM 2926 C CA . GLU B 1 94 ? 2.467 51.319 -3.191 1 60.44 94 GLU B CA 1
ATOM 2927 C C . GLU B 1 94 ? 1.866 51.627 -1.823 1 60.44 94 GLU B C 1
ATOM 2929 O O . GLU B 1 94 ? 1.993 50.832 -0.89 1 60.44 94 GLU B O 1
ATOM 2934 N N . THR B 1 95 ? 1.898 52.91 -1.441 1 57.91 95 THR B N 1
ATOM 2935 C CA . THR B 1 95 ? 1.432 53.348 -0.13 1 57.91 95 THR B CA 1
ATOM 2936 C C . THR B 1 95 ? -0.077 53.16 -0.001 1 57.91 95 THR B C 1
ATOM 2938 O O . THR B 1 95 ? -0.585 52.901 1.092 1 57.91 95 THR B O 1
ATOM 2941 N N . ILE B 1 96 ? -0.702 53.344 -1.195 1 63.47 96 ILE B N 1
ATOM 2942 C CA . ILE B 1 96 ? -2.16 53.343 -1.143 1 63.47 96 ILE B CA 1
ATOM 2943 C C . ILE B 1 96 ? -2.704 52.151 -1.927 1 63.47 96 ILE B C 1
ATOM 2945 O O . ILE B 1 96 ? -2.211 51.837 -3.013 1 63.47 96 ILE B O 1
ATOM 2949 N N . ASN B 1 97 ? -3.46 51.341 -1.328 1 72.28 97 ASN B N 1
ATOM 2950 C CA . ASN B 1 97 ? -4.261 50.293 -1.953 1 72.28 97 ASN B CA 1
ATOM 2951 C C . ASN B 1 97 ? -3.442 49.027 -2.189 1 72.28 97 ASN B C 1
ATOM 2953 O O . ASN B 1 97 ? -3.417 48.497 -3.301 1 72.28 97 ASN B O 1
ATOM 2957 N N . LYS B 1 98 ? -2.584 48.749 -1.226 1 84.35 98 LYS B N 1
ATOM 2958 C CA . LYS B 1 98 ? -1.847 47.494 -1.34 1 84.35 98 LYS B CA 1
ATOM 2959 C C . LYS B 1 98 ? -2.797 46.312 -1.509 1 84.35 98 LYS B C 1
ATOM 2961 O O . LYS B 1 98 ? -3.846 46.255 -0.863 1 84.35 98 LYS B O 1
ATOM 2966 N N . ARG B 1 99 ? -2.42 45.518 -2.518 1 88.91 99 ARG B N 1
ATOM 2967 C CA . ARG B 1 99 ? -3.272 44.374 -2.826 1 88.91 99 ARG B CA 1
ATOM 2968 C C . ARG B 1 99 ? -2.451 43.094 -2.934 1 88.91 99 ARG B C 1
ATOM 2970 O O . ARG B 1 99 ? -1.386 43.084 -3.554 1 88.91 99 ARG B O 1
ATOM 2977 N N . ILE B 1 100 ? -2.841 42.108 -2.221 1 93.19 100 ILE B N 1
ATOM 2978 C CA . ILE B 1 100 ? -2.219 40.791 -2.308 1 93.19 100 ILE B CA 1
ATOM 2979 C C . ILE B 1 100 ? -3.21 39.791 -2.898 1 93.19 100 ILE B C 1
ATOM 2981 O O . ILE B 1 100 ? -4.381 39.766 -2.512 1 93.19 100 ILE B O 1
ATOM 2985 N N . THR B 1 101 ? -2.785 38.955 -3.88 1 94.56 101 THR B N 1
ATOM 2986 C CA . THR B 1 101 ? -3.652 37.978 -4.529 1 94.56 101 THR B CA 1
ATOM 2987 C C . THR B 1 101 ? -3.215 36.556 -4.187 1 94.56 101 THR B C 1
ATOM 2989 O O . THR B 1 101 ? -2.036 36.218 -4.305 1 94.56 101 THR B O 1
ATOM 2992 N N . LEU B 1 102 ? -4.131 35.79 -3.701 1 95.9 102 LEU B N 1
ATOM 2993 C CA . LEU B 1 102 ? -3.937 34.376 -3.4 1 95.9 102 LEU B CA 1
ATOM 2994 C C . LEU B 1 102 ? -4.896 33.511 -4.21 1 95.9 102 LEU B C 1
ATOM 2996 O O . LEU B 1 102 ? -5.857 32.963 -3.664 1 95.9 102 LEU B O 1
ATOM 3000 N N . PRO B 1 103 ? -4.619 33.197 -5.428 1 94.14 103 PRO B N 1
ATOM 3001 C CA . PRO B 1 103 ? -5.57 32.554 -6.338 1 94.14 103 PRO B CA 1
ATOM 3002 C C . PRO B 1 103 ? -5.809 31.085 -5.999 1 94.14 103 PRO B C 1
ATOM 3004 O O . PRO B 1 103 ? -6.888 30.552 -6.272 1 94.14 103 PRO B O 1
ATOM 3007 N N . ASP B 1 104 ? -4.89 30.413 -5.307 1 91.98 104 ASP B N 1
ATOM 3008 C CA . ASP B 1 104 ? -5.005 28.975 -5.084 1 91.98 104 ASP B CA 1
ATOM 3009 C C . ASP B 1 104 ? -5.517 28.676 -3.677 1 91.98 104 ASP B C 1
ATOM 3011 O O . ASP B 1 104 ? -5.693 27.513 -3.308 1 91.98 104 ASP B O 1
ATOM 3015 N N . GLU B 1 105 ? -5.759 29.767 -2.976 1 94.67 105 GLU B N 1
ATOM 3016 C CA . GLU B 1 105 ? -6.191 29.591 -1.593 1 94.67 105 GLU B CA 1
ATOM 3017 C C . GLU B 1 105 ? -7.712 29.519 -1.494 1 94.67 105 GLU B C 1
ATOM 3019 O O . GLU B 1 105 ? -8.421 30.179 -2.257 1 94.67 105 GLU B O 1
ATOM 3024 N N . GLU B 1 106 ? -8.196 28.7 -0.557 1 95.52 106 GLU B N 1
ATOM 3025 C CA . GLU B 1 106 ? -9.625 28.667 -0.264 1 95.52 106 GLU B CA 1
ATOM 3026 C C . GLU B 1 106 ? -10.022 29.798 0.68 1 95.52 106 GLU B C 1
ATOM 3028 O O . GLU B 1 106 ? -9.425 29.963 1.745 1 95.52 106 GLU B O 1
ATOM 3033 N N . PRO B 1 107 ? -11.065 30.506 0.296 1 96.54 107 PRO B N 1
ATOM 3034 C CA . PRO B 1 107 ? -11.473 31.628 1.143 1 96.54 107 PRO B CA 1
ATOM 3035 C C . PRO B 1 107 ? -11.778 31.204 2.578 1 96.54 107 PRO B C 1
ATOM 3037 O O . PRO B 1 107 ? -11.437 31.92 3.523 1 96.54 107 PRO B O 1
ATOM 3040 N N . GLU B 1 108 ? -12.418 30.079 2.74 1 95.14 108 GLU B N 1
ATOM 3041 C CA . GLU B 1 108 ? -12.757 29.602 4.078 1 95.14 108 GLU B CA 1
ATOM 3042 C C . GLU B 1 108 ? -11.501 29.343 4.905 1 95.14 108 GLU B C 1
ATOM 3044 O O . GLU B 1 108 ? -11.477 29.613 6.108 1 95.14 108 GLU B O 1
ATOM 3049 N N . ILE B 1 109 ? -10.524 28.875 4.294 1 97.34 109 ILE B N 1
ATOM 3050 C CA . ILE B 1 109 ? -9.268 28.574 4.971 1 97.34 109 ILE B CA 1
ATOM 3051 C C . ILE B 1 109 ? -8.55 29.873 5.328 1 97.34 109 ILE B C 1
ATOM 3053 O O . ILE B 1 109 ? -8.07 30.036 6.452 1 97.34 109 ILE B O 1
ATOM 3057 N N . PHE B 1 110 ? -8.492 30.753 4.413 1 97.58 110 PHE B N 1
ATOM 3058 C CA . PHE B 1 110 ? -7.828 32.022 4.688 1 97.58 110 PHE B CA 1
ATOM 3059 C C . PHE B 1 110 ? -8.533 32.769 5.814 1 97.58 110 PHE B C 1
ATOM 3061 O O . PHE B 1 110 ? -7.886 33.426 6.632 1 97.58 110 PHE B O 1
ATOM 3068 N N . SER B 1 111 ? -9.86 32.674 5.765 1 97.24 111 SER B N 1
ATOM 3069 C CA . SER B 1 111 ? -10.627 33.28 6.849 1 97.24 111 SER B CA 1
ATOM 3070 C C . SER B 1 111 ? -10.184 32.743 8.206 1 97.24 111 SER B C 1
ATOM 3072 O O . SER B 1 111 ? -10.062 33.501 9.17 1 97.24 111 SER B O 1
ATOM 3074 N N . SER B 1 112 ? -9.935 31.501 8.29 1 97.44 112 SER B N 1
ATOM 3075 C CA . SER B 1 112 ? -9.472 30.879 9.526 1 97.44 112 SER B CA 1
ATOM 3076 C C . SER B 1 112 ? -8.066 31.348 9.887 1 97.44 112 SER B C 1
ATOM 3078 O O . SER B 1 112 ? -7.766 31.58 11.06 1 97.44 112 SER B O 1
ATOM 3080 N N . VAL B 1 113 ? -7.23 31.497 8.908 1 98.11 113 VAL B N 1
ATOM 3081 C CA . VAL B 1 113 ? -5.871 31.981 9.129 1 98.11 113 VAL B CA 1
ATOM 3082 C C . VAL B 1 113 ? -5.912 33.407 9.673 1 98.11 113 VAL B C 1
ATOM 3084 O O . VAL B 1 113 ? -5.207 33.734 10.631 1 98.11 113 VAL B O 1
ATOM 3087 N N . LEU B 1 114 ? -6.767 34.19 9.048 1 97.8 114 LEU B N 1
ATOM 3088 C CA . LEU B 1 114 ? -6.912 35.573 9.489 1 97.8 114 LEU B CA 1
ATOM 3089 C C . LEU B 1 114 ? -7.45 35.635 10.915 1 97.8 114 LEU B C 1
ATOM 3091 O O . LEU B 1 114 ? -6.983 36.439 11.724 1 97.8 114 LEU B O 1
ATOM 3095 N N . GLU B 1 115 ? -8.427 34.812 11.146 1 97.78 115 GLU B N 1
ATOM 3096 C CA . GLU B 1 115 ? -8.972 34.741 12.499 1 97.78 115 GLU B CA 1
ATOM 3097 C C . GLU B 1 115 ? -7.882 34.416 13.517 1 97.78 115 GLU B C 1
ATOM 3099 O O . GLU B 1 115 ? -7.824 35.026 14.587 1 97.78 115 GLU B O 1
ATOM 3104 N N . TYR B 1 116 ? -7.115 33.517 13.213 1 98.13 116 TYR B N 1
ATOM 3105 C CA . TYR B 1 116 ? -5.999 33.149 14.076 1 98.13 116 TYR B CA 1
ATOM 3106 C C . TYR B 1 116 ? -5.058 34.33 14.285 1 98.13 116 TYR B C 1
ATOM 3108 O O . TYR B 1 116 ? -4.594 34.572 15.401 1 98.13 116 TYR B O 1
ATOM 3116 N N . LEU B 1 117 ? -4.704 35.026 13.269 1 97.62 117 LEU B N 1
ATOM 3117 C CA . LEU B 1 117 ? -3.772 36.144 13.361 1 97.62 117 LEU B CA 1
ATOM 3118 C C . LEU B 1 117 ? -4.317 37.232 14.281 1 97.62 117 LEU B C 1
ATOM 3120 O O . LEU B 1 117 ? -3.553 37.895 14.986 1 97.62 117 LEU B O 1
ATOM 3124 N N . TYR B 1 118 ? -5.638 37.297 14.323 1 97 118 TYR B N 1
ATOM 3125 C CA . TYR B 1 118 ? -6.248 38.351 15.126 1 97 118 TYR B CA 1
ATOM 3126 C C . TYR B 1 118 ? -6.537 37.861 16.54 1 97 118 TYR B C 1
ATOM 3128 O O . TYR B 1 118 ? -6.458 38.632 17.499 1 97 118 TYR B O 1
ATOM 3136 N N . LYS B 1 119 ? -6.911 36.554 16.678 1 96.35 119 LYS B N 1
ATOM 3137 C CA . LYS B 1 119 ? -7.481 36.094 17.941 1 96.35 119 LYS B CA 1
ATOM 3138 C C . LYS B 1 119 ? -6.614 35.007 18.571 1 96.35 119 LYS B C 1
ATOM 3140 O O . LYS B 1 119 ? -6.833 34.621 19.721 1 96.35 119 LYS B O 1
ATOM 3145 N N . GLY B 1 120 ? -5.647 34.467 17.826 1 96.72 120 GLY B N 1
ATOM 3146 C CA . GLY B 1 120 ? -4.783 33.418 18.343 1 96.72 120 GLY B CA 1
ATOM 3147 C C . GLY B 1 120 ? -5.385 32.031 18.213 1 96.72 120 GLY B C 1
ATOM 3148 O O . GLY B 1 120 ? -4.786 31.046 18.65 1 96.72 120 GLY B O 1
ATOM 3149 N N . ASP B 1 121 ? -6.614 31.989 17.713 1 97.25 121 ASP B N 1
ATOM 3150 C CA . ASP B 1 121 ? -7.339 30.744 17.479 1 97.25 121 ASP B CA 1
ATOM 3151 C C . ASP B 1 121 ? -8.332 30.894 16.328 1 97.25 121 ASP B C 1
ATOM 3153 O O . ASP B 1 121 ? -8.496 31.987 15.782 1 97.25 121 ASP B O 1
ATOM 3157 N N . TYR B 1 122 ? -8.768 29.799 15.774 1 96.12 122 TYR B N 1
ATOM 3158 C CA . TYR B 1 122 ? -9.8 29.817 14.743 1 96.12 122 TYR B CA 1
ATOM 3159 C C . TYR B 1 122 ? -10.944 28.876 15.101 1 96.12 122 TYR B C 1
ATOM 3161 O O . TYR B 1 122 ? -10.793 28.004 15.96 1 96.12 122 TYR B O 1
ATOM 3169 N N . TYR B 1 123 ? -12.016 29.085 14.505 1 93.05 123 TYR B N 1
ATOM 3170 C CA . TYR B 1 123 ? -13.198 28.291 14.816 1 93.05 123 TYR B CA 1
ATOM 3171 C C . TYR B 1 123 ? -13.105 26.905 14.188 1 93.05 123 TYR B C 1
ATOM 3173 O O . TYR B 1 123 ? -12.753 26.772 13.013 1 93.05 123 TYR B O 1
ATOM 3181 N N . PRO B 1 124 ? -13.524 25.839 14.807 1 93.27 124 PRO B N 1
ATOM 3182 C CA . PRO B 1 124 ? -13.938 25.763 16.21 1 93.27 124 PRO B CA 1
ATOM 3183 C C . PRO B 1 124 ? -12.766 25.894 17.179 1 93.27 124 PRO B C 1
ATOM 3185 O O . PRO B 1 124 ? -11.692 25.339 16.934 1 93.27 124 PRO B O 1
ATOM 3188 N N . ARG B 1 125 ? -12.967 26.569 18.288 1 93.99 125 ARG B N 1
ATOM 3189 C CA . ARG B 1 125 ? -11.897 26.905 19.221 1 93.99 125 ARG B CA 1
ATOM 3190 C C . ARG B 1 125 ? -11.651 25.767 20.206 1 93.99 125 ARG B C 1
ATOM 3192 O O . ARG B 1 125 ? -12.526 24.924 20.419 1 93.99 125 ARG B O 1
ATOM 3199 N N . LEU B 1 126 ? -10.446 25.754 20.699 1 93.19 126 LEU B N 1
ATOM 3200 C CA . LEU B 1 126 ? -10.106 24.82 21.767 1 93.19 126 LEU B CA 1
ATOM 3201 C C . LEU B 1 126 ? -10.653 25.303 23.106 1 93.19 126 LEU B C 1
ATOM 3203 O O . LEU B 1 126 ? -10.408 26.443 23.506 1 93.19 126 LEU B O 1
ATOM 3207 N N . VAL B 1 127 ? -11.452 24.436 23.685 1 92.93 127 VAL B N 1
ATOM 3208 C CA . VAL B 1 127 ? -12.03 24.757 24.986 1 92.93 127 VAL B CA 1
ATOM 3209 C C . VAL B 1 127 ? -11.583 23.725 26.019 1 92.93 127 VAL B C 1
ATOM 3211 O O . VAL B 1 127 ? -11.608 22.521 25.754 1 92.93 127 VAL B O 1
ATOM 3214 N N . HIS B 1 128 ? -11.122 24.217 27.087 1 92.33 128 HIS B N 1
ATOM 3215 C CA . HIS B 1 128 ? -10.687 23.325 28.156 1 92.33 128 HIS B CA 1
ATOM 3216 C C . HIS B 1 128 ? -11.865 22.88 29.017 1 92.33 128 HIS B C 1
ATOM 3218 O O . HIS B 1 128 ? -12.602 23.715 29.545 1 92.33 128 HIS B O 1
ATOM 3224 N N . ASN B 1 129 ? -12.086 21.634 29.091 1 91.21 129 ASN B N 1
ATOM 3225 C CA . ASN B 1 129 ? -13.062 21.045 30.001 1 91.21 129 ASN B CA 1
ATOM 3226 C C . ASN B 1 129 ? -12.483 20.858 31.401 1 91.21 129 ASN B C 1
ATOM 3228 O O . ASN B 1 129 ? -11.728 19.916 31.644 1 91.21 129 ASN B O 1
ATOM 3232 N N . LYS B 1 130 ? -12.837 21.609 32.33 1 92.45 130 LYS B N 1
ATOM 3233 C CA . LYS B 1 130 ? -12.263 21.631 33.673 1 92.45 130 LYS B CA 1
ATOM 3234 C C . LYS B 1 130 ? -12.608 20.358 34.439 1 92.45 130 LYS B C 1
ATOM 3236 O O . LYS B 1 130 ? -11.78 19.833 35.186 1 92.45 130 LYS B O 1
ATOM 3241 N N . ARG B 1 131 ? -13.833 19.9 34.269 1 93.61 131 ARG B N 1
ATOM 3242 C CA . ARG B 1 131 ? -14.283 18.705 34.977 1 93.61 131 ARG B CA 1
ATOM 3243 C C . ARG B 1 131 ? -13.448 17.49 34.586 1 93.61 131 ARG B C 1
ATOM 3245 O O . ARG B 1 131 ? -13.014 16.725 35.45 1 93.61 131 ARG B O 1
ATOM 3252 N N . LYS B 1 132 ? -13.161 17.36 33.312 1 92.28 132 LYS B N 1
ATOM 3253 C CA . LYS B 1 132 ? -12.437 16.2 32.801 1 92.28 132 LYS B CA 1
ATOM 3254 C C . LYS B 1 132 ? -10.955 16.514 32.617 1 92.28 132 LYS B C 1
ATOM 3256 O O . LYS B 1 132 ? -10.155 15.618 32.338 1 92.28 132 LYS B O 1
ATOM 3261 N N . ASN B 1 133 ? -10.58 17.775 32.781 1 93.92 133 ASN B N 1
ATOM 3262 C CA . ASN B 1 133 ? -9.227 18.268 32.546 1 93.92 133 ASN B CA 1
ATOM 3263 C C . ASN B 1 133 ? -8.721 17.879 31.16 1 93.92 133 ASN B C 1
ATOM 3265 O O . ASN B 1 133 ? -7.611 17.364 31.021 1 93.92 133 ASN B O 1
ATOM 3269 N N . THR B 1 134 ? -9.563 17.993 30.159 1 92.72 134 THR B N 1
ATOM 3270 C CA . THR B 1 134 ? -9.231 17.699 28.77 1 92.72 134 THR B CA 1
ATOM 3271 C C . THR B 1 134 ? -9.57 18.885 27.87 1 92.72 134 THR B C 1
ATOM 3273 O O . THR B 1 134 ? -10.357 19.754 28.25 1 92.72 134 THR B O 1
ATOM 3276 N N . TRP B 1 135 ? -8.882 18.921 26.803 1 92.03 135 TRP B N 1
ATOM 3277 C CA . TRP B 1 135 ? -9.201 19.916 25.784 1 92.03 135 TRP B CA 1
ATOM 3278 C C . TRP B 1 135 ? -10.179 19.353 24.759 1 92.03 135 TRP B C 1
ATOM 3280 O O . TRP B 1 135 ? -10.081 18.185 24.374 1 92.03 135 TRP B O 1
ATOM 3290 N N . GLU B 1 136 ? -11.135 20.211 24.346 1 92.46 136 GLU B N 1
ATOM 3291 C CA . GLU B 1 136 ? -12.143 19.821 23.365 1 92.46 136 GLU B CA 1
ATOM 3292 C C . GLU B 1 136 ? -12.43 20.957 22.387 1 92.46 136 GLU B C 1
ATOM 3294 O O . GLU B 1 136 ? -12.059 22.106 22.636 1 92.46 136 GLU B O 1
ATOM 3299 N N . LEU B 1 137 ? -13.023 20.619 21.315 1 90.74 137 LEU B N 1
ATOM 3300 C CA . LEU B 1 137 ? -13.426 21.636 20.349 1 90.74 137 LEU B CA 1
ATOM 3301 C C . LEU B 1 137 ? -14.794 22.21 20.704 1 90.74 137 LEU B C 1
ATOM 3303 O O . LEU B 1 137 ? -15.691 21.476 21.124 1 90.74 137 LEU B O 1
ATOM 3307 N N . GLU B 1 138 ? -14.889 23.459 20.585 1 87.82 138 GLU B N 1
ATOM 3308 C CA . GLU B 1 138 ? -16.146 24.141 20.881 1 87.82 138 GLU B CA 1
ATOM 3309 C C . GLU B 1 138 ? -17.28 23.612 20.007 1 87.82 138 GLU B C 1
ATOM 3311 O O . GLU B 1 138 ? -17.09 23.37 18.813 1 87.82 138 GLU B O 1
ATOM 3316 N N . SER B 1 139 ? -18.377 23.009 20.656 1 74.76 139 SER B N 1
ATOM 3317 C CA . SER B 1 139 ? -19.527 22.466 19.941 1 74.76 139 SER B CA 1
ATOM 3318 C C . SER B 1 139 ? -20.443 23.579 19.443 1 74.76 139 SER B C 1
ATOM 3320 O O . SER B 1 139 ? -20.849 24.449 20.216 1 74.76 139 SER B O 1
ATOM 3322 N N . GLY B 1 140 ? -20.26 24.274 18.453 1 57.66 140 GLY B N 1
ATOM 3323 C CA . GLY B 1 140 ? -21.218 25.288 18.04 1 57.66 140 GLY B CA 1
ATOM 3324 C C . GLY B 1 140 ? -22.645 24.774 17.986 1 57.66 140 GLY B C 1
ATOM 3325 O O . GLY B 1 140 ? -22.875 23.563 18 1 57.66 140 GLY B O 1
ATOM 3326 N N . ASP B 1 141 ? -23.671 25.551 18.495 1 52.01 141 ASP B N 1
ATOM 3327 C CA . ASP B 1 141 ? -25.089 25.226 18.376 1 52.01 141 ASP B CA 1
ATOM 3328 C C . ASP B 1 141 ? -25.35 24.341 17.16 1 52.01 141 ASP B C 1
ATOM 3330 O O . ASP B 1 141 ? -26.441 23.787 17.011 1 52.01 141 ASP B O 1
ATOM 3334 N N . GLY B 1 142 ? -24.825 24.586 15.96 1 45.35 142 GLY B N 1
ATOM 3335 C CA . GLY B 1 142 ? -25.22 23.913 14.733 1 45.35 142 GLY B CA 1
ATOM 3336 C C . GLY B 1 142 ? -24.488 22.603 14.508 1 45.35 142 GLY B C 1
ATOM 3337 O O . GLY B 1 142 ? -23.528 22.294 15.217 1 45.35 142 GLY B O 1
ATOM 3338 N N . ASP B 1 143 ? -24.956 21.655 13.582 1 46.01 143 ASP B N 1
ATOM 3339 C CA . ASP B 1 143 ? -24.65 20.298 13.139 1 46.01 143 ASP B CA 1
ATOM 3340 C C . ASP B 1 143 ? -23.142 20.081 13.036 1 46.01 143 ASP B C 1
ATOM 3342 O O . ASP B 1 143 ? -22.389 21.026 12.791 1 46.01 143 ASP B O 1
ATOM 3346 N N . GLY B 1 144 ? -22.456 18.857 13.287 1 49.04 144 GLY B N 1
ATOM 3347 C CA . GLY B 1 144 ? -21.312 17.987 13.066 1 49.04 144 GLY B CA 1
ATOM 3348 C C . GLY B 1 144 ? -20.378 18.493 11.983 1 49.04 144 GLY B C 1
ATOM 3349 O O . GLY B 1 144 ? -19.504 17.759 11.517 1 49.04 144 GLY B O 1
ATOM 3350 N N . LYS B 1 145 ? -20.788 19.535 11.18 1 53.65 145 LYS B N 1
ATOM 3351 C CA . LYS B 1 145 ? -20.492 19.894 9.796 1 53.65 145 LYS B CA 1
ATOM 3352 C C . LYS B 1 145 ? -19.142 20.597 9.688 1 53.65 145 LYS B C 1
ATOM 3354 O O . LYS B 1 145 ? -18.588 20.724 8.593 1 53.65 145 LYS B O 1
ATOM 3359 N N . GLU B 1 146 ? -18.411 20.993 10.856 1 67.34 146 GLU B N 1
ATOM 3360 C CA . GLU B 1 146 ? -17.363 21.987 10.643 1 67.34 146 GLU B CA 1
ATOM 3361 C C . GLU B 1 146 ? -15.989 21.33 10.559 1 67.34 146 GLU B C 1
ATOM 3363 O O . GLU B 1 146 ? -14.985 22.006 10.324 1 67.34 146 GLU B O 1
ATOM 3368 N N . SER B 1 147 ? -15.944 20.107 10.441 1 86.33 147 SER B N 1
ATOM 3369 C CA . SER B 1 147 ? -14.631 19.47 10.477 1 86.33 147 SER B CA 1
ATOM 3370 C C . SER B 1 147 ? -14.072 19.274 9.072 1 86.33 147 SER B C 1
ATOM 3372 O O . SER B 1 147 ? -12.867 19.084 8.899 1 86.33 147 SER B O 1
ATOM 3374 N N . THR B 1 148 ? -14.939 19.563 8.086 1 93.5 148 THR B N 1
ATOM 3375 C CA . THR B 1 148 ? -14.489 19.324 6.72 1 93.5 148 THR B CA 1
ATOM 3376 C C . THR B 1 148 ? -14.783 20.532 5.834 1 93.5 148 THR B C 1
ATOM 3378 O O . THR B 1 148 ? -15.608 21.378 6.184 1 93.5 148 THR B O 1
ATOM 3381 N N . ILE B 1 149 ? -14.075 20.658 4.809 1 94.2 149 ILE B N 1
ATOM 3382 C CA . ILE B 1 149 ? -14.286 21.695 3.804 1 94.2 149 ILE B CA 1
ATOM 3383 C C . ILE B 1 149 ? -14.222 21.081 2.408 1 94.2 149 ILE B C 1
ATOM 3385 O O . ILE B 1 149 ? -13.558 20.062 2.2 1 94.2 149 ILE B O 1
ATOM 3389 N N . HIS B 1 150 ? -15.02 21.681 1.589 1 93.13 150 HIS B N 1
ATOM 3390 C CA . HIS B 1 150 ? -14.869 21.333 0.181 1 93.13 150 HIS B CA 1
ATOM 3391 C C . HIS B 1 150 ? -13.658 22.029 -0.432 1 93.13 150 HIS B C 1
ATOM 3393 O O . HIS B 1 150 ? -13.495 23.242 -0.287 1 93.13 150 HIS B O 1
ATOM 3399 N N . HIS B 1 151 ? -12.832 21.323 -1.079 1 93.87 151 HIS B N 1
ATOM 3400 C CA . HIS B 1 151 ? -11.627 21.886 -1.676 1 93.87 151 HIS B CA 1
ATOM 3401 C C . HIS B 1 151 ? -11.619 21.692 -3.189 1 93.87 151 HIS B C 1
ATOM 3403 O O . HIS B 1 151 ? -11.861 20.587 -3.679 1 93.87 151 HIS B O 1
ATOM 3409 N N .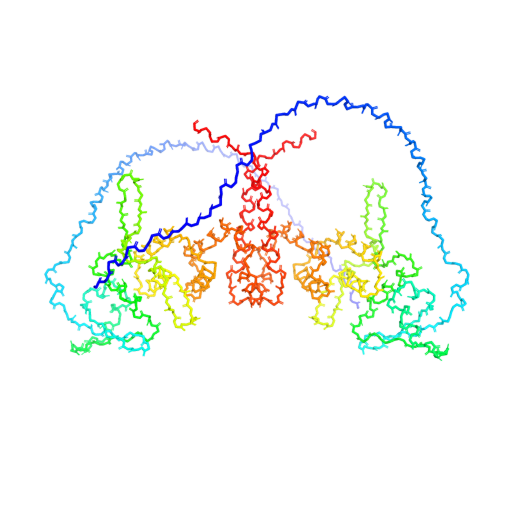 HIS B 1 152 ? -11.236 22.645 -3.903 1 90.84 152 HIS B N 1
ATOM 3410 C CA . HIS B 1 152 ? -11.372 22.674 -5.355 1 90.84 152 HIS B CA 1
ATOM 3411 C C . HIS B 1 152 ? -10.364 21.744 -6.022 1 90.84 152 HIS B C 1
ATOM 3413 O O . HIS B 1 152 ? -10.636 21.189 -7.089 1 90.84 152 HIS B O 1
ATOM 3419 N N . SER B 1 153 ? -9.225 21.562 -5.451 1 88.75 153 SER B N 1
ATOM 3420 C CA . SER B 1 153 ? -8.16 20.792 -6.084 1 88.75 153 SER B CA 1
ATOM 3421 C C . SER B 1 153 ? -8.52 19.312 -6.164 1 88.75 153 SER B C 1
ATOM 3423 O O . SER B 1 153 ? -8.041 18.598 -7.047 1 88.75 153 SER B O 1
ATOM 3425 N N . ILE B 1 154 ? -9.319 18.841 -5.262 1 89.35 154 ILE B N 1
ATOM 3426 C CA . ILE B 1 154 ? -9.622 17.415 -5.263 1 89.35 154 ILE B CA 1
ATOM 3427 C C . ILE B 1 154 ? -11.111 17.204 -5.526 1 89.35 154 ILE B C 1
ATOM 3429 O O . ILE B 1 154 ? -11.57 16.066 -5.654 1 89.35 154 ILE B O 1
ATOM 3433 N N . ASP B 1 155 ? -11.858 18.277 -5.651 1 88.34 155 ASP B N 1
ATOM 3434 C CA . ASP B 1 155 ? -13.305 18.232 -5.842 1 88.34 155 ASP B CA 1
ATOM 3435 C C . ASP B 1 155 ? -13.962 17.282 -4.844 1 88.34 155 ASP B C 1
ATOM 3437 O O . ASP B 1 155 ? -14.709 16.382 -5.234 1 88.34 155 ASP B O 1
ATOM 3441 N N . GLY B 1 156 ? -13.579 17.457 -3.589 1 91.69 156 GLY B N 1
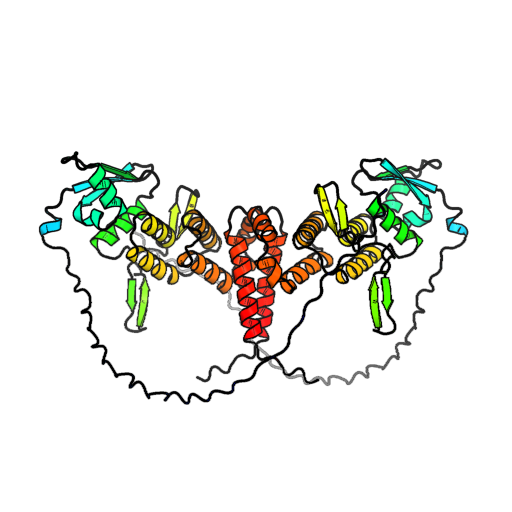ATOM 3442 C CA . GLY B 1 156 ? -14.071 16.617 -2.508 1 91.69 156 GLY B CA 1
ATOM 3443 C C . GLY B 1 156 ? -13.872 17.232 -1.136 1 91.69 156 GLY B C 1
ATOM 3444 O O . GLY B 1 156 ? -13.595 18.428 -1.02 1 91.69 156 GLY B O 1
ATOM 3445 N N . GLU B 1 157 ? -14.094 16.378 -0.087 1 94.55 157 GLU B N 1
ATOM 3446 C CA . GLU B 1 157 ? -14.049 16.871 1.287 1 94.55 157 GLU B CA 1
ATOM 3447 C C . GLU B 1 157 ? -12.703 16.568 1.938 1 94.55 157 GLU B C 1
ATOM 3449 O O . GLU B 1 157 ? -12.146 15.484 1.75 1 94.55 157 GLU B O 1
ATOM 3454 N N . LEU B 1 158 ? -12.196 17.613 2.585 1 96.93 158 LEU B N 1
ATOM 3455 C CA . LEU B 1 158 ? -10.977 17.489 3.377 1 96.93 158 LEU B CA 1
ATOM 3456 C C . LEU B 1 158 ? -11.213 17.943 4.813 1 96.93 158 LEU B C 1
ATOM 3458 O O . LEU B 1 158 ? -12.148 18.701 5.084 1 96.93 158 LEU B O 1
ATOM 3462 N N . LEU B 1 159 ? -10.421 17.427 5.627 1 97.01 159 LEU B N 1
ATOM 3463 C CA . LEU B 1 159 ? -10.445 17.966 6.983 1 97.01 159 LEU B CA 1
ATOM 3464 C C . LEU B 1 159 ? -9.929 19.401 7.006 1 97.01 159 LEU B C 1
ATOM 3466 O O . LEU B 1 159 ? -8.855 19.687 6.472 1 97.01 159 LEU B O 1
ATOM 3470 N N . LYS B 1 160 ? -10.686 20.217 7.644 1 96.69 160 LYS B N 1
ATOM 3471 C CA . LYS B 1 160 ? -10.375 21.642 7.689 1 96.69 160 LYS B CA 1
ATOM 3472 C C . LYS B 1 160 ? -9.004 21.887 8.311 1 96.69 160 LYS B C 1
ATOM 3474 O O . LYS B 1 160 ? -8.193 22.638 7.764 1 96.69 160 LYS B O 1
ATOM 3479 N N . ASP B 1 161 ? -8.719 21.238 9.414 1 97.41 161 ASP B N 1
ATOM 3480 C CA . ASP B 1 161 ? -7.48 21.451 10.155 1 97.41 161 ASP B CA 1
ATOM 3481 C C . ASP B 1 161 ? -6.27 20.993 9.344 1 97.41 161 ASP B C 1
ATOM 3483 O O . ASP B 1 161 ? -5.169 21.524 9.508 1 97.41 161 ASP B O 1
ATOM 3487 N N . THR B 1 162 ? -6.483 20.049 8.457 1 98.15 162 THR B N 1
ATOM 3488 C CA . THR B 1 162 ? -5.408 19.612 7.574 1 98.15 162 THR B CA 1
ATOM 3489 C C . THR B 1 162 ? -5.027 20.719 6.596 1 98.15 162 THR B C 1
ATOM 3491 O O . THR B 1 162 ? -3.844 21.02 6.42 1 98.15 162 THR B O 1
ATOM 3494 N N . VAL B 1 163 ? -6.011 21.269 6.017 1 98.2 163 VAL B N 1
ATOM 3495 C CA . VAL B 1 163 ? -5.773 22.327 5.041 1 98.2 163 VAL B CA 1
ATOM 3496 C C . VAL B 1 163 ? -5.158 23.541 5.734 1 98.2 163 VAL B C 1
ATOM 3498 O O . VAL B 1 163 ? -4.253 24.181 5.192 1 98.2 163 VAL B O 1
ATOM 3501 N N . ILE B 1 164 ? -5.584 23.815 6.963 1 98.23 164 ILE B N 1
ATOM 3502 C CA . ILE B 1 164 ? -5.043 24.936 7.725 1 98.23 164 ILE B CA 1
ATOM 3503 C C . ILE B 1 164 ? -3.586 24.659 8.086 1 98.23 164 ILE B C 1
ATOM 3505 O O . ILE B 1 164 ? -2.74 25.554 8.013 1 98.23 164 ILE B O 1
ATOM 3509 N N . TYR B 1 165 ? -3.342 23.456 8.444 1 98.43 165 TYR B N 1
ATOM 3510 C CA . TYR B 1 165 ? -1.968 23.065 8.739 1 98.43 165 TYR B CA 1
ATOM 3511 C C . TYR B 1 165 ? -1.053 23.351 7.555 1 98.43 165 TYR B C 1
ATOM 3513 O O . TYR B 1 165 ? 0.024 23.93 7.72 1 98.43 165 TYR B O 1
ATOM 3521 N N . CYS B 1 166 ? -1.466 22.996 6.429 1 98.05 166 CYS B N 1
ATOM 3522 C CA . CYS B 1 166 ? -0.657 23.168 5.228 1 98.05 166 CYS B CA 1
ATOM 3523 C C . CYS B 1 166 ? -0.518 24.642 4.869 1 98.05 166 CYS B C 1
ATOM 3525 O O . CYS B 1 166 ? 0.568 25.098 4.506 1 98.05 166 CYS B O 1
ATOM 3527 N N . ALA B 1 167 ? -1.574 25.362 5.013 1 97.5 167 ALA B N 1
ATOM 3528 C CA . ALA B 1 167 ? -1.531 26.8 4.763 1 97.5 167 ALA B CA 1
ATOM 3529 C C . ALA B 1 167 ? -0.59 27.499 5.739 1 97.5 167 ALA B C 1
ATOM 3531 O O . ALA B 1 167 ? 0.154 28.404 5.354 1 97.5 167 ALA B O 1
ATOM 3532 N N . ALA B 1 168 ? -0.691 27.081 6.976 1 97.96 168 ALA B N 1
ATOM 3533 C CA . ALA B 1 168 ? 0.175 27.655 8.002 1 97.96 168 ALA B CA 1
ATOM 3534 C C . ALA B 1 168 ? 1.647 27.467 7.646 1 97.96 168 ALA B C 1
ATOM 3536 O O . ALA B 1 168 ? 2.466 28.362 7.872 1 97.96 168 ALA B O 1
ATOM 3537 N N . GLY B 1 169 ? 1.927 26.294 7.13 1 96.59 169 GLY B N 1
ATOM 3538 C CA . GLY B 1 169 ? 3.283 26.058 6.662 1 96.59 169 GLY B CA 1
ATOM 3539 C C . GLY B 1 169 ? 3.699 26.993 5.542 1 96.59 169 GLY B C 1
ATOM 3540 O O . GLY B 1 169 ? 4.797 27.552 5.568 1 96.59 169 GLY B O 1
ATOM 3541 N N . LYS B 1 170 ? 2.841 27.193 4.646 1 95.73 170 LYS B N 1
ATOM 3542 C CA . LYS B 1 170 ? 3.074 28.077 3.507 1 95.73 170 LYS B CA 1
ATOM 3543 C C . LYS B 1 170 ? 3.274 29.519 3.963 1 95.73 170 LYS B C 1
ATOM 3545 O O . LYS B 1 170 ? 4.106 30.241 3.409 1 95.73 170 LYS B O 1
ATOM 3550 N N . TYR B 1 171 ? 2.557 29.933 4.989 1 97.19 171 TYR B N 1
ATOM 3551 C CA . TYR B 1 171 ? 2.56 31.324 5.427 1 97.19 171 TYR B CA 1
ATOM 3552 C C . TYR B 1 171 ? 3.576 31.542 6.542 1 97.19 171 TYR B C 1
ATOM 3554 O O . TYR B 1 171 ? 3.68 32.643 7.09 1 97.19 171 TYR B O 1
ATOM 3562 N N . GLY B 1 172 ? 4.264 30.497 6.94 1 96.8 172 GLY B N 1
ATOM 3563 C CA . GLY B 1 172 ? 5.293 30.624 7.959 1 96.8 172 GLY B CA 1
ATOM 3564 C C . GLY B 1 172 ? 4.732 30.84 9.351 1 96.8 172 GLY B C 1
ATOM 3565 O O . GLY B 1 172 ? 5.268 31.635 10.126 1 96.8 172 GLY B O 1
ATOM 3566 N N . LEU B 1 173 ? 3.643 30.245 9.635 1 97.87 173 LEU B N 1
ATOM 3567 C CA . LEU B 1 173 ? 2.995 30.359 10.937 1 97.87 173 LEU B CA 1
ATOM 3568 C C . LEU B 1 173 ? 3.122 29.059 11.724 1 97.87 173 LEU B C 1
ATOM 3570 O O . LEU B 1 173 ? 2.181 28.263 11.773 1 97.87 173 LEU B O 1
ATOM 3574 N N . GLU B 1 174 ? 4.137 28.88 12.461 1 96.68 174 GLU B N 1
ATOM 3575 C CA . GLU B 1 174 ? 4.467 27.633 13.145 1 96.68 174 GLU B CA 1
ATOM 3576 C C . GLU B 1 174 ? 3.473 27.34 14.266 1 96.68 174 GLU B C 1
ATOM 3578 O O . GLU B 1 174 ? 3.058 26.194 14.45 1 96.68 174 GLU B O 1
ATOM 3583 N N . GLU B 1 175 ? 3.165 28.38 14.982 1 97.73 175 GLU B N 1
ATOM 3584 C CA . GLU B 1 175 ? 2.254 28.174 16.104 1 97.73 175 GLU B CA 1
ATOM 3585 C C . GLU B 1 175 ? 0.864 27.771 15.62 1 97.73 175 GLU B C 1
ATOM 3587 O O . GLU B 1 175 ? 0.168 27.001 16.285 1 97.73 175 GLU B O 1
ATOM 3592 N N . LEU B 1 176 ? 0.503 28.307 14.477 1 98.24 176 LEU B N 1
ATOM 3593 C CA . LEU B 1 176 ? -0.768 27.895 13.892 1 98.24 176 LEU B CA 1
ATOM 3594 C C . LEU B 1 176 ? -0.718 26.435 13.456 1 98.24 176 LEU B C 1
ATOM 3596 O O . LEU B 1 176 ? -1.705 25.708 13.593 1 98.24 176 LEU B O 1
ATOM 3600 N N . GLN B 1 177 ? 0.366 25.999 12.928 1 97.47 177 GLN B N 1
ATOM 3601 C CA . GLN B 1 177 ? 0.539 24.596 12.568 1 97.47 177 GLN B CA 1
ATOM 3602 C C . GLN B 1 177 ? 0.352 23.689 13.781 1 97.47 177 GLN B C 1
ATOM 3604 O O . GLN B 1 177 ? -0.335 22.669 13.7 1 97.47 177 GLN B O 1
ATOM 3609 N N . ARG B 1 178 ? 0.967 24.084 14.823 1 97.67 178 ARG B N 1
ATOM 3610 C CA . ARG B 1 178 ? 0.861 23.31 16.056 1 97.67 178 ARG B CA 1
ATOM 3611 C C . ARG B 1 178 ? -0.584 23.242 16.538 1 97.67 178 ARG B C 1
ATOM 3613 O O . ARG B 1 178 ? -1.057 22.182 16.953 1 97.67 178 ARG B O 1
ATOM 3620 N N . LEU B 1 179 ? -1.189 24.381 16.472 1 97.85 179 LEU B N 1
ATOM 3621 C CA . LEU B 1 179 ? -2.587 24.454 16.884 1 97.85 179 LEU B CA 1
ATOM 3622 C C . LEU B 1 179 ? -3.457 23.551 16.016 1 97.85 179 LEU B C 1
ATOM 3624 O O . LEU B 1 179 ? -4.306 22.82 16.531 1 97.85 179 LEU B O 1
ATOM 3628 N N . ALA B 1 180 ? -3.272 23.628 14.712 1 97.95 180 ALA B N 1
ATOM 3629 C CA . ALA B 1 180 ? -4.044 22.819 13.773 1 97.95 180 ALA B CA 1
ATOM 3630 C C . ALA B 1 180 ? -3.829 21.329 14.027 1 97.95 180 ALA B C 1
ATOM 3632 O O . ALA B 1 180 ? -4.771 20.537 13.942 1 97.95 180 ALA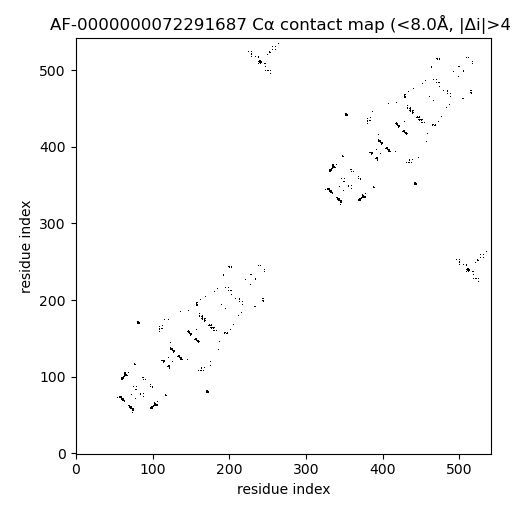 B O 1
ATOM 3633 N N . LEU B 1 181 ? -2.601 21.012 14.311 1 97.43 181 LEU B N 1
ATOM 3634 C CA . LEU B 1 181 ? -2.275 19.617 14.588 1 97.43 181 LEU B CA 1
ATOM 3635 C C . LEU B 1 181 ? -2.992 19.13 15.842 1 97.43 181 LEU B C 1
ATOM 3637 O O . LEU B 1 181 ? -3.519 18.016 15.869 1 97.43 181 LEU B O 1
ATOM 3641 N N . ARG B 1 182 ? -2.993 19.919 16.843 1 96.41 182 ARG B N 1
ATOM 3642 C CA . ARG B 1 182 ? -3.699 19.584 18.075 1 96.41 182 ARG B CA 1
ATOM 3643 C C . ARG B 1 182 ? -5.188 19.379 17.815 1 96.41 182 ARG B C 1
ATOM 3645 O O . ARG B 1 182 ? -5.787 18.427 18.319 1 96.41 182 ARG B O 1
ATOM 3652 N N . LYS B 1 183 ? -5.756 20.21 17.072 1 95.59 183 LYS B N 1
ATOM 3653 C CA . LYS B 1 183 ? -7.181 20.122 16.765 1 95.59 183 LYS B CA 1
ATOM 3654 C C . LYS B 1 183 ? -7.486 18.891 15.917 1 95.59 183 LYS B C 1
ATOM 3656 O O . LYS B 1 183 ? -8.536 18.265 16.077 1 95.59 183 LYS B O 1
ATOM 3661 N N . GLN B 1 184 ? -6.551 18.605 15.017 1 94.28 184 GLN B N 1
ATOM 3662 C CA . GLN B 1 184 ? -6.682 17.406 14.196 1 94.28 184 GLN B CA 1
ATOM 3663 C C . GLN B 1 184 ? -6.834 16.159 15.063 1 94.28 184 GLN B C 1
ATOM 3665 O O . GLN B 1 184 ? -7.61 15.259 14.735 1 94.28 184 GLN B O 1
ATOM 3670 N N . GLY B 1 185 ? -6.085 16.133 16.122 1 93.29 185 GLY B N 1
ATOM 3671 C CA . GLY B 1 185 ? -6.083 14.986 17.016 1 93.29 185 GLY B CA 1
ATOM 3672 C C . GLY B 1 185 ? -7.381 14.827 17.785 1 93.29 185 GLY B C 1
ATOM 3673 O O . GLY B 1 185 ? -7.645 13.765 18.353 1 93.29 185 GLY B O 1
ATOM 3674 N N . LEU B 1 186 ? -8.19 15.832 17.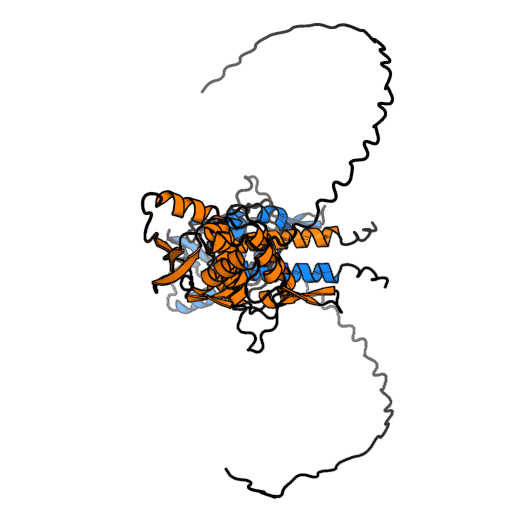83 1 92.6 186 LEU B N 1
ATOM 3675 C CA . LEU B 1 186 ? -9.413 15.835 18.625 1 92.6 186 LEU B CA 1
ATOM 3676 C C . LEU B 1 186 ? -10.617 15.447 17.773 1 92.6 186 LEU B C 1
ATOM 3678 O O . LEU B 1 186 ? -11.717 15.255 18.296 1 92.6 186 LEU B O 1
ATOM 3682 N N . GLN B 1 187 ? -10.372 15.245 16.448 1 89.11 187 GLN B N 1
ATOM 3683 C CA . GLN B 1 187 ? -11.463 14.896 15.544 1 89.11 187 GLN B CA 1
ATOM 3684 C C . GLN B 1 187 ? -11.822 13.418 15.662 1 89.11 187 GLN B C 1
ATOM 3686 O O . GLN B 1 187 ? -10.941 12.569 15.817 1 89.11 187 GLN B O 1
ATOM 3691 N N . SER B 1 188 ? -13.083 13.133 15.636 1 87.16 188 SER B N 1
ATOM 3692 C CA . SER B 1 188 ? -13.572 11.761 15.715 1 87.16 188 SER B CA 1
ATOM 3693 C C . SER B 1 188 ? -14.71 11.522 14.728 1 87.16 188 SER B C 1
ATOM 3695 O O . SER B 1 188 ? -15.264 12.471 14.17 1 87.16 188 SER B O 1
ATOM 3697 N N . GLY B 1 189 ? -14.968 10.269 14.469 1 86.52 189 GLY B N 1
ATOM 3698 C CA . GLY B 1 189 ? -16.101 9.91 13.631 1 86.52 189 GLY B CA 1
ATOM 3699 C C . GLY B 1 189 ? -15.926 10.325 12.182 1 86.52 189 GLY B C 1
ATOM 3700 O O . GLY B 1 189 ? -16.895 10.693 11.515 1 86.52 189 GLY B O 1
ATOM 3701 N N . ILE B 1 190 ? -14.693 10.37 11.726 1 91.5 190 ILE B N 1
ATOM 3702 C CA . ILE B 1 190 ? -14.411 10.785 10.356 1 91.5 190 ILE B CA 1
ATOM 3703 C C . ILE B 1 190 ? -14.448 9.571 9.43 1 91.5 190 ILE B C 1
ATOM 3705 O O . ILE B 1 190 ? -13.956 8.498 9.784 1 91.5 190 ILE B O 1
ATOM 3709 N N . GLN B 1 191 ? -15.025 9.757 8.279 1 93.23 191 GLN B N 1
ATOM 3710 C CA . GLN B 1 191 ? -15.109 8.682 7.296 1 93.23 191 GLN B CA 1
ATOM 3711 C C . GLN B 1 191 ? -13.731 8.336 6.74 1 93.23 191 GLN B C 1
ATOM 3713 O O . GLN B 1 191 ? -12.866 9.207 6.624 1 93.23 191 GLN B O 1
ATOM 3718 N N . CYS B 1 192 ? -13.606 7.049 6.294 1 94.4 192 CYS B N 1
ATOM 3719 C CA . CYS B 1 192 ? -12.342 6.573 5.743 1 94.4 192 CYS B CA 1
ATOM 3720 C C . CYS B 1 192 ? -11.954 7.368 4.501 1 94.4 192 CYS B C 1
ATOM 3722 O O . CYS B 1 192 ? -10.784 7.708 4.317 1 94.4 192 CYS B O 1
ATOM 3724 N N . SER B 1 193 ? -12.901 7.659 3.717 1 95.08 193 SER B N 1
ATOM 3725 C CA . SER B 1 193 ? -12.639 8.388 2.481 1 95.08 193 SER B CA 1
ATOM 3726 C C . SER B 1 193 ? -12.056 9.768 2.766 1 95.08 193 SER B C 1
ATOM 3728 O O . SER B 1 193 ? -11.106 10.195 2.106 1 95.08 193 SER B O 1
ATOM 3730 N N . THR B 1 194 ? -12.588 10.443 3.769 1 96.26 194 THR B N 1
ATOM 3731 C CA . THR B 1 194 ? -12.114 11.771 4.141 1 96.26 194 THR B CA 1
ATOM 3732 C C . THR B 1 194 ? -10.705 11.7 4.722 1 96.26 194 THR B C 1
ATOM 3734 O O . THR B 1 194 ? -9.865 12.555 4.435 1 96.26 194 THR B O 1
ATOM 3737 N N . ILE B 1 195 ? -10.514 10.711 5.509 1 96.96 195 ILE B N 1
ATOM 3738 C CA . ILE B 1 195 ? -9.191 10.525 6.095 1 96.96 195 ILE B CA 1
ATOM 3739 C C . ILE B 1 195 ? -8.159 10.321 4.988 1 96.96 195 ILE B C 1
ATOM 3741 O O . ILE B 1 195 ? -7.109 10.968 4.983 1 96.96 195 ILE B O 1
ATOM 3745 N N . LEU B 1 196 ? -8.488 9.512 4.057 1 97.21 196 LEU B N 1
ATOM 3746 C CA . LEU B 1 196 ? -7.546 9.184 2.993 1 97.21 196 LEU B CA 1
ATOM 3747 C C . LEU B 1 196 ? -7.311 10.387 2.085 1 97.21 196 LEU B C 1
ATOM 3749 O O . LEU B 1 196 ? -6.172 10.67 1.705 1 97.21 196 LEU B O 1
ATOM 3753 N N . SER B 1 197 ? -8.389 11.063 1.734 1 97.1 197 SER B N 1
ATOM 3754 C CA . SER B 1 197 ? -8.235 12.259 0.912 1 97.1 197 SER B CA 1
ATOM 3755 C C . SER B 1 197 ? -7.4 13.317 1.625 1 97.1 197 SER B C 1
ATOM 3757 O O . SER B 1 197 ? -6.563 13.976 1.006 1 97.1 197 SER B O 1
ATOM 3759 N N . SER B 1 198 ? -7.625 13.473 2.906 1 97.99 198 SER B N 1
ATOM 3760 C CA . SER B 1 198 ? -6.874 14.443 3.697 1 97.99 198 SER B CA 1
ATOM 3761 C C . SER B 1 198 ? -5.411 14.034 3.829 1 97.99 198 SER B C 1
ATOM 3763 O O . SER B 1 198 ? -4.517 14.882 3.786 1 97.99 198 SER B O 1
ATOM 3765 N N . ALA B 1 199 ? -5.219 12.759 3.994 1 97.98 199 ALA B N 1
ATOM 3766 C CA . ALA B 1 199 ? -3.848 12.261 4.066 1 97.98 199 ALA B CA 1
ATOM 3767 C C . ALA B 1 199 ? -3.103 12.513 2.759 1 97.98 199 ALA B C 1
ATOM 3769 O O . ALA B 1 199 ? -1.961 12.979 2.768 1 97.98 199 ALA B O 1
ATOM 3770 N N . ARG B 1 200 ? -3.709 12.212 1.683 1 97.42 200 ARG B N 1
ATOM 3771 C CA . ARG B 1 200 ? -3.091 12.45 0.383 1 97.42 200 ARG B CA 1
ATOM 3772 C C . ARG B 1 200 ? -2.797 13.932 0.179 1 97.42 200 ARG B C 1
ATOM 3774 O O . ARG B 1 200 ? -1.75 14.294 -0.363 1 97.42 200 ARG B O 1
ATOM 3781 N N . TYR B 1 201 ? -3.739 14.745 0.571 1 97.23 201 TYR B N 1
ATOM 3782 C CA . TYR B 1 201 ? -3.531 16.187 0.498 1 97.23 201 TYR B CA 1
ATOM 3783 C C . TYR B 1 201 ? -2.319 16.605 1.322 1 97.23 201 TYR B C 1
ATOM 3785 O O . TYR B 1 201 ? -1.511 17.424 0.879 1 97.23 201 TYR B O 1
ATOM 3793 N N . ALA B 1 202 ? -2.229 16.076 2.524 1 97.63 202 ALA B N 1
ATOM 3794 C CA . ALA B 1 202 ? -1.094 16.367 3.396 1 97.63 202 ALA B CA 1
ATOM 3795 C C . ALA B 1 202 ? 0.223 15.987 2.726 1 97.63 202 ALA B C 1
ATOM 3797 O O . ALA B 1 202 ? 1.177 16.769 2.731 1 97.63 202 ALA B O 1
ATOM 3798 N N . TYR B 1 203 ? 0.248 14.867 2.114 1 97.39 203 TYR B N 1
ATOM 3799 C CA . TYR B 1 203 ? 1.467 14.39 1.469 1 97.39 203 TYR B CA 1
ATOM 3800 C C . TYR B 1 203 ? 1.827 15.26 0.271 1 97.39 203 TYR B C 1
ATOM 3802 O O . TYR B 1 203 ? 3.006 15.457 -0.029 1 97.39 203 TYR B O 1
ATOM 3810 N N . ALA B 1 204 ? 0.856 15.813 -0.36 1 96.36 204 ALA B N 1
ATOM 3811 C CA . ALA B 1 204 ? 1.079 16.612 -1.562 1 96.36 204 ALA B CA 1
ATOM 3812 C C . ALA B 1 204 ? 1.473 18.042 -1.205 1 96.36 204 ALA B C 1
ATOM 3814 O O . ALA B 1 204 ? 2.048 18.759 -2.028 1 96.36 204 ALA B O 1
ATOM 3815 N N . ASN B 1 205 ? 1.136 18.426 0.033 1 96.37 205 ASN B N 1
ATOM 3816 C CA . ASN B 1 205 ? 1.282 19.846 0.335 1 96.37 205 ASN B CA 1
ATOM 3817 C C . ASN B 1 205 ? 2.214 20.075 1.521 1 96.37 205 ASN B C 1
ATOM 3819 O O . ASN B 1 205 ? 2.206 21.149 2.125 1 96.37 205 ASN B O 1
ATOM 3823 N N . THR B 1 206 ? 2.954 19.028 1.915 1 96.65 206 THR B N 1
ATOM 3824 C CA . THR B 1 206 ? 4.017 19.15 2.907 1 96.65 206 THR B CA 1
ATOM 3825 C C . THR B 1 206 ? 5.331 18.599 2.362 1 96.65 206 THR B C 1
ATOM 3827 O O . THR B 1 206 ? 5.331 17.734 1.484 1 96.65 206 THR B O 1
ATOM 3830 N N . PRO B 1 207 ? 6.374 19.244 2.874 1 94.14 207 PRO B N 1
ATOM 3831 C CA . PRO B 1 207 ? 7.659 18.678 2.457 1 94.14 207 PRO B CA 1
ATOM 3832 C C . PRO B 1 207 ? 7.861 17.246 2.949 1 94.14 207 PRO B C 1
ATOM 3834 O O . PRO B 1 207 ? 7.21 16.821 3.906 1 94.14 207 PRO B O 1
ATOM 3837 N N . ASP B 1 208 ? 8.746 16.484 2.378 1 90.85 208 ASP B N 1
ATOM 3838 C CA . ASP B 1 208 ? 9.016 15.09 2.717 1 90.85 208 ASP B CA 1
ATOM 3839 C C . ASP B 1 208 ? 9.549 14.965 4.143 1 90.85 208 ASP B C 1
ATOM 3841 O O . ASP B 1 208 ? 9.437 13.906 4.763 1 90.85 208 ASP B O 1
ATOM 3845 N N . THR B 1 209 ? 9.998 16.009 4.637 1 89.59 209 THR B N 1
ATOM 3846 C CA . THR B 1 209 ? 10.612 16.005 5.96 1 89.59 209 THR B CA 1
ATOM 3847 C C . THR B 1 209 ? 9.56 16.212 7.045 1 89.59 209 THR B C 1
ATOM 3849 O O . THR B 1 209 ? 9.857 16.094 8.236 1 89.59 209 THR B O 1
ATOM 3852 N N . ASP B 1 210 ? 8.398 16.555 6.623 1 91.25 210 ASP B N 1
ATOM 3853 C CA . ASP B 1 210 ? 7.351 16.77 7.618 1 91.25 210 ASP B CA 1
ATOM 3854 C C . ASP B 1 210 ? 6.936 15.454 8.272 1 91.25 210 ASP B C 1
ATOM 3856 O O . ASP B 1 210 ? 6.292 14.616 7.639 1 91.25 210 ASP B O 1
ATOM 3860 N N . SER B 1 211 ? 7.163 15.305 9.51 1 90.57 211 SER B N 1
ATOM 3861 C CA . SER B 1 211 ? 6.862 14.042 10.177 1 90.57 211 SER B CA 1
ATOM 3862 C C . SER B 1 211 ? 5.692 14.193 11.144 1 90.57 211 SER B C 1
ATOM 3864 O O . SER B 1 211 ? 5.268 13.219 11.769 1 90.57 211 SER B O 1
ATOM 3866 N N . LYS B 1 212 ? 5.155 15.413 11.238 1 96.17 212 LYS B N 1
ATOM 3867 C CA . LYS B 1 212 ? 4.111 15.628 12.236 1 96.17 212 LYS B CA 1
ATOM 3868 C C . LYS B 1 212 ? 2.744 15.215 11.699 1 96.17 212 LYS B C 1
ATOM 3870 O O . LYS B 1 212 ? 2.219 14.162 12.066 1 96.17 212 LYS B O 1
ATOM 3875 N N . LEU B 1 213 ? 2.334 15.983 10.664 1 97.11 213 LEU B N 1
ATOM 3876 C CA . LEU B 1 213 ? 0.998 15.72 10.138 1 97.11 213 LEU B CA 1
ATOM 3877 C C . LEU B 1 213 ? 0.947 14.368 9.435 1 97.11 213 LEU B C 1
ATOM 3879 O O . LEU B 1 213 ? -0.031 13.628 9.574 1 97.11 213 LEU B O 1
ATOM 3883 N N . ARG B 1 214 ? 2.012 14.032 8.731 1 97.41 214 ARG B N 1
ATOM 3884 C CA . ARG B 1 214 ? 2.071 12.742 8.051 1 97.41 214 ARG B CA 1
ATOM 3885 C C . ARG B 1 214 ? 2.021 11.593 9.052 1 97.41 214 ARG B C 1
ATOM 3887 O O . ARG B 1 214 ? 1.258 10.641 8.874 1 97.41 214 ARG B O 1
ATOM 3894 N N . ALA B 1 215 ? 2.815 11.758 10.099 1 97.43 215 ALA B N 1
ATOM 3895 C CA . ALA B 1 215 ? 2.83 10.738 11.144 1 97.43 215 ALA B CA 1
ATOM 3896 C C . ALA B 1 215 ? 1.459 10.608 11.802 1 97.43 215 ALA B C 1
ATOM 3898 O O . ALA B 1 215 ? 1.047 9.509 12.179 1 97.43 215 ALA B O 1
ATOM 3899 N N . HIS B 1 216 ? 0.825 11.687 11.955 1 97.29 216 HIS B N 1
ATOM 3900 C CA . HIS B 1 216 ? -0.512 11.673 12.538 1 97.29 216 HIS B CA 1
ATOM 3901 C C . HIS B 1 216 ? -1.455 10.785 11.733 1 97.29 216 HIS B C 1
ATOM 3903 O O . HIS B 1 216 ? -2.17 9.956 12.301 1 97.29 216 HIS B O 1
ATOM 3909 N N . TYR B 1 217 ? -1.45 10.893 10.448 1 97.79 217 TYR B N 1
ATOM 3910 C CA . TYR B 1 217 ? -2.352 10.118 9.603 1 97.79 217 TYR B CA 1
ATOM 3911 C C . TYR B 1 217 ? -1.965 8.644 9.601 1 97.79 217 TYR B C 1
ATOM 3913 O O . TYR B 1 217 ? -2.833 7.768 9.618 1 97.79 217 TYR B O 1
ATOM 3921 N N . LEU B 1 218 ? -0.675 8.384 9.532 1 97.73 218 LEU B N 1
ATOM 3922 C CA . LEU B 1 218 ? -0.226 6.997 9.576 1 97.73 218 LEU B CA 1
ATOM 3923 C C . LEU B 1 218 ? -0.664 6.326 10.874 1 97.73 218 LEU B C 1
ATOM 3925 O O . LEU B 1 218 ? -1.197 5.214 10.854 1 97.73 218 LEU B O 1
ATOM 3929 N N . ALA B 1 219 ? -0.484 7.023 11.971 1 96.99 219 ALA B N 1
ATOM 3930 C CA . ALA B 1 219 ? -0.885 6.5 13.274 1 96.99 219 ALA B CA 1
ATOM 3931 C C . ALA B 1 219 ? -2.394 6.28 13.336 1 96.99 219 ALA B C 1
ATOM 3933 O O . ALA B 1 219 ? -2.859 5.273 13.874 1 96.99 219 ALA B O 1
ATOM 3934 N N . LEU B 1 220 ? -3.077 7.172 12.814 1 96.94 220 LEU B N 1
ATOM 3935 C CA . LEU B 1 220 ? -4.533 7.083 12.807 1 96.94 220 LEU B CA 1
ATOM 3936 C C . LEU B 1 220 ? -4.999 5.857 12.029 1 96.94 220 LEU B C 1
ATOM 3938 O O . LEU B 1 220 ? -5.863 5.112 12.496 1 96.94 220 LEU B O 1
ATOM 3942 N N . ILE B 1 221 ? -4.447 5.61 10.878 1 97.38 221 ILE B N 1
ATOM 3943 C CA . ILE B 1 221 ? -4.835 4.488 10.031 1 97.38 221 ILE B CA 1
ATOM 3944 C C . ILE B 1 221 ? -4.468 3.173 10.715 1 97.38 221 ILE B C 1
ATOM 3946 O O . ILE B 1 221 ? -5.245 2.216 10.692 1 97.38 221 ILE B O 1
ATOM 3950 N N . ILE B 1 222 ? -3.305 3.111 11.3 1 97.25 222 ILE B N 1
ATOM 3951 C CA . ILE B 1 222 ? -2.857 1.906 11.99 1 97.25 222 ILE B CA 1
ATOM 3952 C C . ILE B 1 222 ? -3.769 1.626 13.183 1 97.25 222 ILE B C 1
ATOM 3954 O O . ILE B 1 222 ? -4.182 0.485 13.401 1 97.25 222 ILE B O 1
ATOM 3958 N N . ARG B 1 223 ? -4.172 2.632 13.913 1 95.05 223 ARG B N 1
ATOM 3959 C CA . ARG B 1 223 ? -5.061 2.486 15.061 1 95.05 223 ARG B CA 1
ATOM 3960 C C . ARG B 1 223 ? -6.442 2.007 14.626 1 95.05 223 ARG B C 1
ATOM 3962 O O . ARG B 1 223 ? -7.078 1.213 15.323 1 95.05 223 ARG B O 1
ATOM 3969 N N . SER B 1 224 ? -6.815 2.519 13.575 1 96.42 224 SER B N 1
ATOM 3970 C CA . SER B 1 224 ? -8.134 2.162 13.061 1 96.42 224 SER B CA 1
ATOM 3971 C C . SER B 1 224 ? -8.034 1.091 11.98 1 96.42 224 SER B C 1
ATOM 3973 O O . SER B 1 224 ? -8.837 1.069 11.045 1 96.42 224 SER B O 1
ATOM 3975 N N . ARG B 1 225 ? -7.087 0.223 12.009 1 96.23 225 ARG B N 1
ATOM 3976 C CA . ARG B 1 225 ? -6.783 -0.733 10.95 1 96.23 225 ARG B CA 1
ATOM 3977 C C . ARG B 1 225 ? -7.956 -1.678 10.71 1 96.23 225 ARG B C 1
ATOM 3979 O O . ARG B 1 225 ? -8.193 -2.108 9.58 1 96.23 225 ARG B O 1
ATOM 3986 N N . SER B 1 226 ? -8.723 -1.983 11.688 1 96.4 226 SER B N 1
ATOM 3987 C CA . SER B 1 226 ? -9.868 -2.874 11.535 1 96.4 226 SER B CA 1
ATOM 3988 C C . SER B 1 226 ? -10.895 -2.295 10.567 1 96.4 226 SER B C 1
ATOM 3990 O O . SER B 1 226 ? -11.542 -3.036 9.825 1 96.4 226 SER B O 1
ATOM 3992 N N . THR B 1 227 ? -10.997 -1.036 10.608 1 96.79 227 THR B N 1
ATOM 3993 C CA . THR B 1 227 ? -11.919 -0.356 9.705 1 96.79 227 THR B CA 1
ATOM 3994 C C . THR B 1 227 ? -11.328 -0.26 8.301 1 96.79 227 THR B C 1
ATOM 3996 O O . THR B 1 227 ? -12.011 -0.543 7.314 1 96.79 227 THR B O 1
ATOM 3999 N N . PHE B 1 228 ? -10.123 0.04 8.183 1 97.68 228 PHE B N 1
ATOM 4000 C CA . PHE B 1 228 ? -9.487 0.325 6.902 1 97.68 228 PHE B CA 1
ATOM 4001 C C . PHE B 1 228 ? -9.255 -0.959 6.114 1 97.68 228 PHE B C 1
ATOM 4003 O O . PHE B 1 228 ? -9.302 -0.954 4.882 1 97.68 228 PHE B O 1
ATOM 4010 N N . LYS B 1 229 ? -8.961 -2.057 6.813 1 97.34 229 LYS B N 1
ATOM 4011 C CA . LYS B 1 229 ? -8.709 -3.297 6.083 1 97.34 229 LYS B CA 1
ATOM 4012 C C . LYS B 1 229 ? -9.987 -3.825 5.439 1 97.34 229 LYS B C 1
ATOM 4014 O O . LYS B 1 229 ? -9.938 -4.714 4.586 1 97.34 229 LYS B O 1
ATOM 4019 N N . ARG B 1 230 ? -11.19 -3.275 5.806 1 96.95 230 ARG B N 1
ATOM 4020 C CA . ARG B 1 230 ? -12.473 -3.645 5.217 1 96.95 230 ARG B CA 1
ATOM 4021 C C . ARG B 1 230 ? -12.987 -2.547 4.292 1 96.95 230 ARG B C 1
ATOM 4023 O O . ARG B 1 230 ? -14.097 -2.642 3.764 1 96.95 230 ARG B O 1
ATOM 4030 N N . SER B 1 231 ? -12.227 -1.578 4.132 1 96.8 231 SER B N 1
ATOM 4031 C CA . SER B 1 231 ? -12.668 -0.389 3.411 1 96.8 231 SER B CA 1
ATOM 4032 C C . SER B 1 231 ? -12.466 -0.547 1.908 1 96.8 231 SER B C 1
ATOM 4034 O O . SER B 1 231 ? -11.333 -0.666 1.438 1 96.8 231 SER B O 1
ATOM 4036 N N . GLY B 1 232 ? -13.529 -0.408 1.149 1 97.06 232 GLY B N 1
ATOM 4037 C CA . GLY B 1 232 ? -13.432 -0.401 -0.302 1 97.06 232 GLY B CA 1
ATOM 4038 C C . GLY B 1 232 ? -12.67 0.794 -0.843 1 97.06 232 GLY B C 1
ATOM 4039 O O . GLY B 1 232 ? -11.976 0.687 -1.857 1 97.06 232 GLY B O 1
ATOM 4040 N N . THR B 1 233 ? -12.76 1.902 -0.179 1 96.75 233 THR B N 1
ATOM 4041 C CA . THR B 1 233 ? -12.04 3.105 -0.582 1 96.75 233 THR B CA 1
ATOM 4042 C C . THR B 1 233 ? -10.532 2.89 -0.489 1 96.75 233 THR B C 1
ATOM 4044 O O . THR B 1 233 ? -9.79 3.264 -1.399 1 96.75 233 THR B O 1
ATOM 4047 N N . MET B 1 234 ? -10.154 2.294 0.609 1 97.57 234 MET B N 1
ATOM 4048 C CA . MET B 1 234 ? -8.735 2 0.791 1 97.57 234 MET B CA 1
ATOM 4049 C C . MET B 1 234 ? -8.225 1.076 -0.309 1 97.57 234 MET B C 1
ATOM 4051 O O . MET B 1 234 ? -7.148 1.3 -0.864 1 97.57 234 MET B O 1
ATOM 4055 N N . GLN B 1 235 ? -8.987 0.121 -0.596 1 97.68 235 GLN B N 1
ATOM 4056 C CA . GLN B 1 235 ? -8.638 -0.83 -1.647 1 97.68 235 GLN B CA 1
ATOM 4057 C C . GLN B 1 235 ? -8.448 -0.123 -2.986 1 97.68 235 GLN B C 1
ATOM 4059 O O . GLN B 1 235 ? -7.446 -0.34 -3.671 1 97.68 235 GLN B O 1
ATOM 4064 N N . LEU B 1 236 ? -9.369 0.692 -3.335 1 97.76 236 LEU B N 1
ATOM 4065 C CA . LEU B 1 236 ? -9.336 1.401 -4.609 1 97.76 236 LEU B CA 1
ATOM 4066 C C . LEU B 1 236 ? -8.149 2.357 -4.669 1 97.76 236 LEU B C 1
ATOM 4068 O O . LEU B 1 236 ? -7.458 2.434 -5.688 1 97.76 236 LEU B O 1
ATOM 4072 N N . GLU B 1 237 ? -7.894 3.038 -3.656 1 96.42 237 GLU B N 1
ATOM 4073 C CA . GLU B 1 237 ? -6.802 4.006 -3.627 1 96.42 237 GLU B CA 1
ATOM 4074 C C . GLU B 1 237 ? -5.447 3.313 -3.743 1 96.42 237 GLU B C 1
ATOM 4076 O O . GLU B 1 237 ? -4.545 3.813 -4.417 1 96.42 237 GLU B O 1
ATOM 4081 N N . MET B 1 238 ? -5.335 2.221 -3.056 1 97.42 238 MET B N 1
ATOM 4082 C CA . MET B 1 238 ? -4.076 1.484 -3.123 1 97.42 238 MET B CA 1
ATOM 4083 C C . MET B 1 238 ? -3.867 0.89 -4.512 1 97.42 238 MET B C 1
ATOM 4085 O O . MET B 1 238 ? -2.733 0.782 -4.982 1 97.42 238 MET B O 1
ATOM 4089 N N . LEU B 1 239 ? -4.939 0.529 -5.107 1 97.5 239 LEU B N 1
ATOM 4090 C CA . LEU B 1 239 ? -4.871 0.016 -6.471 1 97.5 239 LEU B CA 1
ATOM 4091 C C . LEU B 1 239 ? -4.422 1.104 -7.44 1 97.5 239 LEU B C 1
ATOM 4093 O O . LEU B 1 239 ? -3.623 0.846 -8.343 1 97.5 239 LEU B O 1
ATOM 4097 N N . GLN B 1 240 ? -4.853 2.27 -7.242 1 95.9 240 GLN B N 1
ATOM 4098 C CA . GLN B 1 240 ? -4.548 3.39 -8.126 1 95.9 240 GLN B CA 1
ATOM 4099 C C . GLN B 1 240 ? -3.138 3.918 -7.879 1 95.9 240 GLN B C 1
ATOM 4101 O O . GLN B 1 240 ? -2.467 4.371 -8.809 1 95.9 240 GLN B O 1
ATOM 4106 N N . GLY B 1 241 ? -2.71 3.849 -6.644 1 95.89 241 GLY B N 1
ATOM 4107 C CA . GLY B 1 241 ? -1.408 4.396 -6.297 1 95.89 241 GLY B CA 1
ATOM 4108 C C . GLY B 1 241 ? -1.34 5.906 -6.433 1 95.89 241 GLY B C 1
ATOM 4109 O O . GLY B 1 241 ? -2.284 6.61 -6.071 1 95.89 241 GLY B O 1
ATOM 4110 N N . GLY B 1 242 ? -0.119 6.463 -6.713 1 94.6 242 GLY B N 1
ATOM 4111 C CA . GLY B 1 242 ? 0.028 7.881 -7 1 94.6 242 GLY B CA 1
ATOM 4112 C C . GLY B 1 242 ? 0.44 8.696 -5.788 1 94.6 242 GLY B C 1
ATOM 4113 O O . GLY B 1 242 ? 0.431 9.928 -5.829 1 94.6 242 GLY B O 1
ATOM 4114 N N . SER B 1 243 ? 0.661 8.026 -4.673 1 95.92 243 SER B N 1
ATOM 4115 C CA . SER B 1 243 ? 1.048 8.733 -3.456 1 95.92 243 SER B CA 1
ATOM 4116 C C . SER B 1 243 ? 2.073 7.936 -2.657 1 95.92 243 SER B C 1
ATOM 4118 O O . SER B 1 243 ? 1.968 6.712 -2.548 1 95.92 243 SER B O 1
ATOM 4120 N N . PRO B 1 244 ? 2.993 8.63 -2.066 1 96.53 244 PRO B N 1
ATOM 4121 C CA . PRO B 1 244 ? 3.947 7.946 -1.19 1 96.53 244 PRO B CA 1
ATOM 4122 C C . PRO B 1 244 ? 3.314 7.476 0.118 1 96.53 244 PRO B C 1
ATOM 4124 O O . PRO B 1 244 ? 3.946 6.746 0.886 1 96.53 244 PRO B O 1
ATOM 4127 N N . LEU B 1 245 ? 2.126 7.82 0.304 1 97.59 245 LEU B N 1
ATOM 4128 C CA . LEU B 1 245 ? 1.394 7.512 1.528 1 97.59 245 LEU B CA 1
ATOM 4129 C C . LEU B 1 245 ? 1.412 6.013 1.81 1 97.59 245 LEU B C 1
ATOM 4131 O O . LEU B 1 245 ? 1.639 5.594 2.948 1 97.59 245 LEU B O 1
ATOM 4135 N N . PHE B 1 246 ? 1.309 5.246 0.817 1 98.05 246 PHE B N 1
ATOM 4136 C CA . PHE B 1 246 ? 1.066 3.823 1.016 1 98.05 246 PHE B CA 1
ATOM 4137 C C . PHE B 1 246 ? 2.361 3.095 1.358 1 98.05 246 PHE B C 1
ATOM 4139 O O . PHE B 1 246 ? 2.355 2.138 2.135 1 98.05 246 PHE B O 1
ATOM 4146 N N . PHE B 1 247 ? 3.447 3.526 0.788 1 98.34 247 PHE B N 1
ATOM 4147 C CA . PHE B 1 247 ? 4.715 2.932 1.195 1 98.34 247 PHE B CA 1
ATOM 4148 C C . PHE B 1 247 ? 5.058 3.318 2.629 1 98.34 247 PHE B C 1
ATOM 4150 O O . PHE B 1 247 ? 5.54 2.488 3.402 1 98.34 247 PHE B O 1
ATOM 4157 N N . ASP B 1 248 ? 4.854 4.559 2.945 1 98.05 248 ASP B N 1
ATOM 4158 C CA . ASP B 1 248 ? 5.086 4.986 4.321 1 98.05 248 ASP B CA 1
ATOM 4159 C C . ASP B 1 248 ? 4.205 4.206 5.294 1 98.05 248 ASP B C 1
ATOM 4161 O O . ASP B 1 248 ? 4.624 3.902 6.413 1 98.05 248 ASP B O 1
ATOM 4165 N N . LEU B 1 249 ? 2.989 3.976 4.888 1 98.26 249 LEU B N 1
ATOM 4166 C CA . LEU B 1 249 ? 2.083 3.184 5.714 1 98.26 249 LEU B CA 1
ATOM 4167 C C . LEU B 1 249 ? 2.62 1.77 5.907 1 98.26 249 LEU B C 1
ATOM 4169 O O . LEU B 1 249 ? 2.578 1.232 7.016 1 98.26 249 LEU B O 1
ATOM 4173 N N . PHE B 1 250 ? 3.119 1.151 4.882 1 98.4 250 PHE B N 1
ATOM 4174 C CA . PHE B 1 250 ? 3.742 -0.165 4.953 1 98.4 250 PHE B CA 1
ATOM 4175 C C . PHE B 1 250 ? 4.903 -0.162 5.94 1 98.4 250 PHE B C 1
ATOM 4177 O O . PHE B 1 250 ? 5.01 -1.054 6.784 1 98.4 250 PHE B O 1
ATOM 4184 N N . VAL B 1 251 ? 5.777 0.818 5.779 1 98.27 251 VAL B N 1
ATOM 4185 C CA . VAL B 1 251 ? 6.937 0.942 6.655 1 98.27 251 VAL B CA 1
ATOM 4186 C C . VAL B 1 251 ? 6.477 1.105 8.102 1 98.27 251 VAL B C 1
ATOM 4188 O O . VAL B 1 251 ? 7.001 0.447 9.004 1 98.27 251 VAL B O 1
ATOM 4191 N N . ALA B 1 252 ? 5.504 1.966 8.334 1 97.8 252 ALA B N 1
ATOM 4192 C CA . ALA B 1 252 ? 4.996 2.228 9.678 1 97.8 252 ALA B CA 1
ATOM 4193 C C . ALA B 1 252 ? 4.387 0.969 10.29 1 97.8 252 ALA B C 1
ATOM 4195 O O . ALA B 1 252 ? 4.582 0.69 11.475 1 97.8 252 ALA B O 1
ATOM 4196 N N . LEU B 1 253 ? 3.667 0.238 9.495 1 97.15 253 LEU B N 1
ATOM 4197 C CA . LEU B 1 253 ? 3.066 -1.006 9.962 1 97.15 253 LEU B CA 1
ATOM 4198 C C . LEU B 1 253 ? 4.14 -2.038 10.293 1 97.15 253 LEU B C 1
ATOM 4200 O O . LEU B 1 253 ? 4.054 -2.725 11.313 1 97.15 253 LEU B O 1
ATOM 4204 N N . ALA B 1 254 ? 5.085 -2.164 9.379 1 97.03 254 ALA B N 1
ATOM 4205 C CA . ALA B 1 254 ? 6.197 -3.084 9.606 1 97.03 254 ALA B CA 1
ATOM 4206 C C . ALA B 1 254 ? 6.927 -2.751 10.904 1 97.03 254 ALA B C 1
ATOM 4208 O O . ALA B 1 254 ? 7.259 -3.647 11.684 1 97.03 254 ALA B O 1
ATOM 4209 N N . ASN B 1 255 ? 7.194 -1.503 11.108 1 96.34 255 ASN B N 1
ATOM 4210 C CA . ASN B 1 255 ? 7.836 -1.065 12.343 1 96.34 255 ASN B CA 1
ATOM 4211 C C . ASN B 1 255 ? 6.972 -1.371 13.563 1 96.34 255 ASN B C 1
ATOM 4213 O O . ASN B 1 255 ? 7.488 -1.76 14.612 1 96.34 255 ASN B O 1
ATOM 4217 N N . HIS B 1 256 ? 5.716 -1.127 13.417 1 94.83 256 HIS B N 1
ATOM 4218 C CA . HIS B 1 256 ? 4.79 -1.428 14.503 1 94.83 256 HIS B CA 1
ATOM 4219 C C . HIS B 1 256 ? 4.823 -2.91 14.861 1 94.83 256 HIS B C 1
ATOM 4221 O O . HIS B 1 256 ? 4.798 -3.269 16.04 1 94.83 256 HIS B O 1
ATOM 4227 N N . VAL B 1 257 ? 4.838 -3.764 13.902 1 93.38 257 VAL B N 1
ATOM 4228 C CA . VAL B 1 257 ? 4.964 -5.202 14.117 1 93.38 257 VAL B CA 1
ATOM 4229 C C . VAL B 1 257 ? 6.245 -5.499 14.893 1 93.38 257 VAL B C 1
ATOM 4231 O O . VAL B 1 257 ? 6.228 -6.255 15.867 1 93.38 257 VAL B O 1
ATOM 4234 N N . ASP B 1 258 ? 7.293 -4.931 14.475 1 93.11 258 ASP B N 1
ATOM 4235 C CA . ASP B 1 258 ? 8.583 -5.149 15.124 1 93.11 258 ASP B CA 1
ATOM 4236 C C . ASP B 1 258 ? 8.539 -4.723 16.59 1 93.11 258 ASP B C 1
ATOM 4238 O O . ASP B 1 258 ? 9.098 -5.4 17.455 1 93.11 258 ASP B O 1
ATOM 4242 N N . ASP B 1 259 ? 7.871 -3.686 16.848 1 91.41 259 ASP B N 1
ATOM 4243 C CA . ASP B 1 259 ? 7.758 -3.178 18.211 1 91.41 259 ASP B CA 1
ATOM 4244 C C . ASP B 1 259 ? 6.939 -4.126 19.084 1 91.41 259 ASP B C 1
ATOM 4246 O O . ASP B 1 259 ? 7.294 -4.379 20.238 1 91.41 259 ASP B O 1
ATOM 4250 N N . VAL B 1 260 ? 5.902 -4.639 18.542 1 88.16 260 VAL B N 1
ATOM 4251 C CA . VAL B 1 260 ? 5.028 -5.533 19.295 1 88.16 260 VAL B CA 1
ATOM 4252 C C . VAL B 1 260 ? 5.738 -6.863 19.54 1 88.16 260 VAL B C 1
ATOM 4254 O O . VAL B 1 260 ? 5.639 -7.434 20.629 1 88.16 260 VAL B O 1
ATOM 4257 N N . VAL B 1 261 ? 6.415 -7.334 18.556 1 84.84 261 VAL B N 1
ATOM 4258 C CA . VAL B 1 261 ? 7.149 -8.59 18.669 1 84.84 261 VAL B CA 1
ATOM 4259 C C . VAL B 1 261 ? 8.266 -8.445 19.701 1 84.84 261 VAL B C 1
ATOM 4261 O O . VAL B 1 261 ? 8.497 -9.351 20.505 1 84.84 261 VAL B O 1
ATOM 4264 N N . ALA B 1 262 ? 8.902 -7.336 19.686 1 82.52 262 ALA B N 1
ATOM 4265 C CA . ALA B 1 262 ? 9.981 -7.078 20.635 1 82.52 262 ALA B CA 1
ATOM 4266 C C . ALA B 1 262 ? 9.444 -6.965 22.059 1 82.52 262 ALA B C 1
ATOM 4268 O O . ALA B 1 262 ? 10.128 -7.329 23.018 1 82.52 262 ALA B O 1
ATOM 4269 N N . ALA B 1 263 ? 8.251 -6.43 22.193 1 77.12 263 ALA B N 1
ATOM 4270 C CA . ALA B 1 263 ? 7.647 -6.23 23.508 1 77.12 263 ALA B CA 1
ATOM 4271 C C . ALA B 1 263 ? 7.046 -7.529 24.039 1 77.12 263 ALA B C 1
ATOM 4273 O O . ALA B 1 263 ? 6.788 -7.655 25.238 1 77.12 263 ALA B O 1
ATOM 4274 N N . SER B 1 264 ? 6.771 -8.46 23.202 1 70.8 264 SER B N 1
ATOM 4275 C CA . SER B 1 264 ? 6.194 -9.736 23.616 1 70.8 264 SER B CA 1
ATOM 4276 C C . SER B 1 264 ? 7.239 -10.624 24.284 1 70.8 264 SER B C 1
ATOM 4278 O O . SER B 1 264 ? 8.384 -10.69 23.834 1 70.8 264 SER B O 1
ATOM 4280 N N . PRO B 1 265 ? 6.974 -10.877 25.677 1 61.48 265 PRO B N 1
ATOM 4281 C CA . PRO B 1 265 ? 7.94 -11.704 26.403 1 61.48 265 PRO B CA 1
ATOM 4282 C C . PRO B 1 265 ? 8.382 -12.931 25.609 1 61.48 265 PRO B C 1
ATOM 4284 O O . PRO B 1 265 ? 7.567 -13.554 24.924 1 61.48 265 PRO B O 1
ATOM 4287 N N . LYS B 1 266 ? 9.6 -12.946 25.215 1 54.52 266 LYS B N 1
ATOM 4288 C CA . LYS B 1 266 ? 10.171 -14.133 24.586 1 54.52 266 LYS B CA 1
ATOM 4289 C C . LYS B 1 266 ? 9.741 -15.403 25.316 1 54.52 266 LYS B C 1
ATOM 4291 O O . LYS B 1 266 ? 9.956 -15.534 26.522 1 54.52 266 LYS B O 1
ATOM 4296 N N . SER B 1 267 ? 8.634 -16.026 25.139 1 43.8 267 SER B N 1
ATOM 4297 C CA . SER B 1 267 ? 8.541 -17.345 25.756 1 43.8 267 SER B CA 1
ATOM 4298 C C . SER B 1 267 ? 9.892 -18.053 25.754 1 43.8 267 SER B C 1
ATOM 4300 O O . SER B 1 267 ? 10.67 -17.912 24.809 1 43.8 267 SER B O 1
ATOM 4302 N N . PHE B 1 268 ? 10.469 -18.413 26.944 1 38.23 268 PHE B N 1
ATOM 4303 C CA . PHE B 1 268 ? 11.553 -19.365 27.151 1 38.23 268 PHE B CA 1
ATOM 4304 C C . PHE B 1 268 ? 11.483 -20.496 26.132 1 38.23 268 PHE B C 1
ATOM 4306 O O . PHE B 1 268 ? 10.528 -21.276 26.128 1 38.23 268 PHE B O 1
ATOM 4313 N N . ARG B 1 269 ? 11.865 -20.484 25.038 1 36.5 269 ARG B N 1
ATOM 4314 C CA . ARG B 1 269 ? 12.198 -21.737 24.368 1 36.5 269 ARG B CA 1
ATOM 4315 C C . ARG B 1 269 ? 12.915 -22.691 25.317 1 36.5 269 ARG B C 1
ATOM 4317 O O . ARG B 1 269 ? 14.054 -22.439 25.716 1 36.5 269 ARG B O 1
ATOM 4324 N N . THR B 1 270 ? 12.183 -23.228 26.332 1 30.67 270 THR B N 1
ATOM 4325 C CA . THR B 1 270 ? 12.662 -24.48 26.907 1 30.67 270 THR B CA 1
ATOM 4326 C C . THR B 1 270 ? 13.194 -25.407 25.817 1 30.67 270 THR B C 1
ATOM 4328 O O . THR B 1 270 ? 12.432 -25.878 24.969 1 30.67 270 THR B O 1
ATOM 4331 N N . HIS B 1 271 ? 14.312 -25.134 25.153 1 25.68 271 HIS B N 1
ATOM 4332 C CA . HIS B 1 271 ? 15.025 -26.396 24.991 1 25.68 271 HIS B CA 1
ATOM 4333 C C . HIS B 1 271 ? 15.339 -27.028 26.343 1 25.68 271 HIS B C 1
ATOM 4335 O O . HIS B 1 271 ? 15.707 -26.33 27.289 1 25.68 271 HIS B O 1
#

Secondary structure (DSSP, 8-state):
---------------------------------------------------TTSTTSPEEEEEETTTTEEEEEEHHHHTTSHHHHHHHHHTTT--S--EEEETTS-HHHHHHHHHHHHHS--SSPEEEETTTTEEEE---SS-SGGGEEEETTTTEEEEHHHHHHHHHHHTT-HHHHHHHHHHHTT--S--HHHHHHHHHHHHHHS-TT--SHHHHHHHHHHHTHHHHTT-HHHHHHHHH--STHHHHHHHHHHHHHHHHHHHS-------/---------------------------------------------------TTSTTSPEEEEEETTTTEEEEEEHHHHTTSHHHHHHHHTTTT--S--EEEETTS-HHHHHHHHHHHHHS--SSPEEEETTTTEEEE---SS-SGGGEEEETTTTEEEEHHHHHHHHHHHTT-HHHHHHHHHHHTT--S--HHHHHHHHHHHHHHS-TT--SHHHHHHHHHHHTHHHHTT-HHHHHHHHH--STHHHHHHHHHHHHHHHHHHHS-------

Solvent-accessible surface area (backbone atoms only — not comparable to full-atom values): 32829 Å² total; per-residue (Å²): 142,89,78,88,73,91,76,87,81,83,85,87,74,88,71,92,76,87,89,80,85,73,82,75,78,79,81,76,80,76,77,76,72,76,72,74,72,71,73,74,71,70,66,70,79,68,81,71,69,81,60,84,63,56,81,70,36,61,65,30,40,33,35,24,18,88,81,51,46,78,42,78,42,36,46,67,52,46,43,71,19,58,46,45,36,53,56,52,57,73,38,54,84,46,82,71,76,40,72,48,78,37,61,88,41,53,54,72,53,49,51,37,53,52,38,24,64,75,69,76,45,37,86,69,38,84,36,76,38,74,92,78,70,41,77,42,65,51,76,61,97,64,78,95,64,76,56,46,37,81,39,80,91,74,72,40,56,27,40,39,41,58,55,43,26,39,48,20,61,71,33,52,32,64,70,54,27,53,50,23,50,56,54,50,72,70,63,70,94,72,54,68,63,38,52,51,46,33,46,52,48,47,62,73,59,43,64,91,79,53,61,60,72,56,44,49,47,47,50,50,48,63,73,42,32,79,58,50,64,70,31,66,60,52,42,52,47,41,26,56,29,76,40,68,62,59,41,52,40,50,37,52,50,51,51,50,43,51,52,52,59,69,66,33,76,74,73,77,76,76,121,140,92,78,88,77,89,77,87,80,91,79,88,85,90,84,84,90,81,87,77,85,73,83,74,83,78,81,74,78,78,77,78,73,78,74,74,74,74,75,75,73,74,68,72,80,70,81,68,71,80,61,86,60,55,82,71,36,60,64,30,41,34,34,25,17,86,81,51,46,81,42,78,42,38,46,67,54,45,44,71,19,58,47,45,35,52,57,52,57,73,37,54,85,46,82,70,76,40,72,49,78,38,59,89,41,53,55,73,53,50,52,38,52,51,38,21,63,75,69,76,46,38,87,67,38,84,36,75,39,74,92,78,70,41,78,40,65,51,76,59,98,66,78,96,64,76,55,48,36,81,40,81,91,72,73,42,58,27,39,39,39,58,55,44,25,38,49,20,59,70,33,53,31,65,69,53,26,52,50,23,50,54,53,51,70,69,62,72,93,71,54,70,62,37,51,51,48,32,44,52,50,50,63,74,58,44,63,92,79,52,60,60,71,56,43,49,47,47,51,50,49,61,74,43,32,79,58,50,63,69,30,66,61,53,42,52,47,42,25,56,30,76,40,68,62,59,40,53,41,50,36,51,50,51,52,50,42,52,51,52,59,68,65,30,76,74,73,75,76,77,120

Organism: Botryotinia fuckeliana (strain B05.10) (NCBI:txid332648)

Radius of gyration: 37.36 Å; Cα contacts (8 Å, |Δi|>4): 545; chains: 2; bounding box: 124×105×80 Å

Nearest PDB structures (foldseek):
  2vkp-assembly1_B-2  TM=7.214E-01  e=9.412E-05  Homo sapiens
  3htm-assembly2_D  TM=7.186E-01  e=7.399E-05  Homo sapiens
  8p2p-assembly3_F  TM=7.600E-01  e=3.278E-03  Homo sapiens
  2vkp-assembly1_B-2  TM=7.212E-01  e=8.251E-05  Homo sapiens
  3htm-assembly2_D  TM=7.183E-01  e=6.877E-05  Homo sapiens

Sequence (542 aa):
MFTKSFNKSQTTESFSRSRRHKGKSSFREHAVSKHRHEKTTRKPPTEQISSPNTLTSSIITIVVGREQRLFAAHEDVLCLSSFFQSACRNQYMETINKRITLPDEEPEIFSSVLEYLYKGDYYPRLVHNKRKNTWELESGDGDGKESTIHHHSIDGELLKDTVIYCAAGKYGLEELQRLALRKQGLQSGIQCSTILSSARYAYANTPDTDSKLRAHYLALIIRSRSTFKRSGTMQLEMLQGGSPLFFDLFVALANHVDDVVAASPKSFRTHMFTKSFNKSQTTESFSRSRRHKGKSSFREHAVSKHRHEKTTRKPPTEQISSPNTLTSSIITIVVGREQRLFAAHEDVLCLSSFFQSACRNQYMETINKRITLPDEEPEIFSSVLEYLYKGDYYPRLVHNKRKNTWELESGDGDGKESTIHHHSIDGELLKDTVIYCAAGKYGLEELQRLALRKQGLQSGIQCSTILSSARYAYANTPDTDSKLRAHYLALIIRSRSTFKRSGTMQLEMLQGGSPLFFDLFVALANHVDDVVAASPKSFRTH

InterPro domains:
  IPR000210 BTB/POZ domain [PF00651] (60-121)
  IPR000210 BTB/POZ domain [PS50097] (58-121)
  IPR011333 SKP1/BTB/POZ domain superfamily [G3DSA:3.30.710.10] (33-224)
  IPR011333 SKP1/BTB/POZ domain superfamily [SSF54695] (60-179)